Protein AF-0000000080754928 (afdb_homodimer)

pLDDT: mean 97.17, std 3.05, range [69.81, 98.94]

Radius of gyration: 26.49 Å; Cα contacts (8 Å, |Δi|>4): 1671; chains: 2; bounding box: 51×86×59 Å

Foldseek 3Di:
DDDDLCVPDDDDLLRVLVVLLVVQVFLEQAHQFEPDAFDPLLVVLLVVLVVVPQFDDDALQAHLLLLVLVQVLCCVQQVDHADSVQFKGKALALLLLLLLLLLLWAAAQAEEEEEPLADPSNQSSNSVRNYGYDYHYADPDQRHHPLVSVLVSDDLRHAEYEAEPCGPPALHHDDLVNVVVVLVSCPPHNHAYEYECQFQLFFEDPDHHPFLSNPVSNQQRYKYKYGPCQQRRNVVQSMIMIGHGRVSSVSSSVSSCPPPSGGGRSSSSSSSVCCVVCVCSSVCNNVVLVVLLCLLCVLQVLAQWDFDRRRGRQKTKTACCRPCLVDAQVVVQSCCCNPQRYHWGHSCVSDPGDDPSDRITMGGSSYDSVSSNVSSVSRRVD/DDDDLCVPDDDDLLRVLVVLLVVQVFLEQAHQFEPDAFDPLLVVLLVVLVVVPLFDDDALQAHLLLLVLVQVLCCVQQVDHADSVQFKGKALALLLLLLLLLLLWAAAQAEEEEEPLADPSNQSSNSVRNYGYDYHYADPDQRHHPVVSVLVSDDLRHAEYEAEPCGPPALHHDDLVNVVVVLVSCPPPNHAYEYECQFQLFFEDPDHHPFLSNPVSNQQRYKYKYGPCQQRRNVVQSMIMIGHGRVSSVSSSVSSCPPPSGGGRSSSSSSSVCCVVCVCSSVCNNVVLVVLLCLLCVLQVLAQWDFDRRRGRQKTKTACCRPCLVDQQSVVQSCCCNPQRYHWGHSCVSDPGDDDSDRITMGGSSYDSVSSNVSSVSRRVD

Solvent-accessible surface area (backbone atoms only — not comparable to full-atom values): 38132 Å² total; per-residue (Å²): 131,87,71,65,78,56,77,84,62,71,84,49,68,59,58,51,37,50,50,51,14,64,75,68,68,17,47,65,23,38,46,92,60,56,78,57,76,38,58,66,70,40,45,51,32,29,32,52,32,39,71,70,56,43,32,45,68,39,49,52,50,33,49,66,66,32,32,45,42,50,28,50,49,40,29,72,74,49,70,36,89,57,54,40,85,49,20,39,35,37,25,47,12,39,52,28,40,52,31,25,49,40,50,40,69,44,40,72,72,24,27,31,39,37,48,27,53,32,60,78,49,55,54,59,32,34,44,64,27,43,23,40,71,44,78,40,64,38,36,81,90,70,55,43,80,41,62,65,59,50,59,68,66,59,52,96,45,40,41,34,39,51,45,57,36,32,17,52,71,62,5,31,75,55,48,61,66,54,52,51,50,48,50,60,68,49,57,92,50,84,52,36,36,38,38,41,26,43,30,52,50,28,35,30,94,83,54,75,73,52,51,56,76,58,32,73,76,54,29,71,43,24,41,40,32,29,30,51,14,68,71,47,45,26,49,6,59,34,36,15,31,33,40,26,41,50,74,58,30,54,47,27,47,59,44,35,47,40,36,49,32,38,29,45,24,24,58,44,52,14,50,24,52,37,43,69,75,44,67,62,54,62,73,47,38,20,61,58,51,40,51,37,47,49,50,45,51,59,57,33,62,80,25,60,53,45,69,65,86,47,51,11,43,55,32,38,46,34,33,38,60,76,71,54,67,88,46,50,25,61,57,42,26,52,46,34,22,72,76,51,34,36,18,33,34,37,52,53,80,33,29,97,72,55,63,86,83,57,37,36,36,33,36,34,46,47,49,46,68,68,56,44,53,54,44,27,57,42,53,44,69,95,131,88,71,64,80,58,77,84,63,69,84,48,68,59,58,53,38,48,49,49,13,64,76,67,66,17,47,65,22,40,48,91,62,56,79,57,77,40,58,65,70,41,45,50,34,29,33,52,31,39,70,70,59,42,32,46,69,38,49,52,50,34,49,66,65,32,31,46,44,52,30,52,48,41,30,72,74,50,70,34,87,58,53,39,84,49,19,38,34,36,25,45,12,38,53,29,41,52,30,25,48,39,50,39,70,43,39,72,72,26,28,31,38,37,48,28,52,31,60,78,50,56,54,61,32,34,44,64,28,44,22,42,72,44,79,38,65,38,35,82,90,68,55,43,81,41,63,65,59,50,57,69,66,59,50,97,45,40,42,33,39,50,47,55,35,31,17,54,71,64,4,33,74,56,47,60,67,53,52,50,50,50,47,62,70,49,57,92,52,86,54,35,35,40,37,40,26,44,30,51,51,28,36,30,95,85,53,75,74,53,53,56,77,58,32,72,77,54,29,70,43,23,42,39,30,28,30,52,14,67,71,47,45,27,48,6,58,32,35,14,31,33,40,23,41,50,74,58,32,54,46,26,46,59,44,36,46,41,36,49,31,38,29,46,23,24,56,44,52,13,48,22,51,38,43,68,75,45,66,61,54,61,73,48,38,20,62,57,49,40,51,38,47,50,50,44,52,61,56,34,61,80,24,59,55,45,68,65,87,47,51,11,43,52,33,38,46,32,34,38,60,75,72,53,66,87,44,50,26,60,56,42,26,51,47,34,22,72,76,50,34,35,18,32,33,38,51,52,79,31,28,97,72,56,62,87,82,58,39,36,37,33,36,34,46,47,49,46,66,68,57,44,52,54,46,27,56,40,53,44,68,95

Secondary structure (DSSP, 8-state):
-PPPSSTT--S-HHHHHHHHHHHHT-EE-SSSS-SS---HHHHHHHHHHHHTT--SPPPTT--HHHHHHHHHHHHHHH-----TTTTEEEESSHHHHHHHHHHHH--TT-EEEEEES--TTHHHHHHHTT-EEEEEEPBTTTTB--HHHHHHH--TTEEEEEEESS-TTT-----HHHHHHHHHHTTTS--EEEEE-TTTT-B-TTPPP--GGG-HHHHTTEEEEEEHHHHHT-GGG--EEEE--HHHHHHHHHHHHTTT-S--HHHHHHHHHHHHH-TTHHHHHHHHHHHHHHHHHHHHTTSS-B-PPPSBTTEEEEE-TTT-TTS-HHHHHHHIIIIISEE-EEGGGG-SSPPTT--EEEEE--S-HHHHHHHHHHHHT-/-PPPSSTT--S-HHHHHHHHHHHHT-EE-SSSS-SS---HHHHHHHHHHHHTT--SPPPTT--HHHHHHHHHHHHHHH-----TTTTEEEESSHHHHHHHHHHHH--TT-EEEEEES--TTHHHHHHHTT-EEEEEEPBTTTTB--HHHHHHH--TTEEEEEEESS-TTT-----HHHHHHHHHHTTTS--EEEEE-TTTT-B-TTPPP--GGG-HHHHTTEEEEEEHHHHHT-GGG--EEEE--HHHHHHHHHHHHTTT-S--HHHHHHHHHHHHH-TTHHHHHHHHHHHHHHHHHHHHTTSS-B-PPPSBTTEEEEE-TTT-TTS-HHHHHHHIIIIISEE-EEGGGG-SSPPTT--EEEEE--S-HHHHHHHHHHHHT-

Organism: Azotobacter vinelandii (strain DJ / ATCC BAA-1303) (NCBI:txid322710)

Nearest PDB structures (foldseek):
  1u08-assembly1_B  TM=9.845E-01  e=4.791E-51  Escherichia coli
  1dju-assembly1_A  TM=9.068E-01  e=9.549E-34  Pyrococcus horikoshii OT3
  2x5d-assembly1_D  TM=9.199E-01  e=1.884E-29  Pseudomonas aeruginosa PAO1
  2x5d-assembly1_A  TM=8.870E-01  e=1.347E-28  Pseudomonas aeruginosa PAO1
  2x5d-assembly1_C  TM=9.026E-01  e=1.266E-27  Pseudomonas aeruginosa PAO1

Sequence (764 aa):
MIQSKLPNVGTTIFTTMSQLAAQTGAINLSQGFPDFDGPQALREAVGHHVMAGHNQYAPMTGLPALREQVARKIARSYGRQVDMDEEITITPGATEAIFCAVQALVRPGDEVIVLDPCYDSYEPSVELAGGRCVHVPLALPDFSIDWQRLADALSPRTRLIILNSPHNPSGALLSRDELEQLARLIRGFDIYLVSDEVYEHLIYDGVRHASVLAHEELYARAFVVSSFGKTYHVTGWKTGYVVAPPALSAELRKVHQFITFCGVSPLQWALADYMAACPEHVDELPIFYQAKRDLFCDLLAGSRFTFTRAPGTYFQLADYSAIRDDLDDVEMSLWLTREHGVATIPVSVFYQSPPAGLRLVRFCFAKREETLRQAAERLCRVMIQSKLPNVGTTIFTTMSQLAAQTGAINLSQGFPDFDGPQALREAVGHHVMAGHNQYAPMTGLPALREQVARKIARSYGRQVDMDEEITITPGATEAIFCAVQALVRPGDEVIVLDPCYDSYEPSVELAGGRCVHVPLALPDFSIDWQRLADALSPRTRLIILNSPHNPSGALLSRDELEQLARLIRGFDIYLVSDEVYEHLIYDGVRHASVLAHEELYARAFVVSSFGKTYHVTGWKTGYVVAPPALSAELRKVHQFITFCGVSPLQWALADYMAACPEHVDELPIFYQAKRDLFCDLLAGSRFTFTRAPGTYFQLADYSAIRDDLDDVEMSLWLTREHGVATIPVSVFYQSPPAGLRLVRFCFAKREETLRQAAERLCRV

InterPro domains:
  IPR004839 Aminotransferase, class I/classII, large domain [PF00155] (26-379)
  IPR015421 Pyridoxal phosphate-dependent transferase, major domain [G3DSA:3.40.640.10] (39-278)
  IPR015422 Pyridoxal phosphate-dependent transferase, small domain [G3DSA:3.90.1150.10] (16-379)
  IPR015424 Pyridoxal phosphate-dependent transferase [SSF53383] (3-381)
  IPR051326 Kynurenine--oxoglutarate transaminase [PTHR43807] (4-380)

Structure (mmCIF, N/CA/C/O backbone):
data_AF-0000000080754928-model_v1
#
loop_
_entity.id
_entity.type
_entity.pdbx_description
1 polymer Aminotransferase
#
loop_
_atom_site.group_PDB
_atom_site.id
_atom_site.type_symbol
_atom_site.label_atom_id
_atom_site.label_alt_id
_atom_site.label_comp_id
_atom_site.label_asym_id
_atom_site.label_entity_id
_atom_site.label_seq_id
_atom_site.pdbx_PDB_ins_code
_atom_site.Cartn_x
_atom_site.Cartn_y
_atom_site.Cartn_z
_atom_site.occupancy
_atom_site.B_iso_or_equiv
_atom_site.auth_seq_id
_atom_site.auth_comp_id
_atom_site.auth_asym_id
_atom_site.auth_atom_id
_atom_site.pdbx_PDB_model_num
ATOM 1 N N . MET A 1 1 ? -16.5 -5.258 21.953 1 70 1 MET A N 1
ATOM 2 C CA . MET A 1 1 ? -15.602 -6.074 21.141 1 70 1 MET A CA 1
ATOM 3 C C . MET A 1 1 ? -15.812 -5.801 19.656 1 70 1 MET A C 1
ATOM 5 O O . MET A 1 1 ? -16.953 -5.602 19.203 1 70 1 MET A O 1
ATOM 9 N N . ILE A 1 2 ? -14.727 -5.586 18.906 1 84.25 2 ILE A N 1
ATOM 10 C CA . ILE A 1 2 ? -14.812 -5.262 17.484 1 84.25 2 ILE A CA 1
ATOM 11 C C . ILE A 1 2 ? -15.328 -6.477 16.703 1 84.25 2 ILE A C 1
ATOM 13 O O . ILE A 1 2 ? -14.875 -7.602 16.938 1 84.25 2 ILE A O 1
ATOM 17 N N . GLN A 1 3 ? -16.422 -6.27 16.078 1 86.44 3 GLN A N 1
ATOM 18 C CA . GLN A 1 3 ? -16.875 -7.293 15.141 1 86.44 3 GLN A CA 1
ATOM 19 C C . GLN A 1 3 ? -16.047 -7.258 13.852 1 86.44 3 GLN A C 1
ATOM 21 O O . GLN A 1 3 ? -16.125 -6.297 13.086 1 86.44 3 GLN A O 1
ATOM 26 N N . SER A 1 4 ? -15.383 -8.297 13.617 1 90.31 4 SER A N 1
ATOM 27 C CA . SER A 1 4 ? -14.445 -8.367 12.5 1 90.31 4 SER A CA 1
ATOM 28 C C . SER A 1 4 ? -15.172 -8.227 11.164 1 90.31 4 SER A C 1
ATOM 30 O O . SER A 1 4 ? -16.25 -8.789 10.977 1 90.31 4 SER A O 1
ATOM 32 N N . LYS A 1 5 ? -14.57 -7.477 10.219 1 92.5 5 LYS A N 1
ATOM 33 C CA . LYS A 1 5 ? -15.086 -7.391 8.852 1 92.5 5 LYS A CA 1
ATOM 34 C C . LYS A 1 5 ? -14.609 -8.57 8.008 1 92.5 5 LYS A C 1
ATOM 36 O O . LYS A 1 5 ? -15.156 -8.844 6.941 1 92.5 5 LYS A O 1
ATOM 41 N N . LEU A 1 6 ? -13.562 -9.203 8.484 1 93.25 6 LEU A N 1
ATOM 42 C CA . LEU A 1 6 ? -13.008 -10.391 7.848 1 93.25 6 LEU A CA 1
ATOM 43 C C . LEU A 1 6 ? -12.859 -11.531 8.859 1 93.25 6 LEU A C 1
ATOM 45 O O . LEU A 1 6 ? -11.75 -11.969 9.148 1 93.25 6 LEU A O 1
ATOM 49 N N . PRO A 1 7 ? -13.945 -12.031 9.305 1 89.38 7 PRO A N 1
ATOM 50 C CA . PRO A 1 7 ? -13.914 -13.008 10.398 1 89.38 7 PRO A CA 1
ATOM 51 C C . PRO A 1 7 ? -13.258 -14.328 10 1 89.38 7 PRO A C 1
ATOM 53 O O . PRO A 1 7 ? -12.797 -15.07 10.859 1 89.38 7 PRO A O 1
ATOM 56 N N . ASN A 1 8 ? -13.156 -14.547 8.68 1 87.38 8 ASN A N 1
ATOM 57 C CA . ASN A 1 8 ? -12.648 -15.844 8.234 1 87.38 8 ASN A CA 1
ATOM 58 C C . ASN A 1 8 ? -11.156 -15.789 7.93 1 87.38 8 ASN A C 1
ATOM 60 O O . ASN A 1 8 ? -10.547 -16.797 7.586 1 87.38 8 ASN A O 1
ATOM 64 N N . VAL A 1 9 ? -10.664 -14.57 8.055 1 87.88 9 VAL A N 1
ATOM 65 C CA . VAL A 1 9 ? -9.25 -14.406 7.73 1 87.88 9 VAL A CA 1
ATOM 66 C C . VAL A 1 9 ? -8.398 -14.703 8.961 1 87.88 9 VAL A C 1
ATOM 68 O O . VAL A 1 9 ? -8.656 -14.164 10.047 1 87.88 9 VAL A O 1
ATOM 71 N N . GLY A 1 10 ? -7.547 -15.625 8.852 1 82.56 10 GLY A N 1
ATOM 72 C CA . GLY A 1 10 ? -6.539 -15.945 9.852 1 82.56 10 GLY A CA 1
ATOM 73 C C . GLY A 1 10 ? -5.125 -15.906 9.305 1 82.56 10 GLY A C 1
ATOM 74 O O . GLY A 1 10 ? -4.816 -15.102 8.422 1 82.56 10 GLY A O 1
ATOM 75 N N . THR A 1 11 ? -4.297 -16.656 9.914 1 80.44 11 THR A N 1
ATOM 76 C CA . THR A 1 11 ? -2.932 -16.75 9.406 1 80.44 11 THR A CA 1
ATOM 77 C C . THR A 1 11 ? -2.902 -17.484 8.07 1 80.44 11 THR A C 1
ATOM 79 O O . THR A 1 11 ? -3.541 -18.531 7.922 1 80.44 11 THR A O 1
ATOM 82 N N . THR A 1 12 ? -2.252 -16.859 7.125 1 82.88 12 THR A N 1
ATOM 83 C CA . THR A 1 12 ? -2.234 -17.469 5.797 1 82.88 12 THR A CA 1
ATOM 84 C C . THR A 1 12 ? -1.444 -18.766 5.809 1 82.88 12 THR A C 1
ATOM 86 O O . THR A 1 12 ? -0.587 -18.969 6.672 1 82.88 12 THR A O 1
ATOM 89 N N . ILE A 1 13 ? -1.722 -19.547 4.879 1 87.44 13 ILE A N 1
ATOM 90 C CA . ILE A 1 13 ? -1.012 -20.812 4.719 1 87.44 13 ILE A CA 1
ATOM 91 C C . ILE A 1 13 ? 0.461 -20.531 4.422 1 87.44 13 ILE A C 1
ATOM 93 O O . ILE A 1 13 ? 1.338 -21.281 4.859 1 87.44 13 ILE A O 1
ATOM 97 N N . PHE A 1 14 ? 0.739 -19.484 3.723 1 86.31 14 PHE A N 1
ATOM 98 C CA . PHE A 1 14 ? 2.109 -19.125 3.383 1 86.31 14 PHE A CA 1
ATOM 99 C C . PHE A 1 14 ? 2.916 -18.828 4.641 1 86.31 14 PHE A C 1
ATOM 101 O O . PHE A 1 14 ? 4.039 -19.297 4.797 1 86.31 14 PHE A O 1
ATOM 108 N N . THR A 1 15 ? 2.293 -18.047 5.488 1 83.81 15 THR A N 1
ATOM 109 C CA . THR A 1 15 ? 2.939 -17.688 6.746 1 83.81 15 THR A CA 1
ATOM 110 C C . THR A 1 15 ? 3.127 -18.922 7.625 1 83.81 15 THR A C 1
ATOM 112 O O . THR A 1 15 ? 4.203 -19.141 8.188 1 83.81 15 THR A O 1
ATOM 115 N N . THR A 1 16 ? 2.146 -19.75 7.691 1 89.44 16 THR A N 1
ATOM 116 C CA . THR A 1 16 ? 2.188 -20.953 8.523 1 89.44 16 THR A CA 1
ATOM 117 C C . THR A 1 16 ? 3.303 -21.891 8.062 1 89.44 16 THR A C 1
ATOM 119 O O . THR A 1 16 ? 4.121 -22.328 8.867 1 89.44 16 THR A O 1
ATOM 122 N N . MET A 1 17 ? 3.379 -22.094 6.82 1 94.12 17 MET A N 1
ATOM 123 C CA . MET A 1 17 ? 4.336 -23.062 6.293 1 94.12 17 MET A CA 1
ATOM 124 C C . MET A 1 17 ? 5.75 -22.5 6.316 1 94.12 17 MET A C 1
ATOM 126 O O . MET A 1 17 ? 6.715 -23.234 6.527 1 94.12 17 MET A O 1
ATOM 130 N N . SER A 1 18 ? 5.836 -21.203 6.039 1 90.75 18 SER A N 1
ATOM 131 C CA . SER A 1 18 ? 7.152 -20.562 6.109 1 90.75 18 SER A CA 1
ATOM 132 C C . SER A 1 18 ? 7.699 -20.578 7.531 1 90.75 18 SER A C 1
ATOM 134 O O . SER A 1 18 ? 8.891 -20.828 7.742 1 90.75 18 SER A O 1
ATOM 136 N N . GLN A 1 19 ? 6.848 -20.359 8.445 1 88.94 19 GLN A N 1
ATOM 137 C CA . GLN A 1 19 ? 7.254 -20.406 9.852 1 88.94 19 GLN A CA 1
ATOM 138 C C . GLN A 1 19 ? 7.656 -21.828 10.258 1 88.94 19 GLN A C 1
ATOM 140 O O . GLN A 1 19 ? 8.656 -22.016 10.953 1 88.94 19 GLN A O 1
ATOM 145 N N . LEU A 1 20 ? 6.883 -22.719 9.867 1 94.88 20 LEU A N 1
ATOM 146 C CA . LEU A 1 20 ? 7.184 -24.109 10.18 1 94.88 20 LEU A CA 1
ATOM 147 C C . LEU A 1 20 ? 8.508 -24.531 9.562 1 94.88 20 LEU A C 1
ATOM 149 O O . LEU A 1 20 ? 9.289 -25.25 10.188 1 94.88 20 LEU A O 1
ATOM 153 N N . ALA A 1 21 ? 8.734 -24.109 8.336 1 96.19 21 ALA A N 1
ATOM 154 C CA . ALA A 1 21 ? 10 -24.422 7.676 1 96.19 21 ALA A CA 1
ATOM 155 C C . ALA A 1 21 ? 11.18 -23.859 8.469 1 96.19 21 ALA A C 1
ATOM 157 O O . ALA A 1 21 ? 12.188 -24.547 8.641 1 96.19 21 ALA A O 1
ATOM 158 N N . ALA A 1 22 ? 11.047 -22.719 8.922 1 91.94 22 ALA A N 1
ATOM 159 C CA . ALA A 1 22 ? 12.102 -22.094 9.711 1 91.94 22 ALA A CA 1
ATOM 160 C C . ALA A 1 22 ? 12.32 -22.844 11.023 1 91.94 22 ALA A C 1
ATOM 162 O O . ALA A 1 22 ? 13.469 -23.047 11.438 1 91.94 22 ALA A O 1
ATOM 163 N N . GLN A 1 23 ? 11.297 -23.219 11.641 1 95.06 23 GLN A N 1
ATOM 164 C CA . GLN A 1 23 ? 11.352 -23.906 12.93 1 95.06 23 GLN A CA 1
ATOM 165 C C . GLN A 1 23 ? 12.008 -25.266 12.797 1 95.06 23 GLN A C 1
ATOM 167 O O . GLN A 1 23 ? 12.703 -25.719 13.711 1 95.06 23 GLN A O 1
ATOM 172 N N . THR A 1 24 ? 11.82 -25.859 11.719 1 97.38 24 THR A N 1
ATOM 173 C CA . THR A 1 24 ? 12.258 -27.25 11.562 1 97.38 24 THR A CA 1
ATOM 174 C C . THR A 1 24 ? 13.562 -27.312 10.781 1 97.38 24 THR A C 1
ATOM 176 O O . THR A 1 24 ? 14.211 -28.375 10.734 1 97.38 24 THR A O 1
ATOM 179 N N . GLY A 1 25 ? 13.914 -26.203 10.094 1 96.69 25 GLY A N 1
ATOM 180 C CA . GLY A 1 25 ? 15.094 -26.203 9.227 1 96.69 25 GLY A CA 1
ATOM 181 C C . GLY A 1 25 ? 14.836 -26.828 7.871 1 96.69 25 GLY A C 1
ATOM 182 O O . GLY A 1 25 ? 15.773 -27.203 7.168 1 96.69 25 GLY A O 1
ATOM 183 N N . ALA A 1 26 ? 13.609 -26.953 7.547 1 98.19 26 ALA A N 1
ATOM 184 C CA . ALA A 1 26 ? 13.227 -27.547 6.266 1 98.19 26 ALA A CA 1
ATOM 185 C C . ALA A 1 26 ? 13.562 -26.609 5.105 1 98.19 26 ALA A C 1
ATOM 187 O O . ALA A 1 26 ? 13.617 -25.391 5.281 1 98.19 26 ALA A O 1
ATOM 188 N N . ILE A 1 27 ? 13.867 -27.25 3.953 1 98.19 27 ILE A N 1
ATOM 189 C CA . ILE A 1 27 ? 13.969 -26.484 2.721 1 98.19 27 ILE A CA 1
ATOM 190 C C . ILE A 1 27 ? 12.609 -25.891 2.367 1 98.19 27 ILE A C 1
ATOM 192 O O . ILE A 1 27 ? 11.617 -26.609 2.281 1 98.19 27 ILE A O 1
ATOM 196 N N . ASN A 1 28 ? 12.555 -24.594 2.209 1 97.56 28 ASN A N 1
ATOM 197 C CA . ASN A 1 28 ? 11.273 -23.906 2.041 1 97.56 28 ASN A CA 1
ATOM 198 C C . ASN A 1 28 ? 10.898 -23.781 0.569 1 97.56 28 ASN A C 1
ATOM 200 O O . ASN A 1 28 ? 11.211 -22.766 -0.067 1 97.56 28 ASN A O 1
ATOM 204 N N . LEU A 1 29 ? 10.141 -24.672 0.058 1 98.12 29 LEU A N 1
ATOM 205 C CA . LEU A 1 29 ? 9.586 -24.547 -1.284 1 98.12 29 LEU A CA 1
ATOM 206 C C . LEU A 1 29 ? 8.141 -24.078 -1.229 1 98.12 29 LEU A C 1
ATOM 208 O O . LEU A 1 29 ? 7.426 -24.125 -2.234 1 98.12 29 LEU A O 1
ATOM 212 N N . SER A 1 30 ? 7.715 -23.703 0.004 1 95.31 30 SER A N 1
ATOM 213 C CA . SER A 1 30 ? 6.371 -23.156 0.169 1 95.31 30 SER A CA 1
ATOM 214 C C . SER A 1 30 ? 6.34 -21.672 -0.156 1 95.31 30 SER A C 1
ATOM 216 O O . SER A 1 30 ? 5.281 -21.125 -0.475 1 95.31 30 SER A O 1
ATOM 218 N N . GLN A 1 31 ? 7.469 -21.094 -0.039 1 86.88 31 GLN A N 1
ATOM 219 C CA . GLN A 1 31 ? 7.578 -19.656 -0.244 1 86.88 31 GLN A CA 1
ATOM 220 C C . GLN A 1 31 ? 7.559 -19.297 -1.729 1 86.88 31 GLN A C 1
ATOM 222 O O . GLN A 1 31 ? 8.352 -19.844 -2.508 1 86.88 31 GLN A O 1
ATOM 227 N N . GLY A 1 32 ? 6.762 -18.281 -2.088 1 89.06 32 GLY A N 1
ATOM 228 C CA . GLY A 1 32 ? 6.566 -17.938 -3.488 1 89.06 32 GLY A CA 1
ATOM 229 C C . GLY A 1 32 ? 7.449 -16.797 -3.953 1 89.06 32 GLY A C 1
ATOM 230 O O . GLY A 1 32 ? 6.961 -15.828 -4.535 1 89.06 32 GLY A O 1
ATOM 231 N N . PHE A 1 33 ? 8.719 -16.875 -3.607 1 91.38 33 PHE A N 1
ATOM 232 C CA . PHE A 1 33 ? 9.688 -15.922 -4.141 1 91.38 33 PHE A CA 1
ATOM 233 C C . PHE A 1 33 ? 11.07 -16.547 -4.23 1 91.38 33 PHE A C 1
ATOM 235 O O . PHE A 1 33 ? 11.352 -17.531 -3.543 1 91.38 33 PHE A O 1
ATOM 242 N N . PRO A 1 34 ? 11.922 -16 -5.074 1 95.62 34 PRO A N 1
ATOM 243 C CA . PRO A 1 34 ? 13.242 -16.578 -5.336 1 95.62 34 PRO A CA 1
ATOM 244 C C . PRO A 1 34 ? 14.18 -16.5 -4.129 1 95.62 34 PRO A C 1
ATOM 246 O O . PRO A 1 34 ? 14.031 -15.602 -3.293 1 95.62 34 PRO A O 1
ATOM 249 N N . ASP A 1 35 ? 15.062 -17.438 -4.039 1 96.06 35 ASP A N 1
ATOM 250 C CA . ASP A 1 35 ? 16.125 -17.359 -3.049 1 96.06 35 ASP A CA 1
ATOM 251 C C . ASP A 1 35 ? 17.422 -16.875 -3.682 1 96.06 35 ASP A C 1
ATOM 253 O O . ASP A 1 35 ? 18.516 -17.156 -3.178 1 96.06 35 ASP A O 1
ATOM 257 N N . PHE A 1 36 ? 17.328 -16.25 -4.883 1 96.5 36 PHE A N 1
ATOM 258 C CA . PHE A 1 36 ? 18.422 -15.578 -5.574 1 96.5 36 PHE A CA 1
ATOM 259 C C . PHE A 1 36 ? 18.062 -14.125 -5.859 1 96.5 36 PHE A C 1
ATOM 261 O O . PHE A 1 36 ? 16.891 -13.734 -5.754 1 96.5 36 PHE A O 1
ATOM 268 N N . ASP A 1 37 ? 19.047 -13.312 -6.262 1 96.31 37 ASP A N 1
ATOM 269 C CA . ASP A 1 37 ? 18.859 -11.867 -6.375 1 96.31 37 ASP A CA 1
ATOM 270 C C . ASP A 1 37 ? 18.375 -11.484 -7.773 1 96.31 37 ASP A C 1
ATOM 272 O O . ASP A 1 37 ? 18.594 -12.219 -8.734 1 96.31 37 ASP A O 1
ATOM 276 N N . GLY A 1 38 ? 17.703 -10.297 -7.824 1 97 38 GLY A N 1
ATOM 277 C CA . GLY A 1 38 ? 17.391 -9.703 -9.117 1 97 38 GLY A CA 1
ATOM 278 C C . GLY A 1 38 ? 18.609 -9.172 -9.844 1 97 38 GLY A C 1
ATOM 279 O O . GLY A 1 38 ? 19.734 -9.281 -9.344 1 97 38 GLY A O 1
ATOM 280 N N . PRO A 1 39 ? 18.406 -8.617 -11.008 1 98.31 39 PRO A N 1
ATOM 281 C CA . PRO A 1 39 ? 19.531 -8.125 -11.812 1 98.31 39 PRO A CA 1
ATOM 282 C C . PRO A 1 39 ? 20.391 -7.121 -11.062 1 98.31 39 PRO A C 1
ATOM 284 O O . PRO A 1 39 ? 19.875 -6.203 -10.422 1 98.31 39 PRO A O 1
ATOM 287 N N . GLN A 1 40 ? 21.688 -7.32 -11.141 1 98.31 40 GLN A N 1
ATOM 288 C CA . GLN A 1 40 ? 22.641 -6.473 -10.414 1 98.31 40 GLN A CA 1
ATOM 289 C C . GLN A 1 40 ? 22.469 -5.008 -10.805 1 98.31 40 GLN A C 1
ATOM 291 O O . GLN A 1 40 ? 22.422 -4.133 -9.945 1 98.31 40 GLN A O 1
ATOM 296 N N . ALA A 1 41 ? 22.344 -4.742 -12.125 1 98.69 41 ALA A N 1
ATOM 297 C CA . ALA A 1 41 ? 22.234 -3.369 -12.617 1 98.69 41 ALA A CA 1
ATOM 298 C C . ALA A 1 41 ? 20.984 -2.691 -12.062 1 98.69 41 ALA A C 1
ATOM 300 O O . ALA A 1 41 ? 21 -1.489 -11.781 1 98.69 41 ALA A O 1
ATOM 301 N N . LEU A 1 42 ? 19.906 -3.432 -11.953 1 98.81 42 LEU A N 1
ATOM 302 C CA . LEU A 1 42 ? 18.672 -2.916 -11.375 1 98.81 42 LEU A CA 1
ATOM 303 C C . LEU A 1 42 ? 18.875 -2.545 -9.906 1 98.81 42 LEU A C 1
ATOM 305 O O . LEU A 1 42 ? 18.469 -1.462 -9.477 1 98.81 42 LEU A O 1
ATOM 309 N N . ARG A 1 43 ? 19.5 -3.422 -9.133 1 98.75 43 ARG A N 1
ATOM 310 C CA . ARG A 1 43 ? 19.766 -3.188 -7.719 1 98.75 43 ARG A CA 1
ATOM 311 C C . ARG A 1 43 ? 20.688 -1.987 -7.52 1 98.75 43 ARG A C 1
ATOM 313 O O . ARG A 1 43 ? 20.453 -1.159 -6.637 1 98.75 43 ARG A O 1
ATOM 320 N N . GLU A 1 44 ? 21.656 -1.808 -8.375 1 98.69 44 GLU A N 1
ATOM 321 C CA . GLU A 1 44 ? 22.562 -0.672 -8.305 1 98.69 44 GLU A CA 1
ATOM 322 C C . GLU A 1 44 ? 21.844 0.638 -8.609 1 98.69 44 GLU A C 1
ATOM 324 O O . GLU A 1 44 ? 22.156 1.673 -8.016 1 98.69 44 GLU A O 1
ATOM 329 N N . ALA A 1 45 ? 20.922 0.585 -9.523 1 98.81 45 ALA A N 1
ATOM 330 C CA . ALA A 1 45 ? 20.172 1.778 -9.914 1 98.81 45 ALA A CA 1
ATOM 331 C C . ALA A 1 45 ? 19.375 2.336 -8.734 1 98.81 45 ALA A C 1
ATOM 333 O O . ALA A 1 45 ? 19.188 3.551 -8.617 1 98.81 45 ALA A O 1
ATOM 334 N N . VAL A 1 46 ? 18.938 1.486 -7.852 1 98.81 46 VAL A N 1
ATOM 335 C CA . VAL A 1 46 ? 18.188 1.954 -6.688 1 98.81 46 VAL A CA 1
ATOM 336 C C . VAL A 1 46 ? 19.078 2.852 -5.828 1 98.81 46 VAL A C 1
ATOM 338 O O . VAL A 1 46 ? 18.688 3.969 -5.477 1 98.81 46 VAL A O 1
ATOM 341 N N . GLY A 1 47 ? 20.266 2.283 -5.453 1 98.56 47 GLY A N 1
ATOM 342 C CA . GLY A 1 47 ? 21.203 3.084 -4.672 1 98.56 47 GLY A CA 1
ATOM 343 C C . GLY A 1 47 ? 21.547 4.406 -5.328 1 98.56 47 GLY A C 1
ATOM 344 O O . GLY A 1 47 ? 21.609 5.441 -4.656 1 98.56 47 GLY A O 1
ATOM 345 N N . HIS A 1 48 ? 21.719 4.391 -6.652 1 98.69 48 HIS A N 1
ATOM 346 C CA . HIS A 1 48 ? 22.031 5.59 -7.418 1 98.69 48 HIS A CA 1
ATOM 347 C C . HIS A 1 48 ? 20.938 6.641 -7.262 1 98.69 48 HIS A C 1
ATOM 349 O O . HIS A 1 48 ? 21.219 7.801 -6.953 1 98.69 48 HIS A O 1
ATOM 355 N N . HIS A 1 49 ? 19.703 6.277 -7.426 1 98.81 49 HIS A N 1
ATOM 356 C CA . HIS A 1 49 ? 18.609 7.23 -7.438 1 98.81 49 HIS A CA 1
ATOM 357 C C . HIS A 1 49 ? 18.312 7.75 -6.031 1 98.81 49 HIS A C 1
ATOM 359 O O . HIS A 1 49 ? 17.938 8.914 -5.863 1 98.81 49 HIS A O 1
ATOM 365 N N . VAL A 1 50 ? 18.453 6.867 -5.02 1 98.81 50 VAL A N 1
ATOM 366 C CA . VAL A 1 50 ? 18.297 7.32 -3.639 1 98.81 50 VAL A CA 1
ATOM 367 C C . VAL A 1 50 ? 19.328 8.414 -3.338 1 98.81 50 VAL A C 1
ATOM 369 O O . VAL A 1 50 ? 18.969 9.461 -2.791 1 98.81 50 VAL A O 1
ATOM 372 N N . MET A 1 51 ? 20.531 8.203 -3.758 1 98.62 51 MET A N 1
ATOM 373 C CA . MET A 1 51 ? 21.609 9.148 -3.475 1 98.62 51 MET A CA 1
ATOM 374 C C . MET A 1 51 ? 21.484 10.391 -4.355 1 98.62 51 MET A C 1
ATOM 376 O O . MET A 1 51 ? 21.953 11.469 -3.982 1 98.62 51 MET A O 1
ATOM 380 N N . ALA A 1 52 ? 20.812 10.273 -5.52 1 98.38 52 ALA A N 1
ATOM 381 C CA . ALA A 1 52 ? 20.625 11.383 -6.449 1 98.38 52 ALA A CA 1
ATOM 382 C C . ALA A 1 52 ? 19.484 12.297 -6 1 98.38 52 ALA A C 1
ATOM 384 O O . ALA A 1 52 ? 19.219 13.312 -6.637 1 98.38 52 ALA A O 1
ATOM 385 N N . GLY A 1 53 ? 18.781 11.953 -4.953 1 97.94 53 GLY A N 1
ATOM 386 C CA . GLY A 1 53 ? 17.781 12.852 -4.375 1 97.94 53 GLY A CA 1
ATOM 387 C C . GLY A 1 53 ? 16.359 12.5 -4.773 1 97.94 53 GLY A C 1
ATOM 388 O O . GLY A 1 53 ? 15.43 13.25 -4.48 1 97.94 53 GLY A O 1
ATOM 389 N N . HIS A 1 54 ? 16.141 11.391 -5.434 1 98.06 54 HIS A N 1
ATOM 390 C CA . HIS A 1 54 ? 14.797 10.969 -5.836 1 98.06 54 HIS A CA 1
ATOM 391 C C . HIS A 1 54 ? 14.062 10.289 -4.684 1 98.06 54 HIS A C 1
ATOM 393 O O . HIS A 1 54 ? 13.672 9.133 -4.789 1 98.06 54 HIS A O 1
ATOM 399 N N . ASN A 1 55 ? 13.828 11.07 -3.572 1 98.44 55 ASN A N 1
ATOM 400 C CA . ASN A 1 55 ? 13.328 10.477 -2.338 1 98.44 55 ASN A CA 1
ATOM 401 C C . ASN A 1 55 ? 11.977 11.062 -1.941 1 98.44 55 ASN A C 1
ATOM 403 O O . ASN A 1 55 ? 11.406 10.672 -0.925 1 98.44 55 ASN A O 1
ATOM 407 N N . GLN A 1 56 ? 11.43 12.031 -2.662 1 97.38 56 GLN A N 1
ATOM 408 C CA . GLN A 1 56 ? 10.117 12.609 -2.367 1 97.38 56 GLN A CA 1
ATOM 409 C C . GLN A 1 56 ? 9.023 11.945 -3.195 1 97.38 56 GLN A C 1
ATOM 411 O O . GLN A 1 56 ? 9.312 11.094 -4.043 1 97.38 56 GLN A O 1
ATOM 416 N N . TYR A 1 57 ? 7.809 12.297 -2.977 1 95.69 57 TYR A N 1
ATOM 417 C CA . TYR A 1 57 ? 6.645 11.664 -3.592 1 95.69 57 TYR A CA 1
ATOM 418 C C . TYR A 1 57 ? 6.797 11.602 -5.105 1 95.69 57 TYR A C 1
ATOM 420 O O . TYR A 1 57 ? 7.25 12.562 -5.734 1 95.69 57 TYR A O 1
ATOM 428 N N . ALA A 1 58 ? 6.449 10.453 -5.672 1 95.69 58 ALA A N 1
ATOM 429 C CA . ALA A 1 58 ? 6.152 10.383 -7.098 1 95.69 58 ALA A CA 1
ATOM 430 C C . ALA A 1 58 ? 4.738 10.891 -7.387 1 95.69 58 ALA A C 1
ATOM 432 O O . ALA A 1 58 ? 3.928 11.039 -6.473 1 95.69 58 ALA A O 1
ATOM 433 N N . PRO A 1 59 ? 4.496 11.234 -8.664 1 94.31 59 PRO A N 1
ATOM 434 C CA . PRO A 1 59 ? 3.09 11.461 -9 1 94.31 59 PRO A CA 1
ATOM 435 C C . PRO A 1 59 ? 2.193 10.281 -8.625 1 94.31 59 PRO A C 1
ATOM 437 O O . PRO A 1 59 ? 2.639 9.133 -8.641 1 94.31 59 PRO A O 1
ATOM 440 N N . MET A 1 60 ? 0.973 10.594 -8.359 1 95.19 60 MET A N 1
ATOM 441 C CA . MET A 1 60 ? -0.006 9.602 -7.922 1 95.19 60 MET A CA 1
ATOM 442 C C . MET A 1 60 ? -0.089 8.445 -8.914 1 95.19 60 MET A C 1
ATOM 444 O O . MET A 1 60 ? -0.114 7.281 -8.508 1 95.19 60 MET A O 1
ATOM 448 N N . THR A 1 61 ? 0 8.695 -10.203 1 97 61 THR A N 1
ATOM 449 C CA . THR A 1 61 ? -0.169 7.672 -11.227 1 97 61 THR A CA 1
ATOM 450 C C . THR A 1 61 ? 1.127 6.891 -11.438 1 97 61 THR A C 1
ATOM 452 O O . THR A 1 61 ? 1.13 5.844 -12.086 1 97 61 THR A O 1
ATOM 455 N N . GLY A 1 62 ? 2.225 7.359 -10.906 1 97.94 62 GLY A N 1
ATOM 456 C CA . GLY A 1 62 ? 3.547 6.805 -11.148 1 97.94 62 GLY A CA 1
ATOM 457 C C . GLY A 1 62 ? 4.434 7.711 -11.984 1 97.94 62 GLY A C 1
ATOM 458 O O . GLY A 1 62 ? 3.938 8.609 -12.672 1 97.94 62 GLY A O 1
ATOM 459 N N . LEU A 1 63 ? 5.719 7.508 -11.914 1 98.31 63 LEU A N 1
ATOM 460 C CA . LEU A 1 63 ? 6.695 8.289 -12.656 1 98.31 63 LEU A CA 1
ATOM 461 C C . LEU A 1 63 ? 6.445 8.188 -14.156 1 98.31 63 LEU A C 1
ATOM 463 O O . LEU A 1 63 ? 6.273 7.086 -14.688 1 98.31 63 LEU A O 1
ATOM 467 N N . PRO A 1 64 ? 6.43 9.32 -14.859 1 98 64 PRO A N 1
ATOM 468 C CA . PRO A 1 64 ? 6.246 9.258 -16.312 1 98 64 PRO A CA 1
ATOM 469 C C . PRO A 1 64 ? 7.27 8.359 -17 1 98 64 PRO A C 1
ATOM 471 O O . PRO A 1 64 ? 6.914 7.59 -17.906 1 98 64 PRO A O 1
ATOM 474 N N . ALA A 1 65 ? 8.492 8.391 -16.531 1 98.75 65 ALA A N 1
ATOM 475 C CA . ALA A 1 65 ? 9.555 7.586 -17.141 1 98.75 65 ALA A CA 1
ATOM 476 C C . ALA A 1 65 ? 9.227 6.098 -17.031 1 98.75 65 ALA A C 1
ATOM 478 O O . ALA A 1 65 ? 9.5 5.332 -17.969 1 98.75 65 ALA A O 1
ATOM 479 N N . LEU A 1 66 ? 8.664 5.668 -15.93 1 98.88 66 LEU A N 1
ATOM 480 C CA . LEU A 1 66 ? 8.344 4.258 -15.75 1 98.88 66 LEU A CA 1
ATOM 481 C C . LEU A 1 66 ? 7.102 3.879 -16.547 1 98.88 66 LEU A C 1
ATOM 483 O O . LEU A 1 66 ? 7.059 2.807 -17.156 1 98.88 66 LEU A O 1
ATOM 487 N N . ARG A 1 67 ? 6.102 4.727 -16.531 1 98.94 67 ARG A N 1
ATOM 488 C CA . ARG A 1 67 ? 4.891 4.453 -17.312 1 98.94 67 ARG A CA 1
ATOM 489 C C . ARG A 1 67 ? 5.203 4.359 -18.797 1 98.94 67 ARG A C 1
ATOM 491 O O . ARG A 1 67 ? 4.609 3.545 -19.516 1 98.94 67 ARG A O 1
ATOM 498 N N . GLU A 1 68 ? 6.148 5.16 -19.234 1 98.88 68 GLU A N 1
ATOM 499 C CA . GLU A 1 68 ? 6.594 5.082 -20.625 1 98.88 68 GLU A CA 1
ATOM 500 C C . GLU A 1 68 ? 7.211 3.719 -20.922 1 98.88 68 GLU A C 1
ATOM 502 O O . GLU A 1 68 ? 6.934 3.125 -21.969 1 98.88 68 GLU A O 1
ATOM 507 N N . GLN A 1 69 ? 8.047 3.238 -20.047 1 98.88 69 GLN A N 1
ATOM 508 C CA . GLN A 1 69 ? 8.68 1.938 -20.266 1 98.88 69 GLN A CA 1
ATOM 509 C C . GLN A 1 69 ? 7.645 0.817 -20.25 1 98.88 69 GLN A C 1
ATOM 511 O O . GLN A 1 69 ? 7.762 -0.15 -21 1 98.88 69 GLN A O 1
ATOM 516 N N . VAL A 1 70 ? 6.629 0.924 -19.422 1 98.88 70 VAL A N 1
ATOM 517 C CA . VAL A 1 70 ? 5.551 -0.06 -19.391 1 98.88 70 VAL A CA 1
ATOM 518 C C . VAL A 1 70 ? 4.809 -0.058 -20.719 1 98.88 70 VAL A C 1
ATOM 520 O O . VAL A 1 70 ? 4.52 -1.118 -21.281 1 98.88 70 VAL A O 1
ATOM 523 N N . ALA A 1 71 ? 4.516 1.136 -21.203 1 98.88 71 ALA A N 1
ATOM 524 C CA . ALA A 1 71 ? 3.834 1.25 -22.5 1 98.88 71 ALA A CA 1
ATOM 525 C C . ALA A 1 71 ? 4.648 0.592 -23.609 1 98.88 71 ALA A C 1
ATOM 527 O O . ALA A 1 71 ? 4.098 -0.129 -24.438 1 98.88 71 ALA A O 1
ATOM 528 N N . ARG A 1 72 ? 5.922 0.834 -23.609 1 98.75 72 ARG A N 1
ATOM 529 C CA . ARG A 1 72 ? 6.809 0.25 -24.609 1 98.75 72 ARG A CA 1
ATOM 530 C C . ARG A 1 72 ? 6.832 -1.271 -24.5 1 98.75 72 ARG A C 1
ATOM 532 O O . ARG A 1 72 ? 6.797 -1.972 -25.516 1 98.75 72 ARG A O 1
ATOM 539 N N . LYS A 1 73 ? 6.91 -1.718 -23.328 1 98.56 73 LYS A N 1
ATOM 540 C CA . LYS A 1 73 ? 6.906 -3.16 -23.094 1 98.56 73 LYS A CA 1
ATOM 541 C C . LYS A 1 73 ? 5.621 -3.797 -23.625 1 98.56 73 LYS A C 1
ATOM 543 O O . LYS A 1 73 ? 5.656 -4.855 -24.25 1 98.56 73 LYS A O 1
ATOM 548 N N . ILE A 1 74 ? 4.496 -3.199 -23.359 1 98.62 74 ILE A N 1
ATOM 549 C CA . ILE A 1 74 ? 3.193 -3.715 -23.766 1 98.62 74 ILE A CA 1
ATOM 550 C C . ILE A 1 74 ? 3.102 -3.732 -25.297 1 98.62 74 ILE A C 1
ATOM 552 O O . ILE A 1 74 ? 2.613 -4.703 -25.875 1 98.62 74 ILE A O 1
ATOM 556 N N . ALA A 1 75 ? 3.578 -2.666 -25.906 1 98.5 75 ALA A N 1
ATOM 557 C CA . ALA A 1 75 ? 3.592 -2.609 -27.359 1 98.5 75 ALA A CA 1
ATOM 558 C C . ALA A 1 75 ? 4.426 -3.746 -27.938 1 98.5 75 ALA A C 1
ATOM 560 O O . ALA A 1 75 ? 4.008 -4.406 -28.906 1 98.5 75 ALA A O 1
ATOM 561 N N . ARG A 1 76 ? 5.52 -4 -27.391 1 97.56 76 ARG A N 1
ATOM 562 C CA . ARG A 1 76 ? 6.438 -5.023 -27.875 1 97.56 76 ARG A CA 1
ATOM 563 C C . ARG A 1 76 ? 5.895 -6.422 -27.609 1 97.56 76 ARG A C 1
ATOM 565 O O . ARG A 1 76 ? 5.984 -7.305 -28.469 1 97.56 76 ARG A O 1
ATOM 572 N N . SER A 1 77 ? 5.332 -6.605 -26.469 1 97.12 77 SER A N 1
ATOM 573 C CA . SER A 1 77 ? 4.949 -7.938 -26.016 1 97.12 77 SER A CA 1
ATOM 574 C C . SER A 1 77 ? 3.588 -8.344 -26.562 1 97.12 77 SER A C 1
ATOM 576 O O . SER A 1 77 ? 3.35 -9.516 -26.844 1 97.12 77 SER A O 1
ATOM 578 N N . TYR A 1 78 ? 2.684 -7.348 -26.719 1 97.44 78 TYR A N 1
ATOM 579 C CA . TYR A 1 78 ? 1.297 -7.715 -26.984 1 97.44 78 TYR A CA 1
ATOM 580 C C . TYR A 1 78 ? 0.75 -6.961 -28.188 1 97.44 78 TYR A C 1
ATOM 582 O O . TYR A 1 78 ? -0.397 -7.168 -28.578 1 97.44 78 TYR A O 1
ATOM 590 N N . GLY A 1 79 ? 1.504 -6.062 -28.75 1 97.12 79 GLY A N 1
ATOM 591 C CA . GLY A 1 79 ? 1.126 -5.355 -29.969 1 97.12 79 GLY A CA 1
ATOM 592 C C . GLY A 1 79 ? 0.117 -4.25 -29.719 1 97.12 79 GLY A C 1
ATOM 593 O O . GLY A 1 79 ? -0.425 -3.678 -30.672 1 97.12 79 GLY A O 1
ATOM 594 N N . ARG A 1 80 ? -0.139 -3.965 -28.531 1 97.5 80 ARG A N 1
ATOM 595 C CA . ARG A 1 80 ? -1.109 -2.924 -28.203 1 97.5 80 ARG A CA 1
ATOM 596 C C . ARG A 1 80 ? -0.41 -1.615 -27.844 1 97.5 80 ARG A C 1
ATOM 598 O O . ARG A 1 80 ? 0.559 -1.61 -27.094 1 97.5 80 ARG A O 1
ATOM 605 N N . GLN A 1 81 ? -0.915 -0.569 -28.406 1 98.25 81 GLN A N 1
ATOM 606 C CA . GLN A 1 81 ? -0.485 0.764 -28 1 98.25 81 GLN A CA 1
ATOM 607 C C . GLN A 1 81 ? -1.374 1.312 -26.891 1 98.25 81 GLN A C 1
ATOM 609 O O . GLN A 1 81 ? -2.586 1.454 -27.062 1 98.25 81 GLN A O 1
ATOM 614 N N . VAL A 1 82 ? -0.785 1.527 -25.75 1 98.5 82 VAL A N 1
ATOM 615 C CA . VAL A 1 82 ? -1.53 2.094 -24.641 1 98.5 82 VAL A CA 1
ATOM 616 C C . VAL A 1 82 ? -0.997 3.488 -24.312 1 98.5 82 VAL A C 1
ATOM 618 O O . VAL A 1 82 ? 0.199 3.75 -24.453 1 98.5 82 VAL A O 1
ATOM 621 N N . ASP A 1 83 ? -1.9 4.398 -23.953 1 98.69 83 ASP A N 1
ATOM 622 C CA . ASP A 1 83 ? -1.51 5.738 -23.531 1 98.69 83 ASP A CA 1
ATOM 623 C C . ASP A 1 83 ? -0.93 5.719 -22.109 1 98.69 83 ASP A C 1
ATOM 625 O O . ASP A 1 83 ? -1.625 5.371 -21.156 1 98.69 83 ASP A O 1
ATOM 629 N N . MET A 1 84 ? 0.307 6.109 -21.969 1 98.06 84 MET A N 1
ATOM 630 C CA . MET A 1 84 ? 0.997 6.012 -20.688 1 98.06 84 MET A CA 1
ATOM 631 C C . MET A 1 84 ? 0.344 6.914 -19.641 1 98.06 84 MET A C 1
ATOM 633 O O . MET A 1 84 ? 0.406 6.633 -18.453 1 98.06 84 MET A O 1
ATOM 637 N N . ASP A 1 85 ? -0.326 8.016 -20.031 1 97.56 85 ASP A N 1
ATOM 638 C CA . ASP A 1 85 ? -0.911 8.977 -19.094 1 97.56 85 ASP A CA 1
ATOM 639 C C . ASP A 1 85 ? -2.305 8.539 -18.656 1 97.56 85 ASP A C 1
ATOM 641 O O . ASP A 1 85 ? -2.674 8.695 -17.5 1 97.56 85 ASP A O 1
ATOM 645 N N . GLU A 1 86 ? -3.012 7.902 -19.531 1 98.25 86 GLU A N 1
ATOM 646 C CA . GLU A 1 86 ? -4.43 7.672 -19.266 1 98.25 86 GLU A CA 1
ATOM 647 C C . GLU A 1 86 ? -4.688 6.211 -18.891 1 98.25 86 GLU A C 1
ATOM 649 O O . GLU A 1 86 ? -5.715 5.891 -18.297 1 98.25 86 GLU A O 1
ATOM 654 N N . GLU A 1 87 ? -3.734 5.344 -19.25 1 98.81 87 GLU A N 1
ATOM 655 C CA . GLU A 1 87 ? -4.117 3.938 -19.172 1 98.81 87 GLU A CA 1
ATOM 656 C C . GLU A 1 87 ? -3.229 3.176 -18.203 1 98.81 87 GLU A C 1
ATOM 658 O O . GLU A 1 87 ? -3.551 2.057 -17.797 1 98.81 87 GLU A O 1
ATOM 663 N N . ILE A 1 88 ? -2.098 3.748 -17.797 1 98.94 88 ILE A N 1
ATOM 664 C CA . ILE A 1 88 ? -1.143 3.018 -16.969 1 98.94 88 ILE A CA 1
ATOM 665 C C . ILE A 1 88 ? -1.044 3.672 -15.602 1 98.94 88 ILE A C 1
ATOM 667 O O . ILE A 1 88 ? -0.827 4.883 -15.492 1 98.94 88 ILE A O 1
ATOM 671 N N . THR A 1 89 ? -1.225 2.924 -14.539 1 98.94 89 THR A N 1
ATOM 672 C CA . THR A 1 89 ? -1.03 3.361 -13.164 1 98.94 89 THR A CA 1
ATOM 673 C C . THR A 1 89 ? -0.049 2.443 -12.438 1 98.94 89 THR A C 1
ATOM 675 O O . THR A 1 89 ? -0.233 1.226 -12.414 1 98.94 89 THR A O 1
ATOM 678 N N . ILE A 1 90 ? 1.058 3.045 -11.906 1 98.94 90 ILE A N 1
ATOM 679 C CA . ILE A 1 90 ? 1.998 2.305 -11.07 1 98.94 90 ILE A CA 1
ATOM 680 C C . ILE A 1 90 ? 1.451 2.197 -9.648 1 98.94 90 ILE A C 1
ATOM 682 O O . ILE A 1 90 ? 0.982 3.188 -9.086 1 98.94 90 ILE A O 1
ATOM 686 N N . THR A 1 91 ? 1.473 1.011 -9.062 1 98.81 91 THR A N 1
ATOM 687 C CA . THR A 1 91 ? 0.863 0.79 -7.754 1 98.81 91 THR A CA 1
ATOM 688 C C . THR A 1 91 ? 1.858 0.142 -6.797 1 98.81 91 THR A C 1
ATOM 690 O O . THR A 1 91 ? 2.82 -0.496 -7.23 1 98.81 91 THR A O 1
ATOM 693 N N . PRO A 1 92 ? 1.661 0.275 -5.496 1 98.38 92 PRO A N 1
ATOM 694 C CA . PRO A 1 92 ? 2.455 -0.455 -4.504 1 98.38 92 PRO A CA 1
ATOM 695 C C . PRO A 1 92 ? 2.152 -1.952 -4.492 1 98.38 92 PRO A C 1
ATOM 697 O O . PRO A 1 92 ? 1.654 -2.477 -3.492 1 98.38 92 PRO A O 1
ATOM 700 N N . GLY A 1 93 ? 2.504 -2.594 -5.574 1 97.94 93 GLY A N 1
ATOM 701 C CA . GLY A 1 93 ? 2.283 -4.02 -5.742 1 97.94 93 GLY A CA 1
ATOM 702 C C . GLY A 1 93 ? 1.014 -4.34 -6.512 1 97.94 93 GLY A C 1
ATOM 703 O O . GLY A 1 93 ? 0.12 -3.5 -6.621 1 97.94 93 GLY A O 1
ATOM 704 N N . ALA A 1 94 ? 0.98 -5.562 -6.996 1 98.44 94 ALA A N 1
ATOM 705 C CA . ALA A 1 94 ? -0.174 -6.043 -7.75 1 98.44 94 ALA A CA 1
ATOM 706 C C . ALA A 1 94 ? -1.375 -6.266 -6.836 1 98.44 94 ALA A C 1
ATOM 708 O O . ALA A 1 94 ? -2.521 -6.078 -7.25 1 98.44 94 ALA A O 1
ATOM 709 N N . THR A 1 95 ? -1.092 -6.617 -5.582 1 98 95 THR A N 1
ATOM 710 C CA . THR A 1 95 ? -2.168 -6.809 -4.617 1 98 95 THR A CA 1
ATOM 711 C C . THR A 1 95 ? -2.988 -5.531 -4.457 1 98 95 THR A C 1
ATOM 713 O O . THR A 1 95 ? -4.219 -5.578 -4.449 1 98 95 THR A O 1
ATOM 716 N N . GLU A 1 96 ? -2.301 -4.418 -4.383 1 98.69 96 GLU A N 1
ATOM 717 C CA . GLU A 1 96 ? -2.998 -3.141 -4.262 1 98.69 96 GLU A CA 1
ATOM 718 C C . GLU A 1 96 ? -3.781 -2.816 -5.531 1 98.69 96 GLU A C 1
ATOM 720 O O . GLU A 1 96 ? -4.891 -2.281 -5.461 1 98.69 96 GLU A O 1
ATOM 725 N N . ALA A 1 97 ? -3.215 -3.133 -6.672 1 98.81 97 ALA A N 1
ATOM 726 C CA . ALA A 1 97 ? -3.906 -2.92 -7.941 1 98.81 97 ALA A CA 1
ATOM 727 C C . ALA A 1 97 ? -5.227 -3.682 -7.98 1 98.81 97 ALA A C 1
ATOM 729 O O . ALA A 1 97 ? -6.262 -3.127 -8.367 1 98.81 97 ALA A O 1
ATOM 730 N N . ILE A 1 98 ? -5.18 -4.926 -7.582 1 98.88 98 ILE A N 1
ATOM 731 C CA . ILE A 1 98 ? -6.371 -5.77 -7.559 1 98.88 98 ILE A CA 1
ATOM 732 C C . ILE A 1 98 ? -7.398 -5.184 -6.59 1 98.88 98 ILE A C 1
ATOM 734 O O . ILE A 1 98 ? -8.578 -5.066 -6.922 1 98.88 98 ILE A O 1
ATOM 738 N N . PHE A 1 99 ? -6.91 -4.816 -5.414 1 98.81 99 PHE A N 1
ATOM 739 C CA . PHE A 1 99 ? -7.797 -4.25 -4.402 1 98.81 99 PHE A CA 1
ATOM 740 C C . PHE A 1 99 ? -8.477 -2.99 -4.922 1 98.81 99 PHE A C 1
ATOM 742 O O . PHE A 1 99 ? -9.688 -2.826 -4.77 1 98.81 99 PHE A O 1
ATOM 749 N N . CYS A 1 100 ? -7.719 -2.072 -5.555 1 98.81 100 CYS A N 1
ATOM 750 C CA . CYS A 1 100 ? -8.258 -0.829 -6.098 1 98.81 100 CYS A CA 1
ATOM 751 C C . CYS A 1 100 ? -9.281 -1.108 -7.188 1 98.81 100 CYS A C 1
ATOM 753 O O . CYS A 1 100 ? -10.328 -0.45 -7.25 1 98.81 100 CYS A O 1
ATOM 755 N N . ALA A 1 101 ? -8.977 -2.045 -8.055 1 98.81 101 ALA A N 1
ATOM 756 C CA . ALA A 1 101 ? -9.898 -2.398 -9.125 1 98.81 101 ALA A CA 1
ATOM 757 C C . ALA A 1 101 ? -11.234 -2.893 -8.562 1 98.81 101 ALA A C 1
ATOM 759 O O . ALA A 1 101 ? -12.297 -2.461 -9.008 1 98.81 101 ALA A O 1
ATOM 760 N N . VAL A 1 102 ? -11.133 -3.771 -7.582 1 98.75 102 VAL A N 1
ATOM 761 C CA . VAL A 1 102 ? -12.328 -4.32 -6.957 1 98.75 102 VAL A CA 1
ATOM 762 C C . VAL A 1 102 ? -13.109 -3.205 -6.266 1 98.75 102 VAL A C 1
ATOM 764 O O . VAL A 1 102 ? -14.328 -3.096 -6.43 1 98.75 102 VAL A O 1
ATOM 767 N N . GLN A 1 103 ? -12.398 -2.381 -5.539 1 98.06 103 GLN A N 1
ATOM 768 C CA . GLN A 1 103 ? -13.031 -1.291 -4.801 1 98.06 103 GLN A CA 1
ATOM 769 C C . GLN A 1 103 ? -13.711 -0.308 -5.75 1 98.06 103 GLN A C 1
ATOM 771 O O . GLN A 1 103 ? -14.734 0.285 -5.41 1 98.06 103 GLN A O 1
ATOM 776 N N . ALA A 1 104 ? -13.156 -0.1 -6.879 1 97.81 104 ALA A N 1
ATOM 777 C CA . ALA A 1 104 ? -13.703 0.846 -7.848 1 97.81 104 ALA A CA 1
ATOM 778 C C . ALA A 1 104 ? -14.992 0.31 -8.469 1 97.81 104 ALA A C 1
ATOM 780 O O . ALA A 1 104 ? -15.875 1.083 -8.836 1 97.81 104 ALA A O 1
ATOM 781 N N . LEU A 1 105 ? -15.125 -0.998 -8.516 1 98 105 LEU A N 1
ATOM 782 C CA . LEU A 1 105 ? -16.172 -1.563 -9.352 1 98 105 LEU A CA 1
ATOM 783 C C . LEU A 1 105 ? -17.297 -2.15 -8.492 1 98 105 LEU A C 1
ATOM 785 O O . LEU A 1 105 ? -18.469 -2.088 -8.867 1 98 105 LEU A O 1
ATOM 789 N N . VAL A 1 106 ? -16.969 -2.797 -7.383 1 98.06 106 VAL A N 1
ATOM 790 C CA . VAL A 1 106 ? -17.891 -3.686 -6.672 1 98.06 106 VAL A CA 1
ATOM 791 C C . VAL A 1 106 ? -18.688 -2.891 -5.648 1 98.06 106 VAL A C 1
ATOM 793 O O . VAL A 1 106 ? -18.141 -2.051 -4.934 1 98.06 106 VAL A O 1
ATOM 796 N N . ARG A 1 107 ? -19.922 -3.121 -5.59 1 95.94 107 ARG A N 1
ATOM 797 C CA . ARG A 1 107 ? -20.859 -2.514 -4.645 1 95.94 107 ARG A CA 1
ATOM 798 C C . ARG A 1 107 ? -21.578 -3.58 -3.828 1 95.94 107 ARG A C 1
ATOM 800 O O . ARG A 1 107 ? -21.562 -4.762 -4.18 1 95.94 107 ARG A O 1
ATOM 807 N N . PRO A 1 108 ? -22.203 -3.115 -2.689 1 94.94 108 PRO A N 1
ATOM 808 C CA . PRO A 1 108 ? -22.984 -4.082 -1.917 1 94.94 108 PRO A CA 1
ATOM 809 C C . PRO A 1 108 ? -24.031 -4.809 -2.764 1 94.94 108 PRO A C 1
ATOM 811 O O . PRO A 1 108 ? -24.797 -4.172 -3.494 1 94.94 108 PRO A O 1
ATOM 814 N N . GLY A 1 109 ? -23.969 -6.105 -2.699 1 95.56 109 GLY A N 1
ATOM 815 C CA . GLY A 1 109 ? -24.938 -6.914 -3.434 1 95.56 109 GLY A CA 1
ATOM 816 C C . GLY A 1 109 ? -24.375 -7.496 -4.715 1 95.56 109 GLY A C 1
ATOM 817 O O . GLY A 1 109 ? -24.938 -8.438 -5.273 1 95.56 109 GLY A O 1
ATOM 818 N N . ASP A 1 110 ? -23.25 -6.988 -5.184 1 98 110 ASP A N 1
ATOM 819 C CA . ASP A 1 110 ? -22.625 -7.48 -6.41 1 98 110 ASP A CA 1
ATOM 820 C C . ASP A 1 110 ? -21.984 -8.852 -6.191 1 98 110 ASP A C 1
ATOM 822 O O . ASP A 1 110 ? -21.562 -9.18 -5.078 1 98 110 ASP A O 1
ATOM 826 N N . GLU A 1 111 ? -22 -9.617 -7.234 1 98.75 111 GLU A N 1
ATOM 827 C CA . GLU A 1 111 ? -21.312 -10.906 -7.258 1 98.75 111 GLU A CA 1
ATOM 828 C C . GLU A 1 111 ? -20.047 -10.836 -8.102 1 98.75 111 GLU A C 1
ATOM 830 O O . GLU A 1 111 ? -20.031 -10.18 -9.148 1 98.75 111 GLU A O 1
ATOM 835 N N . VAL A 1 112 ? -19 -11.406 -7.586 1 98.94 112 VAL A N 1
ATOM 836 C CA . VAL A 1 112 ? -17.734 -11.516 -8.289 1 98.94 112 VAL A CA 1
ATOM 837 C C . VAL A 1 112 ? -17.375 -12.992 -8.492 1 98.94 112 VAL A C 1
ATOM 839 O O . VAL A 1 112 ? -17.281 -13.75 -7.527 1 98.94 112 VAL A O 1
ATOM 842 N N . ILE A 1 113 ? -17.172 -13.367 -9.75 1 98.94 113 ILE A N 1
ATOM 843 C CA . ILE A 1 113 ? -16.812 -14.75 -10.039 1 98.94 113 ILE A CA 1
ATOM 844 C C . ILE A 1 113 ? -15.305 -14.93 -9.898 1 98.94 113 ILE A C 1
ATOM 846 O O . ILE A 1 113 ? -14.531 -14.156 -10.461 1 98.94 113 ILE A O 1
ATOM 850 N N . VAL A 1 114 ? -14.914 -15.867 -9.117 1 98.88 114 VAL A N 1
ATOM 851 C CA . VAL A 1 114 ? -13.523 -16.312 -9 1 98.88 114 VAL A CA 1
ATOM 852 C C . VAL A 1 114 ? -13.422 -17.781 -9.383 1 98.88 114 VAL A C 1
ATOM 854 O O . VAL A 1 114 ? -14.398 -18.531 -9.266 1 98.88 114 VAL A O 1
ATOM 857 N N . LEU A 1 115 ? -12.289 -18.188 -9.859 1 98.88 115 LEU A N 1
ATOM 858 C CA . LEU A 1 115 ? -12.062 -19.547 -10.352 1 98.88 115 LEU A CA 1
ATOM 859 C C . LEU A 1 115 ? -11.18 -20.328 -9.391 1 98.88 115 LEU A C 1
ATOM 861 O O . LEU A 1 115 ? -9.977 -20.078 -9.297 1 98.88 115 LEU A O 1
ATOM 865 N N . ASP A 1 116 ? -11.727 -21.359 -8.695 1 98.62 116 ASP A N 1
ATOM 866 C CA . ASP A 1 116 ? -11 -22.125 -7.691 1 98.62 116 ASP A CA 1
ATOM 867 C C . ASP A 1 116 ? -10.141 -23.219 -8.344 1 98.62 116 ASP A C 1
ATOM 869 O O . ASP A 1 116 ? -10.57 -23.859 -9.297 1 98.62 116 ASP A O 1
ATOM 873 N N . PRO A 1 117 ? -9.016 -23.547 -7.762 1 98.31 117 PRO A N 1
ATOM 874 C CA . PRO A 1 117 ? -8.391 -22.797 -6.66 1 98.31 117 PRO A CA 1
ATOM 875 C C . PRO A 1 117 ? -7.922 -21.406 -7.082 1 98.31 117 PRO A C 1
ATOM 877 O O . PRO A 1 117 ? -7.578 -21.203 -8.25 1 98.31 117 PRO A O 1
ATOM 880 N N . CYS A 1 118 ? -8.039 -20.453 -6.18 1 98.06 118 CYS A N 1
ATOM 881 C CA . CYS A 1 118 ? -7.652 -19.109 -6.594 1 98.06 118 CYS A CA 1
ATOM 882 C C . CYS A 1 118 ? -6.832 -18.422 -5.512 1 98.06 118 CYS A C 1
ATOM 884 O O . CYS A 1 118 ? -6.855 -18.828 -4.352 1 98.06 118 CYS A O 1
ATOM 886 N N . TYR A 1 119 ? -6.082 -17.5 -5.922 1 96.19 119 TYR A N 1
ATOM 887 C CA . TYR A 1 119 ? -5.262 -16.688 -5.035 1 96.19 119 TYR A CA 1
ATOM 888 C C . TYR A 1 119 ? -6.09 -16.109 -3.895 1 96.19 119 TYR A C 1
ATOM 890 O O . TYR A 1 119 ? -7.207 -15.625 -4.109 1 96.19 119 TYR A O 1
ATOM 898 N N . ASP A 1 120 ? -5.625 -16 -2.723 1 94.25 120 ASP A N 1
ATOM 899 C CA . ASP A 1 120 ? -6.41 -15.805 -1.507 1 94.25 120 ASP A CA 1
ATOM 900 C C . ASP A 1 120 ? -6.719 -14.32 -1.294 1 94.25 120 ASP A C 1
ATOM 902 O O . ASP A 1 120 ? -7.52 -13.969 -0.422 1 94.25 120 ASP A O 1
ATOM 906 N N . SER A 1 121 ? -6.168 -13.477 -2.088 1 95.62 121 SER A N 1
ATOM 907 C CA . SER A 1 121 ? -6.398 -12.047 -1.878 1 95.62 121 SER A CA 1
ATOM 908 C C . SER A 1 121 ? -7.719 -11.602 -2.498 1 95.62 121 SER A C 1
ATOM 910 O O . SER A 1 121 ? -8.234 -10.531 -2.17 1 95.62 121 SER A O 1
ATOM 912 N N . TYR A 1 122 ? -8.281 -12.383 -3.424 1 98.25 122 TYR A N 1
ATOM 913 C CA . TYR A 1 122 ? -9.438 -11.945 -4.195 1 98.25 122 TYR A CA 1
ATOM 914 C C . TYR A 1 122 ? -10.656 -11.773 -3.299 1 98.25 122 TYR A C 1
ATOM 916 O O . TYR A 1 122 ? -11.258 -10.703 -3.26 1 98.25 122 TYR A O 1
ATOM 924 N N . GLU A 1 123 ? -10.938 -12.781 -2.551 1 97.75 123 GLU A N 1
ATOM 925 C CA . GLU A 1 123 ? -12.203 -12.812 -1.825 1 97.75 123 GLU A CA 1
ATOM 926 C C . GLU A 1 123 ? -12.242 -11.758 -0.729 1 97.75 123 GLU A C 1
ATOM 928 O O . GLU A 1 123 ? -13.234 -11.039 -0.586 1 97.75 123 GLU A O 1
ATOM 933 N N . PRO A 1 124 ? -11.203 -11.602 0.077 1 97.19 124 PRO A N 1
ATOM 934 C CA . PRO A 1 124 ? -11.242 -10.531 1.077 1 97.19 124 PRO A CA 1
ATOM 935 C C . PRO A 1 124 ? -11.438 -9.148 0.457 1 97.19 124 PRO A C 1
ATOM 937 O O . PRO A 1 124 ? -12.125 -8.305 1.031 1 97.19 124 PRO A O 1
ATOM 940 N N . SER A 1 125 ? -10.836 -8.906 -0.695 1 98.06 125 SER A N 1
ATOM 941 C CA . SER A 1 125 ? -11.023 -7.633 -1.392 1 98.06 125 SER A CA 1
ATOM 942 C C . SER A 1 125 ? -12.484 -7.418 -1.77 1 98.06 125 SER A C 1
ATOM 944 O O . SER A 1 125 ? -13.016 -6.32 -1.606 1 98.06 125 SER A O 1
ATOM 946 N N . VAL A 1 126 ? -13.109 -8.453 -2.244 1 98.38 126 VAL A N 1
ATOM 947 C CA . VAL A 1 126 ? -14.508 -8.391 -2.66 1 98.38 126 VAL A CA 1
ATOM 948 C C . VAL A 1 126 ? -15.406 -8.172 -1.44 1 98.38 126 VAL A C 1
ATOM 950 O O . VAL A 1 126 ? -16.312 -7.352 -1.474 1 98.38 126 VAL A O 1
ATOM 953 N N . GLU A 1 127 ? -15.078 -8.898 -0.364 1 97.44 127 GLU A N 1
ATOM 954 C CA . GLU A 1 127 ? -15.867 -8.797 0.863 1 97.44 127 GLU A CA 1
ATOM 955 C C . GLU A 1 127 ? -15.789 -7.391 1.453 1 97.44 127 GLU A C 1
ATOM 957 O O . GLU A 1 127 ? -16.797 -6.844 1.897 1 97.44 127 GLU A O 1
ATOM 962 N N . LEU A 1 128 ? -14.672 -6.816 1.454 1 97.31 128 LEU A N 1
ATOM 963 C CA . LEU A 1 128 ? -14.484 -5.48 2.008 1 97.31 128 LEU A CA 1
ATOM 964 C C . LEU A 1 128 ? -15.219 -4.438 1.177 1 97.31 128 LEU A C 1
ATOM 966 O O . LEU A 1 128 ? -15.539 -3.354 1.672 1 97.31 128 LEU A O 1
ATOM 970 N N . ALA A 1 129 ? -15.453 -4.742 -0.097 1 97.19 129 ALA A N 1
ATOM 971 C CA . ALA A 1 129 ? -16.219 -3.84 -0.963 1 97.19 129 ALA A CA 1
ATOM 972 C C . ALA A 1 129 ? -17.719 -4.086 -0.835 1 97.19 129 ALA A C 1
ATOM 974 O O . ALA A 1 129 ? -18.516 -3.393 -1.464 1 97.19 129 ALA A O 1
ATOM 975 N N . GLY A 1 130 ? -18.125 -5.094 -0.065 1 96 130 GLY A N 1
ATOM 976 C CA . GLY A 1 130 ? -19.516 -5.387 0.181 1 96 130 GLY A CA 1
ATOM 977 C C . GLY A 1 130 ? -20.094 -6.422 -0.769 1 96 130 GLY A C 1
ATOM 978 O O . GLY A 1 130 ? -21.266 -6.77 -0.686 1 96 130 GLY A O 1
ATOM 979 N N . GLY A 1 131 ? -19.219 -6.934 -1.7 1 97.69 131 GLY A N 1
ATOM 980 C CA . GLY A 1 131 ? -19.656 -7.961 -2.631 1 97.69 131 GLY A CA 1
ATOM 981 C C . GLY A 1 131 ? -19.469 -9.367 -2.092 1 97.69 131 GLY A C 1
ATOM 982 O O . GLY A 1 131 ? -19.094 -9.555 -0.933 1 97.69 131 GLY A O 1
ATOM 983 N N . ARG A 1 132 ? -19.844 -10.289 -2.922 1 98 132 ARG A N 1
ATOM 984 C CA . ARG A 1 132 ? -19.656 -11.695 -2.592 1 98 132 ARG A CA 1
ATOM 985 C C . ARG A 1 132 ? -19.047 -12.453 -3.76 1 98 132 ARG A C 1
ATOM 987 O O . ARG A 1 132 ? -19.422 -12.242 -4.914 1 98 132 ARG A O 1
ATOM 994 N N . CYS A 1 133 ? -18.203 -13.367 -3.445 1 98.62 133 CYS A N 1
ATOM 995 C CA . CYS A 1 133 ? -17.594 -14.195 -4.484 1 98.62 133 CYS A CA 1
ATOM 996 C C . CYS A 1 133 ? -18.484 -15.383 -4.82 1 98.62 133 CYS A C 1
ATOM 998 O O . CYS A 1 133 ? -19.094 -15.977 -3.932 1 98.62 133 CYS A O 1
ATOM 1000 N N . VAL A 1 134 ? -18.656 -15.594 -6.035 1 98.88 134 VAL A N 1
ATOM 1001 C CA . VAL A 1 134 ? -19.172 -16.844 -6.555 1 98.88 134 VAL A CA 1
ATOM 1002 C C . VAL A 1 134 ? -18.031 -17.703 -7.09 1 98.88 134 VAL A C 1
ATOM 1004 O O . VAL A 1 134 ? -17.422 -17.375 -8.102 1 98.88 134 VAL A O 1
ATOM 1007 N N . HIS A 1 135 ? -17.797 -18.828 -6.414 1 98.75 135 HIS A N 1
ATOM 1008 C CA . HIS A 1 135 ? -16.641 -19.672 -6.734 1 98.75 135 HIS A CA 1
ATOM 1009 C C . HIS A 1 135 ? -17.016 -20.719 -7.793 1 98.75 135 HIS A C 1
ATOM 1011 O O . HIS A 1 135 ? -17.938 -21.5 -7.613 1 98.75 135 HIS A O 1
ATOM 1017 N N . VAL A 1 136 ? -16.312 -20.672 -8.891 1 98.75 136 VAL A N 1
ATOM 1018 C CA . VAL A 1 136 ? -16.453 -21.656 -9.953 1 98.75 136 VAL A CA 1
ATOM 1019 C C . VAL A 1 136 ? -15.203 -22.531 -10.023 1 98.75 136 VAL A C 1
ATOM 1021 O O . VAL A 1 136 ? -14.133 -22.062 -10.422 1 98.75 136 VAL A O 1
ATOM 1024 N N . PRO A 1 137 ? -15.281 -23.828 -9.68 1 98.19 137 PRO A N 1
ATOM 1025 C CA . PRO A 1 137 ? -14.094 -24.672 -9.695 1 98.19 137 PRO A CA 1
ATOM 1026 C C . PRO A 1 137 ? -13.586 -24.953 -11.109 1 98.19 137 PRO A C 1
ATOM 1028 O O . PRO A 1 137 ? -14.375 -25.234 -12.008 1 98.19 137 PRO A O 1
ATOM 1031 N N . LEU A 1 138 ? -12.32 -24.828 -11.258 1 98.31 138 LEU A N 1
ATOM 1032 C CA . LEU A 1 138 ? -11.672 -25.266 -12.492 1 98.31 138 LEU A CA 1
ATOM 1033 C C . LEU A 1 138 ? -11.672 -26.781 -12.594 1 98.31 138 LEU A C 1
ATOM 1035 O O . LEU A 1 138 ? -11.758 -27.484 -11.578 1 98.31 138 LEU A O 1
ATOM 1039 N N . ALA A 1 139 ? -11.562 -27.25 -13.82 1 96.69 139 ALA A N 1
ATOM 1040 C CA . ALA A 1 139 ? -11.656 -28.688 -14.062 1 96.69 139 ALA A CA 1
ATOM 1041 C C . ALA A 1 139 ? -10.32 -29.375 -13.812 1 96.69 139 ALA A C 1
ATOM 1043 O O . ALA A 1 139 ? -9.266 -28.859 -14.172 1 96.69 139 ALA A O 1
ATOM 1044 N N . LEU A 1 140 ? -10.312 -30.469 -13.086 1 94.69 140 LEU A N 1
ATOM 1045 C CA . LEU A 1 140 ? -9.133 -31.312 -12.914 1 94.69 140 LEU A CA 1
ATOM 1046 C C . LEU A 1 140 ? -9 -32.312 -14.07 1 94.69 140 LEU A C 1
ATOM 1048 O O . LEU A 1 140 ? -10 -32.688 -14.68 1 94.69 140 LEU A O 1
ATOM 1052 N N . PRO A 1 141 ? -7.836 -32.625 -14.43 1 94.25 141 PRO A N 1
ATOM 1053 C CA . PRO A 1 141 ? -6.586 -32.344 -13.719 1 94.25 141 PRO A CA 1
ATOM 1054 C C . PRO A 1 141 ? -5.855 -31.141 -14.281 1 94.25 141 PRO A C 1
ATOM 1056 O O . PRO A 1 141 ? -4.852 -30.703 -13.711 1 94.25 141 PRO A O 1
ATOM 1059 N N . ASP A 1 142 ? -6.324 -30.578 -15.367 1 95.69 142 ASP A N 1
ATOM 1060 C CA . ASP A 1 142 ? -5.504 -29.594 -16.062 1 95.69 142 ASP A CA 1
ATOM 1061 C C . ASP A 1 142 ? -5.898 -28.172 -15.648 1 95.69 142 ASP A C 1
ATOM 1063 O O . ASP A 1 142 ? -5.336 -27.203 -16.156 1 95.69 142 ASP A O 1
ATOM 1067 N N . PHE A 1 143 ? -6.93 -28.047 -14.758 1 97.81 143 PHE A N 1
ATOM 1068 C CA . PHE A 1 143 ? -7.387 -26.766 -14.219 1 97.81 143 PHE A CA 1
ATOM 1069 C C . PHE A 1 143 ? -7.887 -25.859 -15.344 1 97.81 143 PHE A C 1
ATOM 1071 O O . PHE A 1 143 ? -7.605 -24.656 -15.344 1 97.81 143 PHE A O 1
ATOM 1078 N N . SER A 1 144 ? -8.594 -26.422 -16.344 1 97.81 144 SER A N 1
ATOM 1079 C CA . SER A 1 144 ? -9.242 -25.641 -17.391 1 97.81 144 SER A CA 1
ATOM 1080 C C . SER A 1 144 ? -10.578 -25.062 -16.906 1 97.81 144 SER A C 1
ATOM 1082 O O . SER A 1 144 ? -11.164 -25.562 -15.945 1 97.81 144 SER A O 1
ATOM 1084 N N . ILE A 1 145 ? -11.016 -24.062 -17.547 1 98.44 145 ILE A N 1
ATOM 1085 C CA . ILE A 1 145 ? -12.305 -23.453 -17.219 1 98.44 145 ILE A CA 1
ATOM 1086 C C . ILE A 1 145 ? -13.43 -24.406 -17.625 1 98.44 145 ILE A C 1
ATOM 1088 O O . ILE A 1 145 ? -13.453 -24.906 -18.75 1 98.44 145 ILE A O 1
ATOM 1092 N N . ASP A 1 146 ? -14.281 -24.719 -16.703 1 98 146 ASP A N 1
ATOM 1093 C CA . ASP A 1 146 ? -15.555 -25.359 -17.031 1 98 146 ASP A CA 1
ATOM 1094 C C . ASP A 1 146 ? -16.562 -24.328 -17.516 1 98 146 ASP A C 1
ATOM 1096 O O . ASP A 1 146 ? -17.25 -23.703 -16.719 1 98 146 ASP A O 1
ATOM 1100 N N . TRP A 1 147 ? -16.75 -24.297 -18.797 1 98.38 147 TRP A N 1
ATOM 1101 C CA . TRP A 1 147 ? -17.5 -23.203 -19.422 1 98.38 147 TRP A CA 1
ATOM 1102 C C . TRP A 1 147 ? -18.984 -23.281 -19.062 1 98.38 147 TRP A C 1
ATOM 1104 O O . TRP A 1 147 ? -19.641 -22.266 -18.922 1 98.38 147 TRP A O 1
ATOM 1114 N N . GLN A 1 148 ? -19.484 -24.453 -18.95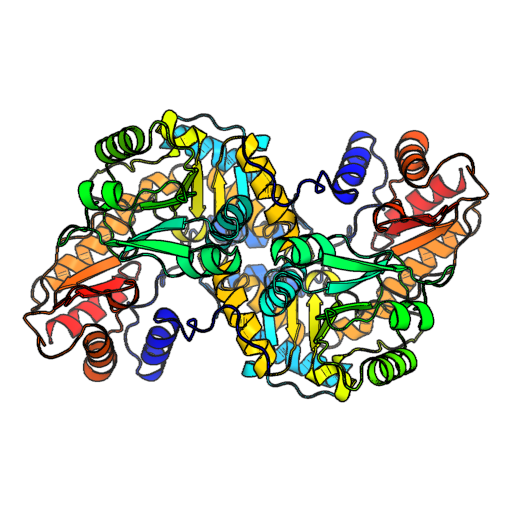3 1 98.19 148 GLN A N 1
ATOM 1115 C CA . GLN A 1 148 ? -20.875 -24.594 -18.547 1 98.19 148 GLN A CA 1
ATOM 1116 C C . GLN A 1 148 ? -21.094 -24.125 -17.109 1 98.19 148 GLN A C 1
ATOM 1118 O O . GLN A 1 148 ? -22.047 -23.422 -16.812 1 98.19 148 GLN A O 1
ATOM 1123 N N . ARG A 1 149 ? -20.188 -24.531 -16.25 1 98 149 ARG A N 1
ATOM 1124 C CA . ARG A 1 149 ? -20.281 -24.078 -14.859 1 98 149 ARG A CA 1
ATOM 1125 C C . ARG A 1 149 ? -20.156 -22.562 -14.773 1 98 149 ARG A C 1
ATOM 1127 O O . ARG A 1 149 ? -20.844 -21.938 -13.961 1 98 149 ARG A O 1
ATOM 1134 N N . LEU A 1 150 ? -19.25 -22.031 -15.57 1 98.69 150 LEU A N 1
ATOM 1135 C CA . LEU A 1 150 ? -19.094 -20.578 -15.586 1 98.69 150 LEU A CA 1
ATOM 1136 C C . LEU A 1 150 ? -20.359 -19.906 -16.078 1 98.69 150 LEU A C 1
ATOM 1138 O O . LEU A 1 150 ? -20.812 -18.922 -15.484 1 98.69 150 LEU A O 1
ATOM 1142 N N . ALA A 1 151 ? -20.938 -20.422 -17.094 1 98.5 151 ALA A N 1
ATOM 1143 C CA . ALA A 1 151 ? -22.172 -19.875 -17.641 1 98.5 151 ALA A CA 1
ATOM 1144 C C . ALA A 1 151 ? -23.297 -19.938 -16.594 1 98.5 151 ALA A C 1
ATOM 1146 O O . ALA A 1 151 ? -24.062 -19 -16.453 1 98.5 151 ALA A O 1
ATOM 1147 N N . ASP A 1 152 ? -23.328 -21.031 -15.891 1 98.44 152 ASP A N 1
ATOM 1148 C CA . ASP A 1 152 ? -24.375 -21.25 -14.898 1 98.44 152 ASP A CA 1
ATOM 1149 C C . ASP A 1 152 ? -24.219 -20.297 -13.719 1 98.44 152 ASP A C 1
ATOM 1151 O O . ASP A 1 152 ? -25.188 -20.016 -13.008 1 98.44 152 ASP A O 1
ATOM 1155 N N . ALA A 1 153 ? -23.016 -19.844 -13.531 1 98.5 153 ALA A N 1
ATOM 1156 C CA . ALA A 1 153 ? -22.719 -18.984 -12.383 1 98.5 153 ALA A CA 1
ATOM 1157 C C . ALA A 1 153 ? -23.062 -17.531 -12.672 1 98.5 153 ALA A C 1
ATOM 1159 O O . ALA A 1 153 ? -23.156 -16.719 -11.75 1 98.5 153 ALA A O 1
ATOM 1160 N N . LEU A 1 154 ? -23.234 -17.172 -13.953 1 98.25 154 LEU A N 1
ATOM 1161 C CA . LEU A 1 154 ? -23.562 -15.797 -14.312 1 98.25 154 LEU A CA 1
ATOM 1162 C C . LEU A 1 154 ? -24.969 -15.438 -13.828 1 98.25 154 LEU A C 1
ATOM 1164 O O . LEU A 1 154 ? -25.875 -16.266 -13.867 1 98.25 154 LEU A O 1
ATOM 1168 N N . SER A 1 155 ? -25.141 -14.312 -13.328 1 97.31 155 SER A N 1
ATOM 1169 C CA . SER A 1 155 ? -26.422 -13.773 -12.898 1 97.31 155 SER A CA 1
ATOM 1170 C C . SER A 1 155 ? -26.5 -12.273 -13.164 1 97.31 155 SER A C 1
ATOM 1172 O O . SER A 1 155 ? -25.5 -11.641 -13.523 1 97.31 155 SER A O 1
ATOM 1174 N N . PRO A 1 156 ? -27.688 -11.695 -12.984 1 96.44 156 PRO A N 1
ATOM 1175 C CA . PRO A 1 156 ? -27.797 -10.242 -13.141 1 96.44 156 PRO A CA 1
ATOM 1176 C C . PRO A 1 156 ? -26.969 -9.469 -12.117 1 96.44 156 PRO A C 1
ATOM 1178 O O . PRO A 1 156 ? -26.75 -8.266 -12.289 1 96.44 156 PRO A O 1
ATOM 1181 N N . ARG A 1 157 ? -26.516 -10.172 -11.062 1 97.69 157 ARG A N 1
ATOM 1182 C CA . ARG A 1 157 ? -25.75 -9.523 -10.008 1 97.69 157 ARG A CA 1
ATOM 1183 C C . ARG A 1 157 ? -24.25 -9.641 -10.281 1 97.69 157 ARG A C 1
ATOM 1185 O O . ARG A 1 157 ? -23.438 -9.008 -9.602 1 97.69 157 ARG A O 1
ATOM 1192 N N . THR A 1 158 ? -23.875 -10.406 -11.312 1 98.62 158 THR A N 1
ATOM 1193 C CA . THR A 1 158 ? -22.453 -10.555 -11.625 1 98.62 158 THR A CA 1
ATOM 1194 C C . THR A 1 158 ? -21.875 -9.234 -12.125 1 98.62 158 THR A C 1
ATOM 1196 O O . THR A 1 158 ? -22.297 -8.719 -13.156 1 98.62 158 THR A O 1
ATOM 1199 N N . ARG A 1 159 ? -20.938 -8.734 -11.352 1 98.38 159 ARG A N 1
ATOM 1200 C CA . ARG A 1 159 ? -20.328 -7.449 -11.664 1 98.38 159 ARG A CA 1
ATOM 1201 C C . ARG A 1 159 ? -18.938 -7.641 -12.25 1 98.38 159 ARG A C 1
ATOM 1203 O O . ARG A 1 159 ? -18.5 -6.848 -13.086 1 98.38 159 ARG A O 1
ATOM 1210 N N . LEU A 1 160 ? -18.25 -8.656 -11.859 1 98.81 160 LEU A N 1
ATOM 1211 C CA . LEU A 1 160 ? -16.812 -8.805 -12.109 1 98.81 160 LEU A CA 1
ATOM 1212 C C . LEU A 1 160 ? -16.438 -10.281 -12.203 1 98.81 160 LEU A C 1
ATOM 1214 O O . LEU A 1 160 ? -16.938 -11.109 -11.445 1 98.81 160 LEU A O 1
ATOM 1218 N N . ILE A 1 161 ? -15.617 -10.633 -13.164 1 98.94 161 ILE A N 1
ATOM 1219 C CA . ILE A 1 161 ? -14.922 -11.914 -13.227 1 98.94 161 ILE A CA 1
ATOM 1220 C C . ILE A 1 161 ? -13.422 -11.695 -13.062 1 98.94 161 ILE A C 1
ATOM 1222 O O . ILE A 1 161 ? -12.836 -10.844 -13.734 1 98.94 161 ILE A O 1
ATOM 1226 N N . ILE A 1 162 ? -12.773 -12.445 -12.172 1 98.94 162 ILE A N 1
ATOM 1227 C CA . ILE A 1 162 ? -11.328 -12.359 -11.992 1 98.94 162 ILE A CA 1
ATOM 1228 C C . ILE A 1 162 ? -10.656 -13.547 -12.68 1 98.94 162 ILE A C 1
ATOM 1230 O O . ILE A 1 162 ? -10.945 -14.703 -12.367 1 98.94 162 ILE A O 1
ATOM 1234 N N . LEU A 1 163 ? -9.812 -13.195 -13.648 1 98.88 163 LEU A N 1
ATOM 1235 C CA . LEU A 1 163 ? -8.969 -14.156 -14.344 1 98.88 163 LEU A CA 1
ATOM 1236 C C . LEU A 1 163 ? -7.555 -14.148 -13.758 1 98.88 163 LEU A C 1
ATOM 1238 O O . LEU A 1 163 ? -7.109 -13.148 -13.203 1 98.88 163 LEU A O 1
ATOM 1242 N N . ASN A 1 164 ? -6.961 -15.234 -13.789 1 98.81 164 ASN A N 1
ATOM 1243 C CA . ASN A 1 164 ? -5.57 -15.359 -13.359 1 98.81 164 ASN A CA 1
ATOM 1244 C C . ASN A 1 164 ? -4.785 -16.297 -14.281 1 98.81 164 ASN A C 1
ATOM 1246 O O . ASN A 1 164 ? -5.039 -17.5 -14.312 1 98.81 164 ASN A O 1
ATOM 1250 N N . SER A 1 165 ? -3.902 -15.758 -15.062 1 98.62 165 SER A N 1
ATOM 1251 C CA . SER A 1 165 ? -3.076 -16.5 -16 1 98.62 165 SER A CA 1
ATOM 1252 C C . SER A 1 165 ? -1.733 -15.812 -16.234 1 98.62 165 SER A C 1
ATOM 1254 O O . SER A 1 165 ? -1.687 -14.633 -16.594 1 98.62 165 SER A O 1
ATOM 1256 N N . PRO A 1 166 ? -0.605 -16.5 -16.203 1 98.56 166 PRO A N 1
ATOM 1257 C CA . PRO A 1 166 ? -0.454 -17.875 -15.688 1 98.56 166 PRO A CA 1
ATOM 1258 C C . PRO A 1 166 ? -1.035 -18.047 -14.289 1 98.56 166 PRO A C 1
ATOM 1260 O O . PRO A 1 166 ? -0.952 -17.141 -13.461 1 98.56 166 PRO A O 1
ATOM 1263 N N . HIS A 1 167 ? -1.639 -19.188 -14.047 1 98.69 167 HIS A N 1
ATOM 1264 C CA . HIS A 1 167 ? -2.576 -19.391 -12.945 1 98.69 167 HIS A CA 1
ATOM 1265 C C . HIS A 1 167 ? -1.849 -19.781 -11.664 1 98.69 167 HIS A C 1
ATOM 1267 O O . HIS A 1 167 ? -1.045 -20.719 -11.656 1 98.69 167 HIS A O 1
ATOM 1273 N N . ASN A 1 168 ? -1.957 -19.062 -10.656 1 97.31 168 ASN A N 1
ATOM 1274 C CA . ASN A 1 168 ? -1.623 -19.406 -9.281 1 97.31 168 ASN A CA 1
ATOM 1275 C C . ASN A 1 168 ? -2.844 -19.922 -8.523 1 97.31 168 ASN A C 1
ATOM 1277 O O . ASN A 1 168 ? -3.82 -19.188 -8.344 1 97.31 168 ASN A O 1
ATOM 1281 N N . PRO A 1 169 ? -2.84 -21.109 -8.203 1 97.06 169 PRO A N 1
ATOM 1282 C CA . PRO A 1 169 ? -1.665 -21.875 -7.789 1 97.06 169 PRO A CA 1
ATOM 1283 C C . PRO A 1 169 ? -1.294 -22.969 -8.789 1 97.06 169 PRO A C 1
ATOM 1285 O O . PRO A 1 169 ? -0.255 -23.625 -8.641 1 97.06 169 PRO A O 1
ATOM 1288 N N . SER A 1 170 ? -1.988 -23.172 -9.883 1 97.62 170 SER A N 1
ATOM 1289 C CA . SER A 1 170 ? -1.881 -24.422 -10.633 1 97.62 170 SER A CA 1
ATOM 1290 C C . SER A 1 170 ? -0.802 -24.328 -11.711 1 97.62 170 SER A C 1
ATOM 1292 O O . SER A 1 170 ? -0.339 -25.359 -12.219 1 97.62 170 SER A O 1
ATOM 1294 N N . GLY A 1 171 ? -0.548 -23.141 -12.125 1 97.88 171 GLY A N 1
ATOM 1295 C CA . GLY A 1 171 ? 0.37 -22.938 -13.234 1 97.88 171 GLY A CA 1
ATOM 1296 C C . GLY A 1 171 ? -0.313 -23 -14.586 1 97.88 171 GLY A C 1
ATOM 1297 O O . GLY A 1 171 ? 0.292 -22.656 -15.609 1 97.88 171 GLY A O 1
ATOM 1298 N N . ALA A 1 172 ? -1.58 -23.266 -14.625 1 98.19 172 ALA A N 1
ATOM 1299 C CA . ALA A 1 172 ? -2.314 -23.406 -15.883 1 98.19 172 ALA A CA 1
ATOM 1300 C C . ALA A 1 172 ? -2.354 -22.094 -16.656 1 98.19 172 ALA A C 1
ATOM 1302 O O . ALA A 1 172 ? -2.131 -21.031 -16.078 1 98.19 172 ALA A O 1
ATOM 1303 N N . LEU A 1 173 ? -2.588 -22.219 -17.984 1 98.44 173 LEU A N 1
ATOM 1304 C CA . LEU A 1 173 ? -2.635 -21.062 -18.859 1 98.44 173 LEU A CA 1
ATOM 1305 C C . LEU A 1 173 ? -4.02 -20.906 -19.484 1 98.44 173 LEU A C 1
ATOM 1307 O O . LEU A 1 173 ? -4.75 -21.875 -19.625 1 98.44 173 LEU A O 1
ATOM 1311 N N . LEU A 1 174 ? -4.375 -19.703 -19.734 1 98.38 174 LEU A N 1
ATOM 1312 C CA . LEU A 1 174 ? -5.512 -19.406 -20.594 1 98.38 174 LEU A CA 1
ATOM 1313 C C . LEU A 1 174 ? -5.055 -19.172 -22.031 1 98.38 174 LEU A C 1
ATOM 1315 O O . LEU A 1 174 ? -4.098 -18.438 -22.281 1 98.38 174 LEU A O 1
ATOM 1319 N N . SER A 1 175 ? -5.695 -19.844 -22.969 1 98 175 SER A N 1
ATOM 1320 C CA . SER A 1 175 ? -5.359 -19.688 -24.375 1 98 175 SER A CA 1
ATOM 1321 C C . SER A 1 175 ? -6.133 -18.531 -25 1 98 175 SER A C 1
ATOM 1323 O O . SER A 1 175 ? -7.098 -18.031 -24.406 1 98 175 SER A O 1
ATOM 1325 N N . ARG A 1 176 ? -5.688 -18.141 -26.172 1 97.75 176 ARG A N 1
ATOM 1326 C CA . ARG A 1 176 ? -6.395 -17.109 -26.922 1 97.75 176 ARG A CA 1
ATOM 1327 C C . ARG A 1 176 ? -7.82 -17.547 -27.234 1 97.75 176 ARG A C 1
ATOM 1329 O O . ARG A 1 176 ? -8.75 -16.734 -27.188 1 97.75 176 ARG A O 1
ATOM 1336 N N . ASP A 1 177 ? -7.938 -18.812 -27.562 1 98 177 ASP A N 1
ATOM 1337 C CA . ASP A 1 177 ? -9.258 -19.344 -27.875 1 98 177 ASP A CA 1
ATOM 1338 C C . ASP A 1 177 ? -10.18 -19.281 -26.672 1 98 177 ASP A C 1
ATOM 1340 O O . ASP A 1 177 ? -11.375 -19.016 -26.797 1 98 177 ASP A O 1
ATOM 1344 N N . GLU A 1 178 ? -9.648 -19.578 -25.547 1 98.44 178 GLU A N 1
ATOM 1345 C CA . GLU A 1 178 ? -10.445 -19.516 -24.328 1 98.44 178 GLU A CA 1
ATOM 1346 C C . GLU A 1 178 ? -10.844 -18.078 -24 1 98.44 178 GLU A C 1
ATOM 1348 O O . GLU A 1 178 ? -11.945 -17.844 -23.5 1 98.44 178 GLU A O 1
ATOM 1353 N N . LEU A 1 179 ? -9.984 -17.109 -24.234 1 98.75 179 LEU A N 1
ATOM 1354 C CA . LEU A 1 179 ? -10.352 -15.703 -24.062 1 98.75 179 LEU A CA 1
ATOM 1355 C C . LEU A 1 179 ? -11.484 -15.32 -25.016 1 98.75 179 LEU A C 1
ATOM 1357 O O . LEU A 1 179 ? -12.391 -14.578 -24.641 1 98.75 179 LEU A O 1
ATOM 1361 N N . GLU A 1 180 ? -11.383 -15.844 -26.219 1 98.38 180 GLU A N 1
ATOM 1362 C CA . GLU A 1 180 ? -12.469 -15.602 -27.156 1 98.38 180 GLU A CA 1
ATOM 1363 C C . GLU A 1 180 ? -13.773 -16.203 -26.672 1 98.38 180 GLU A C 1
ATOM 1365 O O . GLU A 1 180 ? -14.844 -15.617 -26.844 1 98.38 180 GLU A O 1
ATOM 1370 N N . GLN A 1 181 ? -13.648 -17.391 -26.156 1 98.44 181 GLN A N 1
ATOM 1371 C CA . GLN A 1 181 ? -14.828 -18.047 -25.594 1 98.44 181 GLN A CA 1
ATOM 1372 C C . GLN A 1 181 ? -15.43 -17.219 -24.453 1 98.44 181 GLN A C 1
ATOM 1374 O O . GLN A 1 181 ? -16.656 -17.094 -24.359 1 98.44 181 GLN A O 1
ATOM 1379 N N . LEU A 1 182 ? -14.609 -16.672 -23.609 1 98.81 182 LEU A N 1
ATOM 1380 C CA . LEU A 1 182 ? -15.086 -15.82 -22.531 1 98.81 182 LEU A CA 1
ATOM 1381 C C . LEU A 1 182 ? -15.789 -14.586 -23.094 1 98.81 182 LEU A C 1
ATOM 1383 O O . LEU A 1 182 ? -16.844 -14.195 -22.594 1 98.81 182 LEU A O 1
ATOM 1387 N N . ALA A 1 183 ? -15.18 -13.938 -24.078 1 98.69 183 ALA A N 1
ATOM 1388 C CA . ALA A 1 183 ? -15.773 -12.75 -24.688 1 98.69 183 ALA A CA 1
ATOM 1389 C C . ALA A 1 183 ? -17.172 -13.047 -25.203 1 98.69 183 ALA A C 1
ATOM 1391 O O . ALA A 1 183 ? -18.094 -12.258 -24.984 1 98.69 183 ALA A O 1
ATOM 1392 N N . ARG A 1 184 ? -17.266 -14.203 -25.828 1 98.38 184 ARG A N 1
ATOM 1393 C CA . ARG A 1 184 ? -18.578 -14.602 -26.359 1 98.38 184 ARG A CA 1
ATOM 1394 C C . ARG A 1 184 ? -19.578 -14.836 -25.219 1 98.38 184 ARG A C 1
ATOM 1396 O O . ARG A 1 184 ? -20.734 -14.43 -25.312 1 98.38 184 ARG A O 1
ATOM 1403 N N . LEU A 1 185 ? -19.109 -15.461 -24.219 1 98.38 185 LEU A N 1
ATOM 1404 C CA . LEU A 1 185 ? -19.969 -15.852 -23.109 1 98.38 185 LEU A CA 1
ATOM 1405 C C . LEU A 1 185 ? -20.531 -14.617 -22.422 1 98.38 185 LEU A 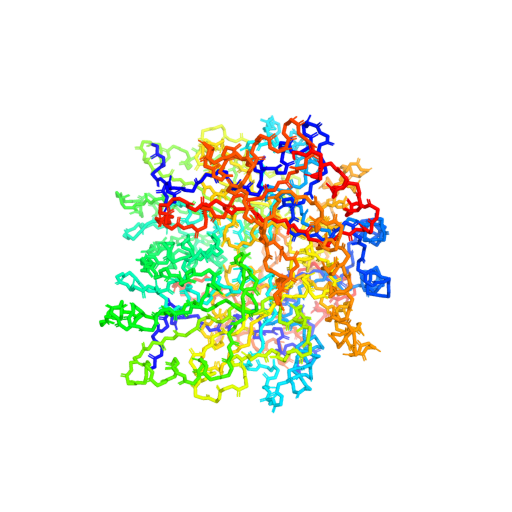C 1
ATOM 1407 O O . LEU A 1 185 ? -21.688 -14.633 -21.984 1 98.38 185 LEU A O 1
ATOM 1411 N N . ILE A 1 186 ? -19.75 -13.539 -22.281 1 97.81 186 ILE A N 1
ATOM 1412 C CA . ILE A 1 186 ? -20.203 -12.445 -21.438 1 97.81 186 ILE A CA 1
ATOM 1413 C C . ILE A 1 186 ? -20.656 -11.273 -22.297 1 97.81 186 ILE A C 1
ATOM 1415 O O . ILE A 1 186 ? -20.922 -10.188 -21.797 1 97.81 186 ILE A O 1
ATOM 1419 N N . ARG A 1 187 ? -20.688 -11.609 -23.578 1 95.12 187 ARG A N 1
ATOM 1420 C CA . ARG A 1 187 ? -21.172 -10.578 -24.5 1 95.12 187 ARG A CA 1
ATOM 1421 C C . ARG A 1 187 ? -22.594 -10.164 -24.141 1 95.12 187 ARG A C 1
ATOM 1423 O O . ARG A 1 187 ? -23.469 -11.023 -23.938 1 95.12 187 ARG A O 1
ATOM 1430 N N . GLY A 1 188 ? -22.969 -8.969 -23.953 1 91.81 188 GLY A N 1
ATOM 1431 C CA . GLY A 1 188 ? -24.297 -8.484 -23.625 1 91.81 188 GLY A CA 1
ATOM 1432 C C . GLY A 1 188 ? -24.484 -8.234 -22.141 1 91.81 188 GLY A C 1
ATOM 1433 O O . GLY A 1 188 ? -25.516 -7.711 -21.719 1 91.81 188 GLY A O 1
ATOM 1434 N N . PHE A 1 189 ? -23.547 -8.742 -21.406 1 94.88 189 PHE A N 1
ATOM 1435 C CA . PHE A 1 189 ? -23.578 -8.477 -19.969 1 94.88 189 PHE A CA 1
ATOM 1436 C C . PHE A 1 189 ? -22.719 -7.266 -19.625 1 94.88 189 PHE A C 1
ATOM 1438 O O . PHE A 1 189 ? -21.75 -6.973 -20.328 1 94.88 189 PHE A O 1
ATOM 1445 N N . ASP A 1 190 ? -23.156 -6.566 -18.672 1 95.12 190 ASP A N 1
ATOM 1446 C CA . ASP A 1 190 ? -22.344 -5.48 -18.141 1 95.12 190 ASP A CA 1
ATOM 1447 C C . ASP A 1 190 ? -21.391 -5.988 -17.047 1 95.12 190 ASP A C 1
ATOM 1449 O O . ASP A 1 190 ? -21.547 -5.645 -15.875 1 95.12 190 ASP A O 1
ATOM 1453 N N . ILE A 1 191 ? -20.5 -6.863 -17.484 1 98.06 191 ILE A N 1
ATOM 1454 C CA . ILE A 1 191 ? -19.547 -7.516 -16.578 1 98.06 191 ILE A CA 1
ATOM 1455 C C . ILE A 1 191 ? -18.141 -7.02 -16.875 1 98.06 191 ILE A C 1
ATOM 1457 O O . ILE A 1 191 ? -17.734 -6.926 -18.047 1 98.06 191 ILE A O 1
ATOM 1461 N N . TYR A 1 192 ? -17.422 -6.605 -15.836 1 98.69 192 TYR A N 1
ATOM 1462 C CA . TYR A 1 192 ? -16.031 -6.191 -15.945 1 98.69 192 TYR A CA 1
ATOM 1463 C C . TYR A 1 192 ? -15.094 -7.359 -15.68 1 98.69 192 TYR A C 1
ATOM 1465 O O . TYR A 1 192 ? -15.531 -8.43 -15.25 1 98.69 192 TYR A O 1
ATOM 1473 N N . LEU A 1 193 ? -13.781 -7.121 -16.016 1 98.88 193 LEU A N 1
ATOM 1474 C CA . LEU A 1 193 ? -12.75 -8.133 -15.781 1 98.88 193 LEU A CA 1
ATOM 1475 C C . LEU A 1 193 ? -11.586 -7.551 -14.992 1 98.88 193 LEU A C 1
ATOM 1477 O O . LEU A 1 193 ? -11.203 -6.398 -15.195 1 98.88 193 LEU A O 1
ATOM 1481 N N . VAL A 1 194 ? -11.094 -8.297 -14.039 1 98.94 194 VAL A N 1
ATOM 1482 C CA . VAL A 1 194 ? -9.727 -8.156 -13.562 1 98.94 194 VAL A CA 1
ATOM 1483 C C . VAL A 1 194 ? -8.883 -9.32 -14.07 1 98.94 194 VAL A C 1
ATOM 1485 O O . VAL A 1 194 ? -9.18 -10.484 -13.797 1 98.94 194 VAL A O 1
ATOM 1488 N N . SER A 1 195 ? -7.922 -9.031 -14.867 1 98.94 195 SER A N 1
ATOM 1489 C CA . SER A 1 195 ? -6.984 -10.039 -15.344 1 98.94 195 SER A CA 1
ATOM 1490 C C . SER A 1 195 ? -5.66 -9.969 -14.594 1 98.94 195 SER A C 1
ATOM 1492 O O . SER A 1 195 ? -4.84 -9.086 -14.859 1 98.94 195 SER A O 1
ATOM 1494 N N . ASP A 1 196 ? -5.5 -10.883 -13.641 1 98.88 196 ASP A N 1
ATOM 1495 C CA . ASP A 1 196 ? -4.262 -11.016 -12.875 1 98.88 196 ASP A CA 1
ATOM 1496 C C . ASP A 1 196 ? -3.193 -11.75 -13.688 1 98.88 196 ASP A C 1
ATOM 1498 O O . ASP A 1 196 ? -3.219 -12.977 -13.781 1 98.88 196 ASP A O 1
ATOM 1502 N N . GLU A 1 197 ? -2.215 -10.961 -14.188 1 98.88 197 GLU A N 1
ATOM 1503 C CA . GLU A 1 197 ? -1.199 -11.508 -15.086 1 98.88 197 GLU A CA 1
ATOM 1504 C C . GLU A 1 197 ? 0.205 -11.281 -14.539 1 98.88 197 GLU A C 1
ATOM 1506 O O . GLU A 1 197 ? 1.132 -10.977 -15.289 1 98.88 197 GLU A O 1
ATOM 1511 N N . VAL A 1 198 ? 0.353 -11.453 -13.211 1 98.62 198 VAL A N 1
ATOM 1512 C CA . VAL A 1 198 ? 1.6 -11.125 -12.531 1 98.62 198 VAL A CA 1
ATOM 1513 C C . VAL A 1 198 ? 2.715 -12.047 -13.016 1 98.62 198 VAL A C 1
ATOM 1515 O O . VAL A 1 198 ? 3.896 -11.703 -12.938 1 98.62 198 VAL A O 1
ATOM 1518 N N . TYR A 1 199 ? 2.385 -13.227 -13.562 1 98.44 199 TYR A N 1
ATOM 1519 C CA . TYR A 1 199 ? 3.375 -14.195 -14.031 1 98.44 199 TYR A CA 1
ATOM 1520 C C . TYR A 1 199 ? 3.451 -14.203 -15.555 1 98.44 199 TYR A C 1
ATOM 1522 O O . TYR A 1 199 ? 3.867 -15.203 -16.156 1 98.44 199 TYR A O 1
ATOM 1530 N N . GLU A 1 200 ? 3.119 -13.102 -16.203 1 98.38 200 GLU A N 1
ATOM 1531 C CA . GLU A 1 200 ? 2.916 -13.023 -17.656 1 98.38 200 GLU A CA 1
ATOM 1532 C C . GLU A 1 200 ? 4.168 -13.461 -18.406 1 98.38 200 GLU A C 1
ATOM 1534 O O . GLU A 1 200 ? 4.086 -13.914 -19.547 1 98.38 200 GLU A O 1
ATOM 1539 N N . HIS A 1 201 ? 5.324 -13.375 -17.797 1 97.88 201 HIS A N 1
ATOM 1540 C CA . HIS A 1 201 ? 6.555 -13.688 -18.516 1 97.88 201 HIS A CA 1
ATOM 1541 C C . HIS A 1 201 ? 7.121 -15.031 -18.078 1 97.88 201 HIS A C 1
ATOM 1543 O O . HIS A 1 201 ? 8.203 -15.43 -18.531 1 97.88 201 HIS A O 1
ATOM 1549 N N . LEU A 1 202 ? 6.453 -15.695 -17.203 1 98.12 202 LEU A N 1
ATOM 1550 C CA . LEU A 1 202 ? 6.859 -17.031 -16.75 1 98.12 202 LEU A CA 1
ATOM 1551 C C . LEU A 1 202 ? 6.02 -18.109 -17.406 1 98.12 202 LEU A C 1
ATOM 1553 O O . LEU A 1 202 ? 5.227 -18.781 -16.75 1 98.12 202 LEU A O 1
ATOM 1557 N N . ILE A 1 203 ? 6.223 -18.234 -18.703 1 98.19 203 ILE A N 1
ATOM 1558 C CA . ILE A 1 203 ? 5.508 -19.188 -19.547 1 98.19 203 ILE A CA 1
ATOM 1559 C C . ILE A 1 203 ? 6.508 -20.047 -20.328 1 98.19 203 ILE A C 1
ATOM 1561 O O . ILE A 1 203 ? 7.531 -19.547 -20.781 1 98.19 203 ILE A O 1
ATOM 1565 N N . TYR A 1 204 ? 6.25 -21.312 -20.469 1 98.31 204 TYR A N 1
ATOM 1566 C CA . TYR A 1 204 ? 7.301 -22.219 -20.891 1 98.31 204 TYR A CA 1
ATOM 1567 C C . TYR A 1 204 ? 6.91 -22.953 -22.172 1 98.31 204 TYR A C 1
ATOM 1569 O O . TYR A 1 204 ? 5.816 -22.734 -22.703 1 98.31 204 TYR A O 1
ATOM 1577 N N . ASP A 1 205 ? 7.883 -23.688 -22.688 1 97.94 205 ASP A N 1
ATOM 1578 C CA . ASP A 1 205 ? 7.719 -24.625 -23.797 1 97.94 205 ASP A CA 1
ATOM 1579 C C . ASP A 1 205 ? 7.277 -23.891 -25.062 1 97.94 205 ASP A C 1
ATOM 1581 O O . ASP A 1 205 ? 6.465 -24.422 -25.844 1 97.94 205 ASP A O 1
ATOM 1585 N N . GLY A 1 206 ? 7.621 -22.688 -25.172 1 96.38 206 GLY A N 1
ATOM 1586 C CA . GLY A 1 206 ? 7.426 -21.938 -26.391 1 96.38 206 GLY A CA 1
ATOM 1587 C C . GLY A 1 206 ? 6.039 -21.328 -26.516 1 96.38 206 GLY A C 1
ATOM 1588 O O . GLY A 1 206 ? 5.703 -20.719 -27.531 1 96.38 206 GLY A O 1
ATOM 1589 N N . VAL A 1 207 ? 5.238 -21.469 -25.484 1 96.69 207 VAL A N 1
ATOM 1590 C CA . VAL A 1 207 ? 3.893 -20.906 -25.5 1 96.69 207 VAL A CA 1
ATOM 1591 C C . VAL A 1 207 ? 3.961 -19.406 -25.234 1 96.69 207 VAL A C 1
ATOM 1593 O O . VAL A 1 207 ? 4.758 -18.938 -24.406 1 96.69 207 VAL A O 1
ATOM 1596 N N . ARG A 1 208 ? 3.139 -18.656 -25.969 1 95.25 208 ARG A N 1
ATOM 1597 C CA . ARG A 1 208 ? 3.055 -17.219 -25.75 1 95.25 208 ARG A CA 1
ATOM 1598 C C . ARG A 1 208 ? 1.896 -16.875 -24.828 1 95.25 208 ARG A C 1
ATOM 1600 O O . ARG A 1 208 ? 0.831 -17.484 -24.891 1 95.25 208 ARG A O 1
ATOM 1607 N N . HIS A 1 209 ? 2.117 -15.891 -24.031 1 97.81 209 HIS A N 1
ATOM 1608 C CA . HIS A 1 209 ? 1.086 -15.469 -23.094 1 97.81 209 HIS A CA 1
ATOM 1609 C C . HIS A 1 209 ? -0.107 -14.859 -23.812 1 97.81 209 HIS A C 1
ATOM 1611 O O . HIS A 1 209 ? 0.053 -13.914 -24.594 1 97.81 209 HIS A O 1
ATOM 1617 N N . ALA A 1 210 ? -1.297 -15.406 -23.609 1 98.44 210 ALA A N 1
ATOM 1618 C CA . ALA A 1 210 ? -2.537 -14.812 -24.094 1 98.44 210 ALA A CA 1
ATOM 1619 C C . ALA A 1 210 ? -3.07 -13.758 -23.141 1 98.44 210 ALA A C 1
ATOM 1621 O O . ALA A 1 210 ? -3.984 -14.031 -22.359 1 98.44 210 ALA A O 1
ATOM 1622 N N . SER A 1 211 ? -2.57 -12.555 -23.266 1 98.75 211 SER A N 1
ATOM 1623 C CA . SER A 1 211 ? -2.975 -11.469 -22.375 1 98.75 211 SER A CA 1
ATOM 1624 C C . SER A 1 211 ? -4.316 -10.883 -22.797 1 98.75 211 SER A C 1
ATOM 1626 O O . SER A 1 211 ? -4.602 -10.766 -23.984 1 98.75 211 SER A O 1
ATOM 1628 N N . VAL A 1 212 ? -5.082 -10.461 -21.844 1 98.88 212 VAL A N 1
ATOM 1629 C CA . VAL A 1 212 ? -6.301 -9.703 -22.094 1 98.88 212 VAL A CA 1
ATOM 1630 C C . VAL A 1 212 ? -5.961 -8.414 -22.844 1 98.88 212 VAL A C 1
ATOM 1632 O O . VAL A 1 212 ? -6.758 -7.922 -23.641 1 98.88 212 VAL A O 1
ATOM 1635 N N . LEU A 1 213 ? -4.746 -7.863 -22.672 1 98.75 213 LEU A N 1
ATOM 1636 C CA . LEU A 1 213 ? -4.293 -6.648 -23.344 1 98.75 213 LEU A CA 1
ATOM 1637 C C . LEU A 1 213 ? -4.355 -6.812 -24.859 1 98.75 213 LEU A C 1
ATOM 1639 O O . LEU A 1 213 ? -4.551 -5.836 -25.594 1 98.75 213 LEU A O 1
ATOM 1643 N N . ALA A 1 214 ? -4.215 -8.031 -25.312 1 98.31 214 ALA A N 1
ATOM 1644 C CA . ALA A 1 214 ? -4.16 -8.289 -26.75 1 98.31 214 ALA A CA 1
ATOM 1645 C C . ALA A 1 214 ? -5.547 -8.602 -27.297 1 98.31 214 ALA A C 1
ATOM 1647 O O . ALA A 1 214 ? -5.695 -8.883 -28.5 1 98.31 214 ALA A O 1
ATOM 1648 N N . HIS A 1 215 ? -6.551 -8.633 -26.531 1 98.25 215 HIS A N 1
ATOM 1649 C CA . HIS A 1 215 ? -7.926 -8.93 -26.922 1 98.25 215 HIS A CA 1
ATOM 1650 C C . HIS A 1 215 ? -8.789 -7.676 -26.891 1 98.25 215 HIS A C 1
ATOM 1652 O O . HIS A 1 215 ? -9.281 -7.277 -25.828 1 98.25 215 HIS A O 1
ATOM 1658 N N . GLU A 1 216 ? -9.125 -7.105 -27.969 1 97.06 216 GLU A N 1
ATOM 1659 C CA . GLU A 1 216 ? -9.75 -5.793 -28.094 1 97.06 216 GLU A CA 1
ATOM 1660 C C . GLU A 1 216 ? -11.047 -5.723 -27.281 1 97.06 216 GLU A C 1
ATOM 1662 O O . GLU A 1 216 ? -11.234 -4.809 -26.484 1 97.06 216 GLU A O 1
ATOM 1667 N N . GLU A 1 217 ? -11.875 -6.684 -27.469 1 97.75 217 GLU A N 1
ATOM 1668 C CA . GLU A 1 217 ? -13.188 -6.672 -26.844 1 97.75 217 GLU A CA 1
ATOM 1669 C C . GLU A 1 217 ? -13.07 -6.812 -25.328 1 97.75 217 GLU A C 1
ATOM 1671 O O . GLU A 1 217 ? -13.734 -6.09 -24.578 1 97.75 217 GLU A O 1
ATOM 1676 N N . LEU A 1 218 ? -12.242 -7.723 -24.844 1 98.69 218 LEU A N 1
ATOM 1677 C CA . LEU A 1 218 ? -12.102 -7.949 -23.406 1 98.69 218 LEU A CA 1
ATOM 1678 C C . LEU A 1 218 ? -11.367 -6.793 -22.734 1 98.69 218 LEU A C 1
ATOM 1680 O O . LEU A 1 218 ? -11.711 -6.391 -21.625 1 98.69 218 LEU A O 1
ATOM 1684 N N . TYR A 1 219 ? -10.391 -6.215 -23.438 1 98.69 219 TYR A N 1
ATOM 1685 C CA . TYR A 1 219 ? -9.602 -5.133 -22.844 1 98.69 219 TYR A CA 1
ATOM 1686 C C . TYR A 1 219 ? -10.477 -3.916 -22.562 1 98.69 219 TYR A C 1
ATOM 1688 O O . TYR A 1 219 ? -10.266 -3.213 -21.578 1 98.69 219 TYR A O 1
ATOM 1696 N N . ALA A 1 220 ? -11.453 -3.678 -23.312 1 98 220 ALA A N 1
ATOM 1697 C CA . ALA A 1 220 ? -12.305 -2.494 -23.203 1 98 220 ALA A CA 1
ATOM 1698 C C . ALA A 1 220 ? -13.008 -2.439 -21.859 1 98 220 ALA A C 1
ATOM 1700 O O . ALA A 1 220 ? -13.484 -1.382 -21.438 1 98 220 ALA A O 1
ATOM 1701 N N . ARG A 1 221 ? -13.07 -3.602 -21.156 1 98.31 221 ARG A N 1
ATOM 1702 C CA . ARG A 1 221 ? -13.781 -3.66 -19.875 1 98.31 221 ARG A CA 1
ATOM 1703 C C . ARG A 1 221 ? -12.914 -4.301 -18.797 1 98.31 221 ARG A C 1
ATOM 1705 O O . ARG A 1 221 ? -13.43 -4.922 -17.859 1 98.31 221 ARG A O 1
ATOM 1712 N N . ALA A 1 222 ? -11.531 -4.156 -18.953 1 98.81 222 ALA A N 1
ATOM 1713 C CA . ALA A 1 222 ? -10.672 -4.945 -18.078 1 98.81 222 ALA A CA 1
ATOM 1714 C C . ALA A 1 222 ? -9.641 -4.062 -17.375 1 98.81 222 ALA A C 1
ATOM 1716 O O . ALA A 1 222 ? -9.203 -3.055 -17.938 1 98.81 222 ALA A O 1
ATOM 1717 N N . PHE A 1 223 ? -9.375 -4.402 -16.141 1 98.94 223 PHE A N 1
ATOM 1718 C CA . PHE A 1 223 ? -8.109 -4.062 -15.508 1 98.94 223 PHE A CA 1
ATOM 1719 C C . PHE A 1 223 ? -7.102 -5.191 -15.664 1 98.94 223 PHE A C 1
ATOM 1721 O O . PHE A 1 223 ? -7.363 -6.324 -15.266 1 98.94 223 PHE A O 1
ATOM 1728 N N . VAL A 1 224 ? -5.957 -4.93 -16.281 1 98.94 224 VAL A N 1
ATOM 1729 C CA . VAL A 1 224 ? -4.895 -5.926 -16.422 1 98.94 224 VAL A CA 1
ATOM 1730 C C . VAL A 1 224 ? -3.76 -5.602 -15.453 1 98.94 224 VAL A C 1
ATOM 1732 O O . VAL A 1 224 ? -3.176 -4.516 -15.516 1 98.94 224 VAL A O 1
ATOM 1735 N N . VAL A 1 225 ? -3.473 -6.535 -14.57 1 98.94 225 VAL A N 1
ATOM 1736 C CA . VAL A 1 225 ? -2.561 -6.289 -13.461 1 98.94 225 VAL A CA 1
ATOM 1737 C C . VAL A 1 225 ? -1.269 -7.074 -13.672 1 98.94 225 VAL A C 1
ATOM 1739 O O . VAL A 1 225 ? -1.303 -8.258 -14.023 1 98.94 225 VAL A O 1
ATOM 1742 N N . SER A 1 226 ? -0.154 -6.422 -13.469 1 98.81 226 SER A N 1
ATOM 1743 C CA . SER A 1 226 ? 1.162 -7.039 -13.594 1 98.81 226 SER A CA 1
ATOM 1744 C C . SER A 1 226 ? 2.055 -6.668 -12.414 1 98.81 226 SER A C 1
ATOM 1746 O O . SER A 1 226 ? 1.686 -5.832 -11.586 1 98.81 226 SER A O 1
ATOM 1748 N N . SER A 1 227 ? 3.193 -7.363 -12.281 1 98.31 227 SER A N 1
ATOM 1749 C CA . SER A 1 227 ? 4.086 -7.203 -11.133 1 98.31 227 SER A CA 1
ATOM 1750 C C . SER A 1 227 ? 5.535 -7.059 -11.586 1 98.31 227 SER A C 1
ATOM 1752 O O . SER A 1 227 ? 6.062 -7.918 -12.289 1 98.31 227 SER A O 1
ATOM 1754 N N . PHE A 1 228 ? 6.168 -5.969 -11.148 1 98.75 228 PHE A N 1
ATOM 1755 C CA . PHE A 1 228 ? 7.602 -5.855 -11.367 1 98.75 228 PHE A CA 1
ATOM 1756 C C . PHE A 1 228 ? 8.367 -6.844 -10.492 1 98.75 228 PHE A C 1
ATOM 1758 O O . PHE A 1 228 ? 9.414 -7.359 -10.898 1 98.75 228 PHE A O 1
ATOM 1765 N N . GLY A 1 229 ? 7.836 -7.086 -9.289 1 97.62 229 GLY A N 1
ATOM 1766 C CA . GLY A 1 229 ? 8.508 -7.969 -8.344 1 97.62 229 GLY A CA 1
ATOM 1767 C C . GLY A 1 229 ? 8.703 -9.375 -8.883 1 97.62 229 GLY A C 1
ATOM 1768 O O . GLY A 1 229 ? 9.789 -9.945 -8.734 1 97.62 229 GLY A O 1
ATOM 1769 N N . LYS A 1 230 ? 7.664 -9.938 -9.477 1 97.38 230 LYS A N 1
ATOM 1770 C CA . LYS A 1 230 ? 7.758 -11.281 -10.055 1 97.38 230 LYS A CA 1
ATOM 1771 C C . LYS A 1 230 ? 8.656 -11.289 -11.281 1 97.38 230 LYS A C 1
ATOM 1773 O O . LYS A 1 230 ? 9.43 -12.227 -11.492 1 97.38 230 LYS A O 1
ATOM 1778 N N . THR A 1 231 ? 8.602 -10.25 -12.023 1 97.81 231 THR A N 1
ATOM 1779 C CA . THR A 1 231 ? 9.32 -10.164 -13.297 1 97.81 231 THR A CA 1
ATOM 1780 C C . THR A 1 231 ? 10.82 -9.992 -13.062 1 97.81 231 THR A C 1
ATOM 1782 O O . THR A 1 231 ? 11.633 -10.57 -13.781 1 97.81 231 THR A O 1
ATOM 1785 N N . TYR A 1 232 ? 11.188 -9.258 -12.047 1 98.31 232 TYR A N 1
ATOM 1786 C CA . TYR A 1 232 ? 12.594 -8.898 -11.898 1 98.31 232 TYR A CA 1
ATOM 1787 C C . TYR A 1 232 ? 13.172 -9.5 -10.617 1 98.31 232 TYR A C 1
ATOM 1789 O O . TYR A 1 232 ? 14.25 -9.102 -10.172 1 98.31 232 TYR A O 1
ATOM 1797 N N . HIS A 1 233 ? 12.477 -10.375 -9.961 1 97.88 233 HIS A N 1
ATOM 1798 C CA . HIS A 1 233 ? 12.938 -11.133 -8.812 1 97.88 233 HIS A CA 1
ATOM 1799 C C . HIS A 1 233 ? 13.195 -10.227 -7.613 1 97.88 233 HIS A C 1
ATOM 1801 O O . HIS A 1 233 ? 14.188 -10.398 -6.898 1 97.88 233 HIS A O 1
ATOM 1807 N N . VAL A 1 234 ? 12.344 -9.234 -7.469 1 98.38 234 VAL A N 1
ATOM 1808 C CA . VAL A 1 234 ? 12.469 -8.289 -6.359 1 98.38 234 VAL A CA 1
ATOM 1809 C C . VAL A 1 234 ? 11.109 -8.102 -5.691 1 98.38 234 VAL A C 1
ATOM 1811 O O . VAL A 1 234 ? 10.648 -6.969 -5.52 1 98.38 234 VAL A O 1
ATOM 1814 N N . THR A 1 235 ? 10.5 -9.203 -5.227 1 97.94 235 THR A N 1
ATOM 1815 C CA . THR A 1 235 ? 9.117 -9.211 -4.754 1 97.94 235 THR A CA 1
ATOM 1816 C C . THR A 1 235 ? 8.953 -8.273 -3.557 1 97.94 235 THR A C 1
ATOM 1818 O O . THR A 1 235 ? 7.887 -7.695 -3.357 1 97.94 235 THR A O 1
ATOM 1821 N N . GLY A 1 236 ? 9.977 -8.023 -2.762 1 98.12 236 GLY A N 1
ATOM 1822 C CA . GLY A 1 236 ? 9.93 -7.164 -1.592 1 98.12 236 GLY A CA 1
ATOM 1823 C C . GLY A 1 236 ? 9.898 -5.688 -1.938 1 98.12 236 GLY A C 1
ATOM 1824 O O . GLY A 1 236 ? 9.781 -4.84 -1.052 1 98.12 236 GLY A O 1
ATOM 1825 N N . TRP A 1 237 ? 10.008 -5.328 -3.26 1 98.75 237 TRP A N 1
ATOM 1826 C CA . TRP A 1 237 ? 9.93 -3.938 -3.701 1 98.75 237 TRP A CA 1
ATOM 1827 C C . TRP A 1 237 ? 8.477 -3.484 -3.809 1 98.75 237 TRP A C 1
ATOM 1829 O O . TRP A 1 237 ? 8.195 -2.285 -3.896 1 98.75 237 TRP A O 1
ATOM 1839 N N . LYS A 1 238 ? 7.559 -4.449 -3.816 1 98.31 238 LYS A N 1
ATOM 1840 C CA . LYS A 1 238 ? 6.129 -4.152 -3.793 1 98.31 238 LYS A CA 1
ATOM 1841 C C . LYS A 1 238 ? 5.77 -3.1 -4.836 1 98.31 238 LYS A C 1
ATOM 1843 O O . LYS A 1 238 ? 5.133 -2.094 -4.516 1 98.31 238 LYS A O 1
ATOM 1848 N N . THR A 1 239 ? 6.113 -3.326 -6.074 1 98.81 239 THR A N 1
ATOM 1849 C CA . THR A 1 239 ? 5.773 -2.426 -7.172 1 98.81 239 THR A CA 1
ATOM 1850 C C . THR A 1 239 ? 5.094 -3.189 -8.305 1 98.81 239 THR A C 1
ATOM 1852 O O . THR A 1 239 ? 5.605 -4.211 -8.766 1 98.81 239 THR A O 1
ATOM 1855 N N . GLY A 1 240 ? 3.93 -2.822 -8.617 1 98.75 240 GLY A N 1
ATOM 1856 C CA . GLY A 1 240 ? 3.17 -3.357 -9.742 1 98.75 240 GLY A CA 1
ATOM 1857 C C . GLY A 1 240 ? 2.541 -2.281 -10.602 1 98.75 240 GLY A C 1
ATOM 1858 O O . GLY A 1 240 ? 2.906 -1.108 -10.508 1 98.75 240 GLY A O 1
ATOM 1859 N N . TYR A 1 241 ? 1.731 -2.678 -11.523 1 98.88 241 TYR A N 1
ATOM 1860 C CA . TYR A 1 241 ? 0.992 -1.713 -12.328 1 98.88 241 TYR A CA 1
ATOM 1861 C C . TYR A 1 241 ? -0.303 -2.32 -12.852 1 98.88 241 TYR A C 1
ATOM 1863 O O . TYR A 1 241 ? -0.455 -3.543 -12.891 1 98.88 241 TYR A O 1
ATOM 1871 N N . VAL A 1 242 ? -1.174 -1.486 -13.148 1 98.94 242 VAL A N 1
ATOM 1872 C CA . VAL A 1 242 ? -2.451 -1.846 -13.758 1 98.94 242 VAL A CA 1
ATOM 1873 C C . VAL A 1 242 ? -2.654 -1.047 -15.039 1 98.94 242 VAL A C 1
ATOM 1875 O O . VAL A 1 242 ? -2.328 0.14 -15.102 1 98.94 242 VAL A O 1
ATOM 1878 N N . VAL A 1 243 ? -3.051 -1.714 -16.078 1 98.94 243 VAL A N 1
ATOM 1879 C CA . VAL A 1 243 ? -3.398 -1.121 -17.359 1 98.94 243 VAL A CA 1
ATOM 1880 C C . VAL A 1 243 ? -4.895 -1.275 -17.625 1 98.94 243 VAL A C 1
ATOM 1882 O O . VAL A 1 243 ? -5.445 -2.369 -17.469 1 98.94 243 VAL A O 1
ATOM 1885 N N . ALA A 1 244 ? -5.57 -0.264 -17.953 1 98.88 244 ALA A N 1
ATOM 1886 C CA . ALA A 1 244 ? -7.008 -0.26 -18.203 1 98.88 244 ALA A CA 1
ATOM 1887 C C . ALA A 1 244 ? -7.395 0.883 -19.141 1 98.88 244 ALA A C 1
ATOM 1889 O O . ALA A 1 244 ? -6.648 1.854 -19.297 1 98.88 244 ALA A O 1
ATOM 1890 N N . PRO A 1 245 ? -8.547 0.788 -19.797 1 98.5 245 PRO A N 1
ATOM 1891 C CA . PRO A 1 245 ? -9.039 1.929 -20.578 1 98.5 245 PRO A CA 1
ATOM 1892 C C . PRO A 1 245 ? -9.188 3.197 -19.734 1 98.5 245 PRO A C 1
ATOM 1894 O O . PRO A 1 245 ? -9.32 3.119 -18.516 1 98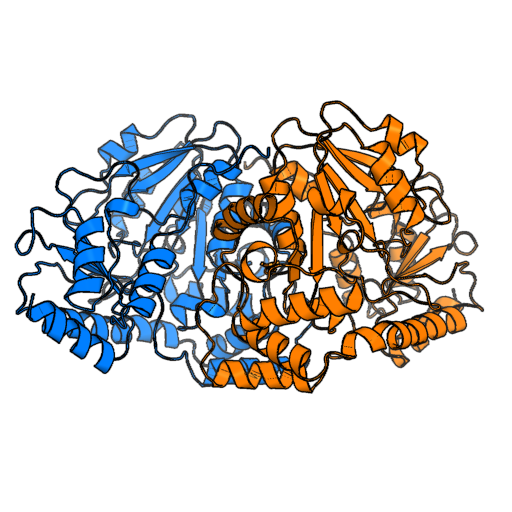.5 245 PRO A O 1
ATOM 1897 N N . PRO A 1 246 ? -9.18 4.348 -20.422 1 98 246 PRO A N 1
ATOM 1898 C CA . PRO A 1 246 ? -9.133 5.633 -19.719 1 98 246 PRO A CA 1
ATOM 1899 C C . PRO A 1 246 ? -10.25 5.781 -18.688 1 98 246 PRO A C 1
ATOM 1901 O O . PRO A 1 246 ? -10.008 6.203 -17.562 1 98 246 PRO A O 1
ATOM 1904 N N . ALA A 1 247 ? -11.461 5.398 -19.031 1 97.5 247 ALA A N 1
ATOM 1905 C CA . ALA A 1 247 ? -12.594 5.586 -18.125 1 97.5 247 ALA A CA 1
ATOM 1906 C C . ALA A 1 247 ? -12.43 4.738 -16.875 1 97.5 247 ALA A C 1
ATOM 1908 O O . ALA A 1 247 ? -12.742 5.188 -15.766 1 97.5 247 ALA A O 1
ATOM 1909 N N . LEU A 1 248 ? -11.984 3.475 -17.047 1 98.31 248 LEU A N 1
ATOM 1910 C CA . LEU A 1 248 ? -11.742 2.592 -15.906 1 98.31 248 LEU A CA 1
ATOM 1911 C C . LEU A 1 248 ? -10.562 3.078 -15.086 1 98.31 248 LEU A C 1
ATOM 1913 O O . LEU A 1 248 ? -10.609 3.061 -13.852 1 98.31 248 LEU A O 1
ATOM 1917 N N . SER A 1 249 ? -9.508 3.537 -15.773 1 98.38 249 SER A N 1
ATOM 1918 C CA . SER A 1 249 ? -8.32 4.055 -15.109 1 98.38 249 SER A CA 1
ATOM 1919 C C . SER A 1 249 ? -8.656 5.242 -14.219 1 98.38 249 SER A C 1
ATOM 1921 O O . SER A 1 249 ? -8.141 5.359 -13.102 1 98.38 249 SER A O 1
ATOM 1923 N N . ALA A 1 250 ? -9.5 6.102 -14.695 1 97.25 250 ALA A N 1
ATOM 1924 C CA . ALA A 1 250 ? -9.891 7.281 -13.93 1 97.25 250 ALA A CA 1
ATOM 1925 C C . ALA A 1 250 ? -10.539 6.883 -12.602 1 97.25 250 ALA A C 1
ATOM 1927 O O . ALA A 1 250 ? -10.234 7.469 -11.562 1 97.25 250 ALA A O 1
ATOM 1928 N N . GLU A 1 251 ? -11.383 5.879 -12.633 1 97.69 251 GLU A N 1
ATOM 1929 C CA . GLU A 1 251 ? -12.078 5.445 -11.422 1 97.69 251 GLU A CA 1
ATOM 1930 C C . GLU A 1 251 ? -11.133 4.715 -10.477 1 97.69 251 GLU A C 1
ATOM 1932 O O . GLU A 1 251 ? -11.211 4.891 -9.258 1 97.69 251 GLU A O 1
ATOM 1937 N N . LEU A 1 252 ? -10.273 3.893 -11.07 1 98.25 252 LEU A N 1
ATOM 1938 C CA . LEU A 1 252 ? -9.273 3.215 -10.25 1 98.25 252 LEU A CA 1
ATOM 1939 C C . LEU A 1 252 ? -8.383 4.223 -9.531 1 98.25 252 LEU A C 1
ATOM 1941 O O . LEU A 1 252 ? -8.062 4.043 -8.352 1 98.25 252 LEU A O 1
ATOM 1945 N N . ARG A 1 253 ? -7.992 5.242 -10.188 1 97.56 253 ARG A N 1
ATOM 1946 C CA . ARG A 1 253 ? -7.062 6.238 -9.664 1 97.56 253 ARG A CA 1
ATOM 1947 C C . ARG A 1 253 ? -7.688 7.027 -8.523 1 97.56 253 ARG A C 1
ATOM 1949 O O . ARG A 1 253 ? -6.996 7.422 -7.582 1 97.56 253 ARG A O 1
ATOM 1956 N N . LYS A 1 254 ? -9.016 7.246 -8.586 1 96.94 254 LYS A N 1
ATOM 1957 C CA . LYS A 1 254 ? -9.695 7.891 -7.469 1 96.94 254 LYS A CA 1
ATOM 1958 C C . LYS A 1 254 ? -9.531 7.086 -6.184 1 96.94 254 LYS A C 1
ATOM 1960 O O . LYS A 1 254 ? -9.344 7.656 -5.105 1 96.94 254 LYS A O 1
ATOM 1965 N N . VAL A 1 255 ? -9.562 5.773 -6.348 1 97.44 255 VAL A N 1
ATOM 1966 C CA . VAL A 1 255 ? -9.453 4.879 -5.203 1 97.44 255 VAL A CA 1
ATOM 1967 C C . VAL A 1 255 ? -7.992 4.793 -4.758 1 97.44 255 VAL A C 1
ATOM 1969 O O . VAL A 1 255 ? -7.684 4.992 -3.582 1 97.44 255 VAL A O 1
ATOM 1972 N N . HIS A 1 256 ? -7.113 4.594 -5.723 1 97.81 256 HIS A N 1
ATOM 1973 C CA . HIS A 1 256 ? -5.68 4.457 -5.496 1 97.81 256 HIS A CA 1
ATOM 1974 C C . HIS A 1 256 ? -5.121 5.668 -4.758 1 97.81 256 HIS A C 1
ATOM 1976 O O . HIS A 1 256 ? -4.316 5.523 -3.834 1 97.81 256 HIS A O 1
ATOM 1982 N N . GLN A 1 257 ? -5.633 6.789 -5.059 1 95.81 257 GLN A N 1
ATOM 1983 C CA . GLN A 1 257 ? -5.184 8.062 -4.508 1 95.81 257 GLN A CA 1
ATOM 1984 C C . GLN A 1 257 ? -5.316 8.086 -2.99 1 95.81 257 GLN A C 1
ATOM 1986 O O . GLN A 1 257 ? -4.473 8.648 -2.295 1 95.81 257 GLN A O 1
ATOM 1991 N N . PHE A 1 258 ? -6.32 7.406 -2.498 1 95.94 258 PHE A N 1
ATOM 1992 C CA . PHE A 1 258 ? -6.609 7.547 -1.075 1 95.94 258 PHE A CA 1
ATOM 1993 C C . PHE A 1 258 ? -6.371 6.234 -0.341 1 95.94 258 PHE A C 1
ATOM 1995 O O . PHE A 1 258 ? -6.727 6.102 0.833 1 95.94 258 PHE A O 1
ATOM 2002 N N . ILE A 1 259 ? -5.766 5.266 -1.022 1 97.75 259 ILE A N 1
ATOM 2003 C CA . ILE A 1 259 ? -5.344 4.035 -0.366 1 97.75 259 ILE A CA 1
ATOM 2004 C C . ILE A 1 259 ? -3.852 4.102 -0.046 1 97.75 259 ILE A C 1
ATOM 2006 O O . ILE A 1 259 ? -3.451 3.939 1.108 1 97.75 259 ILE A O 1
ATOM 2010 N N . THR A 1 260 ? -3.105 4.449 -1.093 1 97.19 260 THR A N 1
ATOM 2011 C CA . THR A 1 260 ? -1.666 4.527 -0.876 1 97.19 260 THR A CA 1
ATOM 2012 C C . THR A 1 260 ? -1.093 5.797 -1.505 1 97.19 260 THR A C 1
ATOM 2014 O O . THR A 1 260 ? 0.033 6.191 -1.197 1 97.19 260 THR A O 1
ATOM 2017 N N . PHE A 1 261 ? -1.817 6.465 -2.334 1 94.62 261 PHE A N 1
ATOM 2018 C CA . PHE A 1 261 ? -1.442 7.68 -3.049 1 94.62 261 PHE A CA 1
ATOM 2019 C C . PHE A 1 261 ? -0.471 7.367 -4.18 1 94.62 261 PHE A C 1
ATOM 2021 O O . PHE A 1 261 ? -0.838 7.426 -5.355 1 94.62 261 PHE A O 1
ATOM 2028 N N . CYS A 1 262 ? 0.733 6.855 -3.875 1 96.31 262 CYS A N 1
ATOM 2029 C CA . CYS A 1 262 ? 1.679 6.551 -4.941 1 96.31 262 CYS A CA 1
ATOM 2030 C C . CYS A 1 262 ? 2.646 5.453 -4.52 1 96.31 262 CYS A C 1
ATOM 2032 O O . CYS A 1 262 ? 2.689 5.074 -3.346 1 96.31 262 CYS A O 1
ATOM 2034 N N . GLY A 1 263 ? 3.314 4.895 -5.535 1 97.5 263 GLY A N 1
ATOM 2035 C CA . GLY A 1 263 ? 4.375 3.932 -5.281 1 97.5 263 GLY A CA 1
ATOM 2036 C C . GLY A 1 263 ? 5.676 4.578 -4.844 1 97.5 263 GLY A C 1
ATOM 2037 O O . GLY A 1 263 ? 5.809 5.805 -4.879 1 97.5 263 GLY A O 1
ATOM 2038 N N . VAL A 1 264 ? 6.676 3.762 -4.449 1 98.69 264 VAL A N 1
ATOM 2039 C CA . VAL A 1 264 ? 7.957 4.203 -3.904 1 98.69 264 VAL A CA 1
ATOM 2040 C C . VAL A 1 264 ? 8.812 4.809 -5.016 1 98.69 264 VAL A C 1
ATOM 2042 O O . VAL A 1 264 ? 9.117 4.141 -6.004 1 98.69 264 VAL A O 1
ATOM 2045 N N . SER A 1 265 ? 9.297 6.035 -4.855 1 98.62 265 SER A N 1
ATOM 2046 C CA . SER A 1 265 ? 9.867 6.867 -5.91 1 98.62 265 SER A CA 1
ATOM 2047 C C . SER A 1 265 ? 11.188 6.297 -6.414 1 98.62 265 SER A C 1
ATOM 2049 O O . SER A 1 265 ? 11.367 6.09 -7.617 1 98.62 265 SER A O 1
ATOM 2051 N N . PRO A 1 266 ? 12.164 6.012 -5.559 1 98.81 266 PRO A N 1
ATOM 2052 C CA . PRO A 1 266 ? 13.453 5.57 -6.098 1 98.81 266 PRO A CA 1
ATOM 2053 C C . PRO A 1 266 ? 13.367 4.227 -6.812 1 98.81 266 PRO A C 1
ATOM 2055 O O . PRO A 1 266 ? 14.125 3.971 -7.754 1 98.81 266 PRO A O 1
ATOM 2058 N N . LEU A 1 267 ? 12.469 3.377 -6.363 1 98.94 267 LEU A N 1
ATOM 2059 C CA . LEU A 1 267 ? 12.289 2.094 -7.031 1 98.94 267 LEU A CA 1
ATOM 2060 C C . LEU A 1 267 ? 11.766 2.285 -8.445 1 98.94 267 LEU A C 1
ATOM 2062 O O . LEU A 1 267 ? 12.172 1.574 -9.367 1 98.94 267 LEU A O 1
ATOM 2066 N N . GLN A 1 268 ? 10.836 3.211 -8.609 1 98.94 268 GLN A N 1
ATOM 2067 C CA . GLN A 1 268 ? 10.273 3.482 -9.93 1 98.94 268 GLN A CA 1
ATOM 2068 C C . GLN A 1 268 ? 11.352 3.994 -10.883 1 98.94 268 GLN A C 1
ATOM 2070 O O . GLN A 1 268 ? 11.398 3.588 -12.047 1 98.94 268 GLN A O 1
ATOM 2075 N N . TRP A 1 269 ? 12.219 4.891 -10.367 1 98.94 269 TRP A N 1
ATOM 2076 C CA . TRP A 1 269 ? 13.312 5.395 -11.188 1 98.94 269 TRP A CA 1
ATOM 2077 C C . TRP A 1 269 ? 14.234 4.258 -11.625 1 98.94 269 TRP A C 1
ATOM 2079 O O . TRP A 1 269 ? 14.625 4.184 -12.789 1 98.94 269 TRP A O 1
ATOM 2089 N N . ALA A 1 270 ? 14.555 3.383 -10.688 1 98.94 270 ALA A N 1
ATOM 2090 C CA . ALA A 1 270 ? 15.453 2.264 -10.977 1 98.94 270 ALA A CA 1
ATOM 2091 C C . ALA A 1 270 ? 14.836 1.322 -12.008 1 98.94 270 ALA A C 1
ATOM 2093 O O . ALA A 1 270 ? 15.516 0.877 -12.938 1 98.94 270 ALA A O 1
ATOM 2094 N N . LEU A 1 271 ? 13.594 1.042 -11.836 1 98.94 271 LEU A N 1
ATOM 2095 C CA . LEU A 1 271 ? 12.883 0.171 -12.766 1 98.94 271 LEU A CA 1
ATOM 2096 C C . LEU A 1 271 ? 12.844 0.786 -14.164 1 98.94 271 LEU A C 1
ATOM 2098 O O . LEU A 1 271 ? 13.07 0.094 -15.156 1 98.94 271 LEU A O 1
ATOM 2102 N N . ALA A 1 272 ? 12.539 2.084 -14.203 1 98.94 272 ALA A N 1
ATOM 2103 C CA . ALA A 1 272 ? 12.5 2.775 -15.492 1 98.94 272 ALA A CA 1
ATOM 2104 C C . ALA A 1 272 ? 13.852 2.68 -16.203 1 98.94 272 ALA A C 1
ATOM 2106 O O . ALA A 1 272 ? 13.914 2.352 -17.391 1 98.94 272 ALA A O 1
ATOM 2107 N N . ASP A 1 273 ? 14.906 2.936 -15.438 1 98.81 273 ASP A N 1
ATOM 2108 C CA . ASP A 1 273 ? 16.266 2.873 -15.992 1 98.81 273 ASP A CA 1
ATOM 2109 C C . ASP A 1 273 ? 16.562 1.477 -16.531 1 98.81 273 ASP A C 1
ATOM 2111 O O . ASP A 1 273 ? 17.078 1.334 -17.641 1 98.81 273 ASP A O 1
ATOM 2115 N N . TYR A 1 274 ? 16.297 0.497 -15.773 1 98.81 274 TYR A N 1
ATOM 2116 C CA . TYR A 1 274 ? 16.656 -0.871 -16.125 1 98.81 274 TYR A CA 1
ATOM 2117 C C . TYR A 1 274 ? 15.867 -1.34 -17.344 1 98.81 274 TYR A C 1
ATOM 2119 O O . TYR A 1 274 ? 16.422 -1.984 -18.234 1 98.81 274 TYR A O 1
ATOM 2127 N N . MET A 1 275 ? 14.578 -1.038 -17.344 1 98.75 275 MET A N 1
ATOM 2128 C CA . MET A 1 275 ? 13.742 -1.429 -18.484 1 98.75 275 MET A CA 1
ATOM 2129 C C . MET A 1 275 ? 14.234 -0.782 -19.766 1 98.75 275 MET A C 1
ATOM 2131 O O . MET A 1 275 ? 14.195 -1.401 -20.828 1 98.75 275 MET A O 1
ATOM 2135 N N . ALA A 1 276 ? 14.602 0.481 -19.641 1 98.69 276 ALA A N 1
ATOM 2136 C CA . ALA A 1 276 ? 15.125 1.183 -20.812 1 98.69 276 ALA A CA 1
ATOM 2137 C C . ALA A 1 276 ? 16.438 0.561 -21.297 1 98.69 276 ALA A C 1
ATOM 2139 O O . ALA A 1 276 ? 16.656 0.401 -22.5 1 98.69 276 ALA A O 1
ATOM 2140 N N . ALA A 1 277 ? 17.281 0.17 -20.375 1 98.62 277 ALA A N 1
ATOM 2141 C CA . ALA A 1 277 ? 18.625 -0.335 -20.688 1 98.62 277 ALA A CA 1
ATOM 2142 C C . ALA A 1 277 ? 18.562 -1.787 -21.156 1 98.62 277 ALA A C 1
ATOM 2144 O O . ALA A 1 277 ? 19.359 -2.209 -21.984 1 98.62 277 ALA A O 1
ATOM 2145 N N . CYS A 1 278 ? 17.625 -2.564 -20.562 1 98.12 278 CYS A N 1
ATOM 2146 C CA . CYS A 1 278 ? 17.562 -4 -20.828 1 98.12 278 CYS A CA 1
ATOM 2147 C C . CYS A 1 278 ? 16.156 -4.438 -21.172 1 98.12 278 CYS A C 1
ATOM 2149 O O . CYS A 1 278 ? 15.602 -5.344 -20.547 1 98.12 278 CYS A O 1
ATOM 2151 N N . PRO A 1 279 ? 15.617 -3.893 -22.266 1 97 279 PRO A N 1
ATOM 2152 C CA . PRO A 1 279 ? 14.242 -4.238 -22.625 1 97 279 PRO A CA 1
ATOM 2153 C C . PRO A 1 279 ? 14.07 -5.723 -22.938 1 97 279 PRO A C 1
ATOM 2155 O O . PRO A 1 279 ? 12.961 -6.258 -22.828 1 97 279 PRO A O 1
ATOM 2158 N N . GLU A 1 280 ? 15.07 -6.441 -23.266 1 96.31 280 GLU A N 1
ATOM 2159 C CA . GLU A 1 280 ? 15.016 -7.84 -23.672 1 96.31 280 GLU A CA 1
ATOM 2160 C C . GLU A 1 280 ? 14.961 -8.773 -22.469 1 96.31 280 GLU A C 1
ATOM 2162 O O . GLU A 1 280 ? 14.711 -9.969 -22.609 1 96.31 280 GLU A O 1
ATOM 2167 N N . HIS A 1 281 ? 15.141 -8.234 -21.281 1 96.62 281 HIS A N 1
ATOM 2168 C CA . HIS A 1 281 ? 15.164 -9.047 -20.062 1 96.62 281 HIS A CA 1
ATOM 2169 C C . HIS A 1 281 ? 13.938 -9.945 -19.984 1 96.62 281 HIS A C 1
ATOM 2171 O O . HIS A 1 281 ? 14.055 -11.133 -19.672 1 96.62 281 HIS A O 1
ATOM 2177 N N . VAL A 1 282 ? 12.789 -9.398 -20.266 1 96.81 282 VAL A N 1
ATOM 2178 C CA . VAL A 1 282 ? 11.531 -10.133 -20.109 1 96.81 282 VAL A CA 1
ATOM 2179 C C . VAL A 1 282 ? 11.477 -11.281 -21.109 1 96.81 282 VAL A C 1
ATOM 2181 O O . VAL A 1 282 ? 10.836 -12.305 -20.859 1 96.81 282 VAL A O 1
ATOM 2184 N N . ASP A 1 283 ? 12.172 -11.18 -22.188 1 96.12 283 ASP A N 1
ATOM 2185 C CA . ASP A 1 283 ? 12.203 -12.219 -23.203 1 96.12 283 ASP A CA 1
ATOM 2186 C C . ASP A 1 283 ? 13.055 -13.406 -22.766 1 96.12 283 ASP A C 1
ATOM 2188 O O . ASP A 1 283 ? 12.938 -14.5 -23.312 1 96.12 283 ASP A O 1
ATOM 2192 N N . GLU A 1 284 ? 13.859 -13.211 -21.781 1 96.56 284 GLU A N 1
ATOM 2193 C CA . GLU A 1 284 ? 14.781 -14.25 -21.312 1 96.56 284 GLU A CA 1
ATOM 2194 C C . GLU A 1 284 ? 14.18 -15.047 -20.156 1 96.56 284 GLU A C 1
ATOM 2196 O O . GLU A 1 284 ? 14.656 -16.141 -19.844 1 96.56 284 GLU A O 1
ATOM 2201 N N . LEU A 1 285 ? 13.172 -14.523 -19.578 1 97.56 285 LEU A N 1
ATOM 2202 C CA . LEU A 1 285 ? 12.625 -15.086 -18.344 1 97.56 285 LEU A CA 1
ATOM 2203 C C . LEU A 1 285 ? 12.055 -16.484 -18.578 1 97.56 285 LEU A C 1
ATOM 2205 O O . LEU A 1 285 ? 12.234 -17.375 -17.766 1 97.56 285 LEU A O 1
ATOM 2209 N N . PRO A 1 286 ? 11.344 -16.688 -19.719 1 97.94 286 PRO A N 1
ATOM 2210 C CA . PRO A 1 286 ? 10.805 -18.016 -19.953 1 97.94 286 PRO A CA 1
ATOM 2211 C C . PRO A 1 286 ? 11.891 -19.094 -19.984 1 97.94 286 PRO A C 1
ATOM 2213 O O . PRO A 1 286 ? 11.734 -20.156 -19.375 1 97.94 286 PRO A O 1
ATOM 2216 N N . ILE A 1 287 ? 12.953 -18.844 -20.656 1 97.56 287 ILE A N 1
ATOM 2217 C CA . ILE A 1 287 ? 14.039 -19.797 -20.766 1 97.56 287 ILE A CA 1
ATOM 2218 C C . ILE A 1 287 ? 14.664 -20.047 -19.391 1 97.56 287 ILE A C 1
ATOM 2220 O O . ILE A 1 287 ? 14.945 -21.188 -19.031 1 97.56 287 ILE A O 1
ATOM 2224 N N . PHE A 1 288 ? 14.867 -19.031 -18.688 1 97.81 288 PHE A N 1
ATOM 2225 C CA . PHE A 1 288 ? 15.484 -19.078 -17.359 1 97.81 288 PHE A CA 1
ATOM 2226 C C . PHE A 1 288 ? 14.664 -19.953 -16.422 1 97.81 288 PHE A C 1
ATOM 2228 O O . PHE A 1 288 ? 15.203 -20.859 -15.789 1 97.81 288 PHE A O 1
ATOM 2235 N N . TYR A 1 289 ? 13.391 -19.719 -16.344 1 98.25 289 TYR A N 1
ATOM 2236 C CA . TYR A 1 289 ? 12.562 -20.438 -15.383 1 98.25 289 TYR A CA 1
ATOM 2237 C C . TYR A 1 289 ? 12.195 -21.812 -15.906 1 98.25 289 TYR A C 1
ATOM 2239 O O . TYR A 1 289 ? 11.992 -22.75 -15.117 1 98.25 289 TYR A O 1
ATOM 2247 N N . GLN A 1 290 ? 12.078 -21.922 -17.219 1 98.5 290 GLN A N 1
ATOM 2248 C CA . GLN A 1 290 ? 11.859 -23.25 -17.781 1 98.5 290 GLN A CA 1
ATOM 2249 C C . GLN A 1 290 ? 12.984 -24.203 -17.375 1 98.5 290 GLN A C 1
ATOM 2251 O O . GLN A 1 290 ? 12.734 -25.375 -17.078 1 98.5 290 GLN A O 1
ATOM 2256 N N . ALA A 1 291 ? 14.203 -23.734 -17.438 1 98.5 291 ALA A N 1
ATOM 2257 C CA . ALA A 1 291 ? 15.352 -24.547 -17.031 1 98.5 291 ALA A CA 1
ATOM 2258 C C . ALA A 1 291 ? 15.211 -25 -15.578 1 98.5 291 ALA A C 1
ATOM 2260 O O . ALA A 1 291 ? 15.523 -26.156 -15.242 1 98.5 291 ALA A O 1
ATOM 2261 N N . LYS A 1 292 ? 14.781 -24.156 -14.695 1 98.38 292 LYS A N 1
ATOM 2262 C CA . LYS A 1 292 ? 14.586 -24.5 -13.289 1 98.38 292 LYS A CA 1
ATOM 2263 C C . LYS A 1 292 ? 13.453 -25.5 -13.109 1 98.38 292 LYS A C 1
ATOM 2265 O O . LYS A 1 292 ? 13.555 -26.438 -12.312 1 98.38 292 LYS A O 1
ATOM 2270 N N . ARG A 1 293 ? 12.344 -25.219 -13.805 1 98.5 293 ARG A N 1
ATOM 2271 C CA . ARG A 1 293 ? 11.227 -26.156 -13.797 1 98.5 293 ARG A CA 1
ATOM 2272 C C . ARG A 1 293 ? 11.664 -27.547 -14.242 1 98.5 293 ARG A C 1
ATOM 2274 O O . ARG A 1 293 ? 11.375 -28.547 -13.578 1 98.5 293 ARG A O 1
ATOM 2281 N N . ASP A 1 294 ? 12.336 -27.578 -15.391 1 98.75 294 ASP A N 1
ATOM 2282 C CA . ASP A 1 294 ? 12.773 -28.859 -15.953 1 98.75 294 ASP A CA 1
ATOM 2283 C C . ASP A 1 294 ? 13.734 -29.578 -15.008 1 98.75 294 ASP A C 1
ATOM 2285 O O . ASP A 1 294 ? 13.625 -30.797 -14.812 1 98.75 294 ASP A O 1
ATOM 2289 N N . LEU A 1 295 ? 14.672 -28.859 -14.43 1 98.75 295 LEU A N 1
ATOM 2290 C CA . LEU A 1 295 ? 15.594 -29.438 -13.469 1 98.75 295 LEU A CA 1
ATOM 2291 C C . LEU A 1 295 ? 14.844 -30.094 -12.312 1 98.75 295 LEU A C 1
ATOM 2293 O O . LEU A 1 295 ? 15.078 -31.25 -11.977 1 98.75 295 LEU A O 1
ATOM 2297 N N . PHE A 1 296 ? 14 -29.375 -11.688 1 98.69 296 PHE A N 1
ATOM 2298 C CA . PHE A 1 296 ? 13.258 -29.859 -10.531 1 98.69 296 PHE A CA 1
ATOM 2299 C C . PHE A 1 296 ? 12.438 -31.094 -10.883 1 98.69 296 PHE A C 1
ATOM 2301 O O . PHE A 1 296 ? 12.445 -32.094 -10.156 1 98.69 296 PHE A O 1
ATOM 2308 N N . CYS A 1 297 ? 11.688 -31 -12.008 1 98.62 297 CYS A N 1
ATOM 2309 C CA . CYS A 1 297 ? 10.844 -32.094 -12.461 1 98.62 297 CYS A CA 1
ATOM 2310 C C . CYS A 1 297 ? 11.68 -33.344 -12.781 1 98.62 297 CYS A C 1
ATOM 2312 O O . CYS A 1 297 ? 11.297 -34.469 -12.445 1 98.62 297 CYS A O 1
ATOM 2314 N N . ASP A 1 298 ? 12.789 -33.062 -13.453 1 98.69 298 ASP A N 1
ATOM 2315 C CA . ASP A 1 298 ? 13.672 -34.188 -13.773 1 98.69 298 ASP A CA 1
ATOM 2316 C C . ASP A 1 298 ? 14.195 -34.844 -12.5 1 98.69 298 ASP A C 1
ATOM 2318 O O . ASP A 1 298 ? 14.273 -36.062 -12.422 1 98.69 298 ASP A O 1
ATOM 2322 N N . LEU A 1 299 ? 14.578 -34.031 -11.547 1 98.31 299 LEU A N 1
ATOM 2323 C CA . LEU A 1 299 ? 15.094 -34.562 -10.281 1 98.31 299 LEU A CA 1
ATOM 2324 C C . LEU A 1 299 ? 14.016 -35.344 -9.531 1 98.31 299 LEU A C 1
ATOM 2326 O O . LEU A 1 299 ? 14.328 -36.281 -8.82 1 98.31 299 LEU A O 1
ATOM 2330 N N . LEU A 1 300 ? 12.758 -35.031 -9.688 1 97.75 300 LEU A N 1
ATOM 2331 C CA . LEU A 1 300 ? 11.648 -35.656 -8.961 1 97.75 300 LEU A CA 1
ATOM 2332 C C . LEU A 1 300 ? 11.125 -36.875 -9.703 1 97.75 300 LEU A C 1
ATOM 2334 O O . LEU A 1 300 ? 10.312 -37.625 -9.164 1 97.75 300 LEU A O 1
ATOM 2338 N N . ALA A 1 301 ? 11.523 -37.062 -10.891 1 95.81 301 ALA A N 1
ATOM 2339 C CA . ALA A 1 301 ? 10.984 -38.094 -11.773 1 95.81 301 ALA A CA 1
ATOM 2340 C C . ALA A 1 301 ? 11.07 -39.469 -11.133 1 95.81 301 ALA A C 1
ATOM 2342 O O . ALA A 1 301 ? 10.195 -40.312 -11.344 1 95.81 301 ALA A O 1
ATOM 2343 N N . GLY A 1 302 ? 12.078 -39.688 -10.312 1 94.25 302 GLY A N 1
ATOM 2344 C CA . GLY A 1 302 ? 12.258 -41 -9.688 1 94.25 302 GLY A CA 1
ATOM 2345 C C . GLY A 1 302 ? 11.5 -41.125 -8.383 1 94.25 302 GLY A C 1
ATOM 2346 O O . GLY A 1 302 ? 11.531 -42.188 -7.754 1 94.25 302 GLY A O 1
ATOM 2347 N N . SER A 1 303 ? 10.836 -40.188 -7.996 1 97.56 303 SER A N 1
ATOM 2348 C CA . SER A 1 303 ? 10.062 -40.219 -6.754 1 97.56 303 SER A CA 1
ATOM 2349 C C . SER A 1 303 ? 8.703 -40.875 -6.969 1 97.56 303 SER A C 1
ATOM 2351 O O . SER A 1 303 ? 8.406 -41.344 -8.062 1 97.56 303 SER A O 1
ATOM 2353 N N . ARG A 1 304 ? 7.879 -40.938 -5.891 1 98 304 ARG A N 1
ATOM 2354 C CA . ARG A 1 304 ? 6.543 -41.5 -5.953 1 98 304 ARG A CA 1
ATOM 2355 C C . ARG A 1 304 ? 5.496 -40.438 -6.262 1 98 304 ARG A C 1
ATOM 2357 O O . ARG A 1 304 ? 4.309 -40.75 -6.375 1 98 304 ARG A O 1
ATOM 2364 N N . PHE A 1 305 ? 5.969 -39.188 -6.461 1 98.19 305 PHE A N 1
ATOM 2365 C CA . PHE A 1 305 ? 5.066 -38.125 -6.906 1 98.19 305 PHE A CA 1
ATOM 2366 C C . PHE A 1 305 ? 4.738 -38.281 -8.383 1 98.19 305 PHE A C 1
ATOM 2368 O O . PHE A 1 305 ? 5.598 -38.656 -9.18 1 98.19 305 PHE A O 1
ATOM 2375 N N . THR A 1 306 ? 3.506 -38 -8.711 1 97.56 306 THR A N 1
ATOM 2376 C CA . THR A 1 306 ? 3.137 -37.844 -10.109 1 97.56 306 THR A CA 1
ATOM 2377 C C . THR A 1 306 ? 2.799 -36.406 -10.438 1 97.56 306 THR A C 1
ATOM 2379 O O . THR A 1 306 ? 2.211 -35.688 -9.609 1 97.56 306 THR A O 1
ATOM 2382 N N . PHE A 1 307 ? 3.17 -35.938 -11.57 1 97.25 307 PHE A N 1
ATOM 2383 C CA . PHE A 1 307 ? 2.936 -34.562 -11.922 1 97.25 307 PHE A CA 1
ATOM 2384 C C . PHE A 1 307 ? 3.039 -34.344 -13.422 1 97.25 307 PHE A C 1
ATOM 2386 O O . PHE A 1 307 ? 3.605 -35.188 -14.133 1 97.25 307 PHE A O 1
ATOM 2393 N N . THR A 1 308 ? 2.355 -33.344 -13.859 1 97.12 308 THR A N 1
ATOM 2394 C CA . THR A 1 308 ? 2.564 -32.75 -15.18 1 97.12 308 THR A CA 1
ATOM 2395 C C . THR A 1 308 ? 3.361 -31.469 -15.078 1 97.12 308 THR A C 1
ATOM 2397 O O . THR A 1 308 ? 3.066 -30.609 -14.234 1 97.12 308 THR A O 1
ATOM 2400 N N . ARG A 1 309 ? 4.43 -31.344 -15.914 1 98.06 309 ARG A N 1
ATOM 2401 C CA . ARG A 1 309 ? 5.25 -30.141 -15.867 1 98.06 309 ARG A CA 1
ATOM 2402 C C . ARG A 1 309 ? 4.391 -28.891 -16.016 1 98.06 309 ARG A C 1
ATOM 2404 O O . ARG A 1 309 ? 3.586 -28.781 -16.953 1 98.06 309 ARG A O 1
ATOM 2411 N N . ALA A 1 310 ? 4.531 -27.984 -15.125 1 97.62 310 ALA A N 1
ATOM 2412 C CA . ALA A 1 310 ? 3.738 -26.766 -15.117 1 97.62 310 ALA A CA 1
ATOM 2413 C C . ALA A 1 310 ? 4.027 -25.922 -16.359 1 97.62 310 ALA A C 1
ATOM 2415 O O . ALA A 1 310 ? 5.188 -25.688 -16.703 1 97.62 310 ALA A O 1
ATOM 2416 N N . PRO A 1 311 ? 3.021 -25.422 -17 1 98.25 311 PRO A N 1
ATOM 2417 C CA . PRO A 1 311 ? 3.258 -24.609 -18.203 1 98.25 311 PRO A CA 1
ATOM 2418 C C . PRO A 1 311 ? 3.629 -23.172 -17.875 1 98.25 311 PRO A C 1
ATOM 2420 O O . PRO A 1 311 ? 4.09 -22.438 -18.75 1 98.25 311 PRO A O 1
ATOM 2423 N N . GLY A 1 312 ? 3.359 -22.734 -16.625 1 98.12 312 GLY A N 1
ATOM 2424 C CA . GLY A 1 312 ? 3.678 -21.359 -16.266 1 98.12 312 GLY A CA 1
ATOM 2425 C C . GLY A 1 312 ? 3.832 -21.141 -14.781 1 98.12 312 GLY A C 1
ATOM 2426 O O . GLY A 1 312 ? 3.684 -22.078 -13.992 1 98.12 312 GLY A O 1
ATOM 2427 N N . THR A 1 313 ? 4.188 -19.891 -14.398 1 98.12 313 THR A N 1
ATOM 2428 C CA . THR A 1 313 ? 4.488 -19.438 -13.047 1 98.12 313 THR A CA 1
ATOM 2429 C C . THR A 1 313 ? 5.809 -20.031 -12.562 1 98.12 313 THR A C 1
ATOM 2431 O O . THR A 1 313 ? 6.684 -20.344 -13.367 1 98.12 313 THR A O 1
ATOM 2434 N N . TYR A 1 314 ? 6.098 -20.062 -11.398 1 97.69 314 TYR A N 1
ATOM 2435 C CA . TYR A 1 314 ? 7.262 -20.766 -10.867 1 97.69 314 TYR A CA 1
ATOM 2436 C C . TYR A 1 314 ? 6.859 -21.781 -9.805 1 97.69 314 TYR A C 1
ATOM 2438 O O . TYR A 1 314 ? 7.582 -21.984 -8.828 1 97.69 314 TYR A O 1
ATOM 2446 N N . PHE A 1 315 ? 5.625 -22.391 -10.016 1 98.19 315 PHE A N 1
ATOM 2447 C CA . PHE A 1 315 ? 5.09 -23.406 -9.125 1 98.19 315 PHE A CA 1
ATOM 2448 C C . PHE A 1 315 ? 4.887 -24.719 -9.875 1 98.19 315 PHE A C 1
ATOM 2450 O O . PHE A 1 315 ? 4.516 -24.734 -11.047 1 98.19 315 PHE A O 1
ATOM 2457 N N . GLN A 1 316 ? 5.148 -25.797 -9.203 1 98.5 316 GLN A N 1
ATOM 2458 C CA . GLN A 1 316 ? 4.914 -27.141 -9.703 1 98.5 316 GLN A CA 1
ATOM 2459 C C . GLN A 1 316 ? 3.984 -27.922 -8.766 1 98.5 316 GLN A C 1
ATOM 2461 O O . GLN A 1 316 ? 4.285 -28.078 -7.586 1 98.5 316 GLN A O 1
ATOM 2466 N N . LEU A 1 317 ? 2.822 -28.297 -9.266 1 98.5 317 LEU A N 1
ATOM 2467 C CA . LEU A 1 317 ? 1.938 -29.172 -8.508 1 98.5 317 LEU A CA 1
ATOM 2468 C C . LEU A 1 317 ? 2.387 -30.625 -8.625 1 98.5 317 LEU A C 1
ATOM 2470 O O . LEU A 1 317 ? 2.84 -31.062 -9.688 1 98.5 317 LEU A O 1
ATOM 2474 N N . ALA A 1 318 ? 2.248 -31.328 -7.574 1 98.44 318 ALA A N 1
ATOM 2475 C CA . ALA A 1 318 ? 2.562 -32.75 -7.555 1 98.44 318 ALA A CA 1
ATOM 2476 C C . ALA A 1 318 ? 1.484 -33.562 -6.816 1 98.44 318 ALA A C 1
ATOM 2478 O O . ALA A 1 318 ? 1.015 -33.125 -5.758 1 98.44 318 ALA A O 1
ATOM 2479 N N . ASP A 1 319 ? 1.039 -34.594 -7.438 1 98.06 319 ASP A N 1
ATOM 2480 C CA . ASP A 1 319 ? 0.088 -35.531 -6.84 1 98.06 319 ASP A CA 1
ATOM 2481 C C . ASP A 1 319 ? 0.797 -36.531 -5.93 1 98.06 319 ASP A C 1
ATOM 2483 O O . ASP A 1 319 ? 1.771 -37.156 -6.332 1 98.06 319 ASP A O 1
ATOM 2487 N N . TYR A 1 320 ? 0.361 -36.656 -4.707 1 98.25 320 TYR A N 1
ATOM 2488 C CA . TYR A 1 320 ? 1.032 -37.531 -3.744 1 98.25 320 TYR A CA 1
ATOM 2489 C C . TYR A 1 320 ? 0.188 -38.75 -3.439 1 98.25 320 TYR A C 1
ATOM 2491 O O . TYR A 1 320 ? 0.404 -39.406 -2.43 1 98.25 320 TYR A O 1
ATOM 2499 N N . SER A 1 321 ? -0.814 -39.094 -4.199 1 96.88 321 SER A N 1
ATOM 2500 C CA . SER A 1 321 ? -1.748 -40.188 -3.969 1 96.88 321 SER A CA 1
ATOM 2501 C C . SER A 1 321 ? -1.01 -41.5 -3.74 1 96.88 321 SER A C 1
ATOM 2503 O O . SER A 1 321 ? -1.481 -42.344 -2.996 1 96.88 321 SER A O 1
ATOM 2505 N N . ALA A 1 322 ? 0.142 -41.688 -4.293 1 97.25 322 ALA A N 1
ATOM 2506 C CA . ALA A 1 322 ? 0.892 -42.938 -4.207 1 97.25 322 ALA A CA 1
ATOM 2507 C C . ALA A 1 322 ? 1.802 -42.969 -2.984 1 97.25 322 ALA A C 1
ATOM 2509 O O . ALA A 1 322 ? 2.5 -43.938 -2.732 1 97.25 322 ALA A O 1
ATOM 2510 N N . ILE A 1 323 ? 1.847 -42 -2.207 1 97.25 323 ILE A N 1
ATOM 2511 C CA . ILE A 1 323 ? 2.744 -41.875 -1.064 1 97.25 323 ILE A CA 1
ATOM 2512 C C . ILE A 1 323 ? 1.958 -42.062 0.232 1 97.25 323 ILE A C 1
ATOM 2514 O O . ILE A 1 323 ? 2.156 -43.031 0.951 1 97.25 323 ILE A O 1
ATOM 2518 N N . ARG A 1 324 ? 1.091 -41.094 0.536 1 94.44 324 ARG A N 1
ATOM 2519 C CA . ARG A 1 324 ? 0.231 -41.125 1.714 1 94.44 324 ARG A CA 1
ATOM 2520 C C . ARG A 1 324 ? -1.195 -40.719 1.354 1 94.44 324 ARG A C 1
ATOM 2522 O O . ARG A 1 324 ? -1.604 -39.562 1.599 1 94.44 324 ARG A O 1
ATOM 2529 N N . ASP A 1 325 ? -1.98 -41.656 0.914 1 91.44 325 ASP A N 1
ATOM 2530 C CA . ASP A 1 325 ? -3.334 -41.312 0.47 1 91.44 325 ASP A CA 1
ATOM 2531 C C . ASP A 1 325 ? -4.289 -41.219 1.658 1 91.44 325 ASP A C 1
ATOM 2533 O O . ASP A 1 325 ? -5.445 -40.812 1.495 1 91.44 325 ASP A O 1
ATOM 2537 N N . ASP A 1 326 ? -3.762 -41.438 2.836 1 95.88 326 ASP A N 1
ATOM 2538 C CA . ASP A 1 326 ? -4.551 -41.312 4.059 1 95.88 326 ASP A CA 1
ATOM 2539 C C . ASP A 1 326 ? -4.559 -39.875 4.582 1 95.88 326 ASP A C 1
ATOM 2541 O O . ASP A 1 326 ? -5.387 -39.531 5.418 1 95.88 326 ASP A O 1
ATOM 2545 N N . LEU A 1 327 ? -3.629 -39.125 4.074 1 97.19 327 LEU A N 1
ATOM 2546 C CA . LEU A 1 327 ? -3.512 -37.75 4.523 1 97.19 327 LEU A CA 1
ATOM 2547 C C . LEU A 1 327 ? -4.18 -36.781 3.537 1 97.19 327 LEU A C 1
ATOM 2549 O O . LEU A 1 327 ? -4.09 -36.969 2.324 1 97.19 327 LEU A O 1
ATOM 2553 N N . ASP A 1 328 ? -4.906 -35.75 3.998 1 97.5 328 ASP A N 1
ATOM 2554 C CA . ASP A 1 328 ? -5.246 -34.656 3.111 1 97.5 328 ASP A CA 1
ATOM 2555 C C . ASP A 1 328 ? -4.023 -33.781 2.814 1 97.5 328 ASP A C 1
ATOM 2557 O O . ASP A 1 328 ? -2.939 -34.031 3.346 1 97.5 328 ASP A O 1
ATOM 2561 N N . ASP A 1 329 ? -4.195 -32.844 1.945 1 97.75 329 ASP A N 1
ATOM 2562 C CA . ASP A 1 329 ? -3.012 -32.156 1.446 1 97.75 329 ASP A CA 1
ATOM 2563 C C . ASP A 1 329 ? -2.441 -31.203 2.504 1 97.75 329 ASP A C 1
ATOM 2565 O O . ASP A 1 329 ? -1.257 -30.875 2.467 1 97.75 329 ASP A O 1
ATOM 2569 N N . VAL A 1 330 ? -3.256 -30.719 3.484 1 97.62 330 VAL A N 1
ATOM 2570 C CA . VAL A 1 330 ? -2.723 -29.938 4.59 1 97.62 330 VAL A CA 1
ATOM 2571 C C . VAL A 1 330 ? -1.845 -30.812 5.477 1 97.62 330 VAL A C 1
ATOM 2573 O O . VAL A 1 330 ? -0.703 -30.453 5.777 1 97.62 330 VAL A O 1
ATOM 2576 N N . GLU A 1 331 ? -2.348 -31.922 5.867 1 97.75 331 GLU A N 1
ATOM 2577 C CA . GLU A 1 331 ? -1.589 -32.875 6.672 1 97.75 331 GLU A CA 1
ATOM 2578 C C . GLU A 1 331 ? -0.332 -33.344 5.941 1 97.75 331 GLU A C 1
ATOM 2580 O O . GLU A 1 331 ? 0.718 -33.531 6.559 1 97.75 331 GLU A O 1
ATOM 2585 N N . MET A 1 332 ? -0.481 -33.594 4.672 1 98.25 332 MET A N 1
ATOM 2586 C CA . MET A 1 332 ? 0.665 -34 3.865 1 98.25 332 MET A CA 1
ATOM 2587 C C . MET A 1 332 ? 1.753 -32.938 3.889 1 98.25 332 MET A C 1
ATOM 2589 O O . MET A 1 332 ? 2.936 -33.25 4.035 1 98.25 332 MET A O 1
ATOM 2593 N N . SER A 1 333 ? 1.381 -31.672 3.686 1 98.38 333 SER A N 1
ATOM 2594 C CA . SER A 1 333 ? 2.344 -30.578 3.699 1 98.38 333 SER A CA 1
ATOM 2595 C C . SER A 1 333 ? 3.064 -30.484 5.039 1 98.38 333 SER A C 1
ATOM 2597 O O . SER A 1 333 ? 4.277 -30.266 5.086 1 98.38 333 SER A O 1
ATOM 2599 N N . LEU A 1 334 ? 2.287 -30.656 6.133 1 98.12 334 LEU A N 1
ATOM 2600 C CA . LEU A 1 334 ? 2.885 -30.672 7.465 1 98.12 334 LEU A CA 1
ATOM 2601 C C . LEU A 1 334 ? 3.848 -31.844 7.621 1 98.12 334 LEU A C 1
ATOM 2603 O O . LEU A 1 334 ? 4.957 -31.672 8.133 1 98.12 334 LEU A O 1
ATOM 2607 N N . TRP A 1 335 ? 3.418 -32.969 7.203 1 98.12 335 TRP A N 1
ATOM 2608 C CA . TRP A 1 335 ? 4.207 -34.188 7.312 1 98.12 335 TRP A CA 1
ATOM 2609 C C . TRP A 1 335 ? 5.5 -34.094 6.512 1 98.12 335 TRP A C 1
ATOM 2611 O O . TRP A 1 335 ? 6.578 -34.406 7.008 1 98.12 335 TRP A O 1
ATOM 2621 N N . LEU A 1 336 ? 5.453 -33.625 5.266 1 98.38 336 LEU A N 1
ATOM 2622 C CA . LEU A 1 336 ? 6.633 -33.438 4.43 1 98.38 336 LEU A CA 1
ATOM 2623 C C . LEU A 1 336 ? 7.621 -32.469 5.078 1 98.38 336 LEU A C 1
ATOM 2625 O O . LEU A 1 336 ? 8.836 -32.688 5.02 1 98.38 336 LEU A O 1
ATOM 2629 N N . THR A 1 337 ? 7.086 -31.438 5.668 1 98.38 337 THR A N 1
ATOM 2630 C CA . THR A 1 337 ? 7.93 -30.406 6.281 1 98.38 337 THR A CA 1
ATOM 2631 C C . THR A 1 337 ? 8.617 -30.953 7.531 1 98.38 337 THR A C 1
ATOM 2633 O O . THR A 1 337 ? 9.828 -30.828 7.688 1 98.38 337 THR A O 1
ATOM 2636 N N . ARG A 1 338 ? 7.898 -31.641 8.375 1 97.88 338 ARG A N 1
ATOM 2637 C CA . ARG A 1 338 ? 8.398 -32.094 9.664 1 97.88 338 ARG A CA 1
ATOM 2638 C C . ARG A 1 338 ? 9.266 -33.344 9.516 1 97.88 338 ARG A C 1
ATOM 2640 O O . ARG A 1 338 ? 10.328 -33.438 10.133 1 97.88 338 ARG A O 1
ATOM 2647 N N . GLU A 1 339 ? 8.828 -34.219 8.742 1 97.62 339 GLU A N 1
ATOM 2648 C CA . GLU A 1 339 ? 9.438 -35.562 8.734 1 97.62 339 GLU A CA 1
ATOM 2649 C C . GLU A 1 339 ? 10.469 -35.688 7.609 1 97.62 339 GLU A C 1
ATOM 2651 O O . GLU A 1 339 ? 11.391 -36.469 7.695 1 97.62 339 GLU A O 1
ATOM 2656 N N . HIS A 1 340 ? 10.297 -34.844 6.555 1 97.81 340 HIS A N 1
ATOM 2657 C CA . HIS A 1 340 ? 11.18 -35.031 5.402 1 97.81 340 HIS A CA 1
ATOM 2658 C C . HIS A 1 340 ? 11.93 -33.75 5.078 1 97.81 340 HIS A C 1
ATOM 2660 O O . HIS A 1 340 ? 12.797 -33.75 4.203 1 97.81 340 HIS A O 1
ATOM 2666 N N . GLY A 1 341 ? 11.562 -32.688 5.656 1 98.31 341 GLY A N 1
ATOM 2667 C CA . GLY A 1 341 ? 12.367 -31.469 5.625 1 98.31 341 GLY A CA 1
ATOM 2668 C C . GLY A 1 341 ? 12.133 -30.641 4.379 1 98.31 341 GLY A C 1
ATOM 2669 O O . GLY A 1 341 ? 13.031 -29.922 3.924 1 98.31 341 GLY A O 1
ATOM 2670 N N . VAL A 1 342 ? 11.023 -30.781 3.732 1 98.69 342 VAL A N 1
ATOM 2671 C CA . VAL A 1 342 ? 10.672 -29.953 2.59 1 98.69 342 VAL A CA 1
ATOM 2672 C C . VAL A 1 342 ? 9.281 -29.359 2.801 1 98.69 342 VAL A C 1
ATOM 2674 O O . VAL A 1 342 ? 8.297 -30.078 2.936 1 98.69 342 VAL A O 1
ATOM 2677 N N . ALA A 1 343 ? 9.25 -28.031 2.846 1 98.56 343 ALA A N 1
ATOM 2678 C CA . ALA A 1 343 ? 7.98 -27.328 3.027 1 98.56 343 ALA A CA 1
ATOM 2679 C C . ALA A 1 343 ? 7.281 -27.109 1.689 1 98.56 343 ALA A C 1
ATOM 2681 O O . ALA A 1 343 ? 7.918 -26.703 0.711 1 98.56 343 ALA A O 1
ATOM 2682 N N . THR A 1 344 ? 6.027 -27.406 1.639 1 98.12 344 THR A N 1
ATOM 2683 C CA . THR A 1 344 ? 5.184 -27.234 0.462 1 98.12 344 THR A CA 1
ATOM 2684 C C . THR A 1 344 ? 3.869 -26.562 0.833 1 98.12 344 THR A C 1
ATOM 2686 O O . THR A 1 344 ? 3.627 -26.266 2.004 1 98.12 344 THR A O 1
ATOM 2689 N N . ILE A 1 345 ? 3.031 -26.25 -0.181 1 97.81 345 ILE A N 1
ATOM 2690 C CA . ILE A 1 345 ? 1.742 -25.609 0.043 1 97.81 345 ILE A CA 1
ATOM 2691 C C . ILE A 1 345 ? 0.615 -26.562 -0.362 1 97.81 345 ILE A C 1
ATOM 2693 O O . ILE A 1 345 ? 0.634 -27.125 -1.459 1 97.81 345 ILE A O 1
ATOM 2697 N N . PRO A 1 346 ? -0.341 -26.812 0.595 1 98.12 346 PRO A N 1
ATOM 2698 C CA . PRO A 1 346 ? -1.539 -27.547 0.171 1 98.12 346 PRO A CA 1
ATOM 2699 C C . PRO A 1 346 ? -2.4 -26.75 -0.804 1 98.12 346 PRO A C 1
ATOM 2701 O O . PRO A 1 346 ? -2.623 -25.547 -0.602 1 98.12 346 PRO A O 1
ATOM 2704 N N . VAL A 1 347 ? -2.889 -27.344 -1.836 1 98 347 VAL A N 1
ATOM 2705 C CA . VAL A 1 347 ? -3.652 -26.656 -2.877 1 98 347 VAL A CA 1
ATOM 2706 C C . VAL A 1 347 ? -5.09 -26.453 -2.406 1 98 347 VAL A C 1
ATOM 2708 O O . VAL A 1 347 ? -5.754 -25.5 -2.826 1 98 347 VAL A O 1
ATOM 2711 N N . SER A 1 348 ? -5.566 -27.25 -1.448 1 97.62 348 SER A N 1
ATOM 2712 C CA . SER A 1 348 ? -6.949 -27.25 -0.979 1 97.62 348 SER A CA 1
ATOM 2713 C C . SER A 1 348 ? -7.301 -25.906 -0.331 1 97.62 348 SER A C 1
ATOM 2715 O O . SER A 1 348 ? -8.461 -25.484 -0.363 1 97.62 348 SER A O 1
ATOM 2717 N N . VAL A 1 349 ? -6.312 -25.234 0.189 1 96.38 349 VAL A N 1
ATOM 2718 C CA . VAL A 1 349 ? -6.566 -24.031 0.96 1 96.38 349 VAL A CA 1
ATOM 2719 C C . VAL A 1 349 ? -6.977 -22.891 0.022 1 96.38 349 VAL A C 1
ATOM 2721 O O . VAL A 1 349 ? -7.477 -21.859 0.47 1 96.38 349 VAL A O 1
ATOM 2724 N N . PHE A 1 350 ? -6.859 -23.094 -1.307 1 97.31 350 PHE A N 1
ATOM 2725 C CA . PHE A 1 350 ? -7.199 -22.078 -2.289 1 97.31 350 PHE A CA 1
ATOM 2726 C C . PHE A 1 350 ? -8.594 -22.312 -2.863 1 97.31 350 PHE A C 1
ATOM 2728 O O . PHE A 1 350 ? -8.984 -21.672 -3.84 1 97.31 350 PHE A O 1
ATOM 2735 N N . TYR A 1 351 ? -9.32 -23.312 -2.268 1 97.69 351 TYR A N 1
ATOM 2736 C CA . TYR A 1 351 ? -10.695 -23.625 -2.629 1 97.69 351 TYR A CA 1
ATOM 2737 C C . TYR A 1 351 ? -11.664 -23.125 -1.561 1 97.69 351 TYR A C 1
ATOM 2739 O O . TYR A 1 351 ? -11.344 -23.141 -0.37 1 97.69 351 TYR A O 1
ATOM 2747 N N . GLN A 1 352 ? -12.797 -22.656 -2.055 1 96.69 352 GLN A N 1
ATOM 2748 C CA . GLN A 1 352 ? -13.891 -22.547 -1.094 1 96.69 352 GLN A CA 1
ATOM 2749 C C . GLN A 1 352 ? -14.328 -23.922 -0.599 1 96.69 352 GLN A C 1
ATOM 2751 O O . GLN A 1 352 ? -14.508 -24.125 0.603 1 96.69 352 GLN A O 1
ATOM 2756 N N . SER A 1 353 ? -14.492 -24.875 -1.57 1 96.81 353 SER A N 1
ATOM 2757 C CA . SER A 1 353 ? -14.812 -26.266 -1.32 1 96.81 353 SER A CA 1
ATOM 2758 C C . SER A 1 353 ? -13.922 -27.188 -2.141 1 96.81 353 SER A C 1
ATOM 2760 O O . SER A 1 353 ? -14.258 -27.547 -3.273 1 96.81 353 SER A O 1
ATOM 2762 N N . PRO A 1 354 ? -12.844 -27.609 -1.525 1 96.88 354 PRO A N 1
ATOM 2763 C CA . PRO A 1 354 ? -11.938 -28.469 -2.291 1 96.88 354 PRO A CA 1
ATOM 2764 C C . PRO A 1 354 ? -12.586 -29.781 -2.732 1 96.88 354 PRO A C 1
ATOM 2766 O O . PRO A 1 354 ? -13.383 -30.359 -1.987 1 96.88 354 PRO A O 1
ATOM 2769 N N . PRO A 1 355 ? -12.289 -30.219 -3.973 1 95 355 PRO A N 1
ATOM 2770 C CA . PRO A 1 355 ? -12.773 -31.531 -4.387 1 95 355 PRO A CA 1
ATOM 2771 C C . PRO A 1 355 ? -12.359 -32.656 -3.424 1 95 355 PRO A C 1
ATOM 2773 O O . PRO A 1 355 ? -11.25 -32.625 -2.896 1 95 355 PRO A O 1
ATOM 2776 N N . ALA A 1 356 ? -13.305 -33.594 -3.41 1 90.31 356 ALA A N 1
ATOM 2777 C CA . ALA A 1 356 ? -13 -34.75 -2.568 1 90.31 356 ALA A CA 1
ATOM 2778 C C . ALA A 1 356 ? -11.789 -35.5 -3.102 1 90.31 356 ALA A C 1
ATOM 2780 O O . ALA A 1 356 ? -11.656 -35.688 -4.312 1 90.31 356 ALA A O 1
ATOM 2781 N N . GLY A 1 357 ? -10.859 -35.812 -2.338 1 91.44 357 GLY A N 1
ATOM 2782 C CA . GLY A 1 357 ? -9.734 -36.656 -2.732 1 91.44 357 GLY A CA 1
ATOM 2783 C C . GLY A 1 357 ? -8.578 -35.844 -3.32 1 91.44 357 GLY A C 1
ATOM 2784 O O . GLY A 1 357 ? -7.648 -36.438 -3.883 1 91.44 357 GLY A O 1
ATOM 2785 N N . LEU A 1 358 ? -8.734 -34.531 -3.361 1 94.81 358 LEU A N 1
ATOM 2786 C CA . LEU A 1 358 ? -7.629 -33.688 -3.838 1 94.81 358 LEU A CA 1
ATOM 2787 C C . LEU A 1 358 ? -6.344 -34.031 -3.09 1 94.81 358 LEU A C 1
ATOM 2789 O O . LEU A 1 358 ? -6.293 -33.938 -1.86 1 94.81 358 LEU A O 1
ATOM 2793 N N . ARG A 1 359 ? -5.379 -34.562 -3.736 1 97.38 359 ARG A N 1
ATOM 2794 C CA . ARG A 1 359 ? -4.09 -34.938 -3.17 1 97.38 359 ARG A CA 1
ATOM 2795 C C . ARG A 1 359 ? -2.945 -34.219 -3.885 1 97.38 359 ARG A C 1
ATOM 2797 O O . ARG A 1 359 ? -2.02 -34.875 -4.383 1 97.38 359 ARG A O 1
ATOM 2804 N N . LEU A 1 360 ? -3.002 -32.906 -3.898 1 98.06 360 LEU A N 1
ATOM 2805 C CA . LEU A 1 360 ? -2.004 -32.062 -4.578 1 98.06 360 LEU A CA 1
ATOM 2806 C C . LEU A 1 360 ? -1.253 -31.203 -3.582 1 98.06 360 LEU A C 1
ATOM 2808 O O . LEU A 1 360 ? -1.854 -30.641 -2.656 1 98.06 360 LEU A O 1
ATOM 2812 N N . VAL A 1 361 ? 0.018 -31.141 -3.711 1 98.44 361 VAL A N 1
ATOM 2813 C CA . VAL A 1 361 ? 0.858 -30.156 -3.037 1 98.44 361 VAL A CA 1
ATOM 2814 C C . VAL A 1 361 ? 1.608 -29.328 -4.074 1 98.44 361 VAL A C 1
ATOM 2816 O O . VAL A 1 361 ? 1.813 -29.766 -5.207 1 98.44 361 VAL A O 1
ATOM 2819 N N . ARG A 1 362 ? 1.945 -28.109 -3.723 1 98.56 362 ARG A N 1
ATOM 2820 C CA . ARG A 1 362 ? 2.598 -27.172 -4.621 1 98.56 362 ARG A CA 1
ATOM 2821 C C . ARG A 1 362 ? 4.016 -26.859 -4.152 1 98.56 362 ARG A C 1
ATOM 2823 O O . ARG A 1 362 ? 4.234 -26.547 -2.979 1 98.56 362 ARG A O 1
ATOM 2830 N N . PHE A 1 363 ? 4.957 -26.984 -5.055 1 98.5 363 PHE A N 1
ATOM 2831 C CA . PHE A 1 363 ? 6.352 -26.641 -4.816 1 98.5 363 PHE A CA 1
ATOM 2832 C C . PHE A 1 363 ? 6.75 -25.391 -5.605 1 98.5 363 PHE A C 1
ATOM 2834 O O . PHE A 1 363 ? 6.352 -25.234 -6.762 1 98.5 363 PHE A O 1
ATOM 2841 N N . CYS A 1 364 ? 7.48 -24.5 -5.02 1 98.19 364 CYS A N 1
ATOM 2842 C CA . CYS A 1 364 ? 8.062 -23.359 -5.707 1 98.19 364 CYS A CA 1
ATOM 2843 C C . CYS A 1 364 ? 9.453 -23.688 -6.227 1 98.19 364 CYS A C 1
ATOM 2845 O O . CYS A 1 364 ? 10.367 -23.953 -5.445 1 98.19 364 CYS A O 1
ATOM 2847 N N . PHE A 1 365 ? 9.68 -23.594 -7.523 1 98.38 365 PHE A N 1
ATOM 2848 C CA . PHE A 1 365 ? 10.969 -24 -8.07 1 98.38 365 PHE A CA 1
ATOM 2849 C C . PHE A 1 365 ? 11.812 -22.781 -8.422 1 98.38 365 PHE A C 1
ATOM 2851 O O . PHE A 1 365 ? 12.883 -22.906 -9.016 1 98.38 365 PHE A O 1
ATOM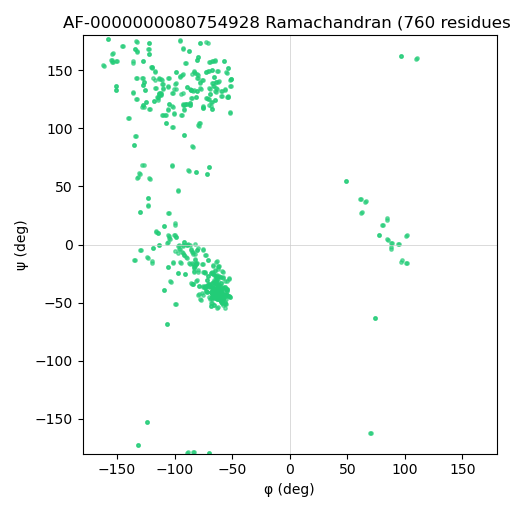 2858 N N . ALA A 1 366 ? 11.328 -21.547 -8.094 1 97.75 366 ALA A N 1
ATOM 2859 C CA . ALA A 1 366 ? 12.125 -20.344 -8.242 1 97.75 366 ALA A CA 1
ATOM 2860 C C . ALA A 1 366 ? 13.234 -20.281 -7.191 1 97.75 366 ALA A C 1
ATOM 2862 O O . ALA A 1 366 ? 13.25 -19.375 -6.355 1 97.75 366 ALA A O 1
ATOM 2863 N N . LYS A 1 367 ? 14.102 -21.266 -7.219 1 98.25 367 LYS A N 1
ATOM 2864 C CA . LYS A 1 367 ? 15.18 -21.438 -6.25 1 98.25 367 LYS A CA 1
ATOM 2865 C C . LYS A 1 367 ? 16.5 -21.719 -6.945 1 98.25 367 LYS A C 1
ATOM 2867 O O . LYS A 1 367 ? 16.531 -22.031 -8.141 1 98.25 367 LYS A O 1
ATOM 2872 N N . ARG A 1 368 ? 17.625 -21.609 -6.188 1 97.44 368 ARG A N 1
ATOM 2873 C CA . ARG A 1 368 ? 18.938 -22.016 -6.656 1 97.44 368 ARG A CA 1
ATOM 2874 C C . ARG A 1 368 ? 18.984 -23.516 -6.953 1 97.44 368 ARG A C 1
ATOM 2876 O O . ARG A 1 368 ? 18.25 -24.297 -6.336 1 97.44 368 ARG A O 1
ATOM 2883 N N . GLU A 1 369 ? 19.781 -23.766 -7.871 1 98.12 369 GLU A N 1
ATOM 2884 C CA . GLU A 1 369 ? 19.922 -25.172 -8.266 1 98.12 369 GLU A CA 1
ATOM 2885 C C . GLU A 1 369 ? 20.234 -26.047 -7.062 1 98.12 369 GLU A C 1
ATOM 2887 O O . GLU A 1 369 ? 19.672 -27.141 -6.922 1 98.12 369 GLU A O 1
ATOM 2892 N N . GLU A 1 370 ? 21.109 -25.609 -6.238 1 98.25 370 GLU A N 1
ATOM 2893 C CA . GLU A 1 370 ? 21.484 -26.375 -5.047 1 98.25 370 GLU A CA 1
ATOM 2894 C C . GLU A 1 370 ? 20.281 -26.641 -4.164 1 98.25 370 GLU A C 1
ATOM 2896 O O . GLU A 1 370 ? 20.125 -27.75 -3.646 1 98.25 370 GLU A O 1
ATOM 2901 N N . THR A 1 371 ? 19.469 -25.625 -4.016 1 98.19 371 THR A N 1
ATOM 2902 C CA . THR A 1 371 ? 18.25 -25.766 -3.211 1 98.19 371 THR A CA 1
ATOM 2903 C C . THR A 1 371 ? 17.312 -26.797 -3.826 1 98.19 371 THR A C 1
ATOM 2905 O O . THR A 1 371 ? 16.781 -27.641 -3.119 1 98.19 371 THR A O 1
ATOM 2908 N N . LEU A 1 372 ? 17.156 -26.797 -5.129 1 98.44 372 LEU A N 1
ATOM 2909 C CA . LEU A 1 372 ? 16.266 -27.703 -5.832 1 98.44 372 LEU A CA 1
ATOM 2910 C C . LEU A 1 372 ? 16.781 -29.141 -5.742 1 98.44 372 LEU A C 1
ATOM 2912 O O . LEU A 1 372 ? 16 -30.078 -5.543 1 98.44 372 LEU A O 1
ATOM 2916 N N . ARG A 1 373 ? 18.078 -29.312 -5.871 1 98.56 373 ARG A N 1
ATOM 2917 C CA . ARG A 1 373 ? 18.672 -30.641 -5.797 1 98.56 373 ARG A CA 1
ATOM 2918 C C . ARG A 1 373 ? 18.516 -31.25 -4.406 1 98.56 373 ARG A C 1
ATOM 2920 O O . ARG A 1 373 ? 18.156 -32.406 -4.27 1 98.56 373 ARG A O 1
ATOM 2927 N N . GLN A 1 374 ? 18.734 -30.438 -3.393 1 98.5 374 GLN A N 1
ATOM 2928 C CA . GLN A 1 374 ? 18.578 -30.906 -2.021 1 98.5 374 GLN A CA 1
ATOM 2929 C C . GLN A 1 374 ? 17.125 -31.266 -1.72 1 98.5 374 GLN A C 1
ATOM 2931 O O . GLN A 1 374 ? 16.859 -32.281 -1.078 1 98.5 374 GLN A O 1
ATOM 2936 N N . ALA A 1 375 ? 16.234 -30.469 -2.137 1 98.56 375 ALA A N 1
ATOM 2937 C CA . ALA A 1 375 ? 14.82 -30.734 -1.92 1 98.56 375 ALA A CA 1
ATOM 2938 C C . ALA A 1 375 ? 14.391 -32.031 -2.615 1 98.56 375 ALA A C 1
ATOM 2940 O O . ALA A 1 375 ? 13.695 -32.844 -2.025 1 98.56 375 ALA A O 1
ATOM 2941 N N . ALA A 1 376 ? 14.812 -32.156 -3.842 1 98.38 376 ALA A N 1
ATOM 2942 C CA . ALA A 1 376 ? 14.445 -33.344 -4.621 1 98.38 376 ALA A CA 1
ATOM 2943 C C . ALA A 1 376 ? 15.016 -34.625 -3.99 1 98.38 376 ALA A C 1
ATOM 2945 O O . ALA A 1 376 ? 14.359 -35.656 -3.982 1 98.38 376 ALA A O 1
ATOM 2946 N N . GLU A 1 377 ? 16.234 -34.5 -3.545 1 98.19 377 GLU A N 1
ATOM 2947 C CA . GLU A 1 377 ? 16.859 -35.625 -2.871 1 98.19 377 GLU A CA 1
ATOM 2948 C C . GLU A 1 377 ? 16 -36.094 -1.689 1 98.19 377 GLU A C 1
ATOM 2950 O O . GLU A 1 377 ? 15.781 -37.312 -1.516 1 98.19 377 GLU A O 1
ATOM 2955 N N . ARG A 1 378 ? 15.555 -35.219 -0.909 1 98.12 378 ARG A N 1
ATOM 2956 C CA . ARG A 1 378 ? 14.727 -35.531 0.252 1 98.12 378 ARG A CA 1
ATOM 2957 C C . ARG A 1 378 ? 13.367 -36.094 -0.175 1 98.12 378 ARG A C 1
ATOM 2959 O O . ARG A 1 378 ? 12.867 -37.062 0.417 1 98.12 378 ARG A O 1
ATOM 2966 N N . LEU A 1 379 ? 12.805 -35.531 -1.184 1 98.31 379 LEU A N 1
ATOM 2967 C CA . LEU A 1 379 ? 11.477 -35.906 -1.652 1 98.31 379 LEU A CA 1
ATOM 2968 C C . LEU A 1 379 ? 11.516 -37.312 -2.285 1 98.31 379 LEU A C 1
ATOM 2970 O O . LEU A 1 379 ? 10.547 -38.062 -2.186 1 98.31 379 LEU A O 1
ATOM 2974 N N . CYS A 1 380 ? 12.586 -37.625 -2.924 1 97.88 380 CYS A N 1
ATOM 2975 C CA . CYS A 1 380 ? 12.719 -38.938 -3.58 1 97.88 380 CYS A CA 1
ATOM 2976 C C . CYS A 1 380 ? 12.859 -40.031 -2.557 1 97.88 380 CYS A C 1
ATOM 2978 O O . CYS A 1 380 ? 12.672 -41.219 -2.883 1 97.88 380 CYS A O 1
ATOM 2980 N N . ARG A 1 381 ? 13.102 -39.656 -1.36 1 96 381 ARG A N 1
ATOM 2981 C CA . ARG A 1 381 ? 13.266 -40.656 -0.302 1 96 381 ARG A CA 1
ATOM 2982 C C . ARG A 1 381 ? 11.938 -40.938 0.39 1 96 381 ARG A C 1
ATOM 2984 O O . ARG A 1 381 ? 11.836 -41.875 1.196 1 96 381 ARG A O 1
ATOM 2991 N N . VAL A 1 382 ? 11.016 -40.188 0.093 1 95.69 382 VAL A N 1
ATOM 2992 C CA . VAL A 1 382 ? 9.711 -40.375 0.712 1 95.69 382 VAL A CA 1
ATOM 2993 C C . VAL A 1 382 ? 9.07 -41.656 0.216 1 95.69 382 VAL A C 1
ATOM 2995 O O . VAL A 1 382 ? 9.062 -41.938 -0.985 1 95.69 382 VAL A O 1
ATOM 2998 N N . MET B 1 1 ? -21.859 2.479 -18.375 1 69.81 1 MET B N 1
ATOM 2999 C CA . MET B 1 1 ? -20.953 3.461 -17.781 1 69.81 1 MET B CA 1
ATOM 3000 C C . MET B 1 1 ? -20.766 3.195 -16.297 1 69.81 1 MET B C 1
ATOM 3002 O O . MET B 1 1 ? -21.719 2.812 -15.609 1 69.81 1 MET B O 1
ATOM 3006 N N . ILE B 1 2 ? -19.516 3.203 -15.82 1 84.69 2 ILE B N 1
ATOM 3007 C CA . ILE B 1 2 ? -19.219 2.906 -14.422 1 84.69 2 ILE B CA 1
ATOM 3008 C C . ILE B 1 2 ? -19.719 4.043 -13.539 1 84.69 2 ILE B C 1
ATOM 3010 O O . ILE B 1 2 ? -19.547 5.219 -13.859 1 84.69 2 ILE B O 1
ATOM 3014 N N . GLN B 1 3 ? -20.609 3.668 -12.664 1 86.62 3 GLN B N 1
ATOM 3015 C CA . GLN B 1 3 ? -20.984 4.633 -11.633 1 86.62 3 GLN B CA 1
ATOM 3016 C C . GLN B 1 3 ? -19.891 4.754 -10.578 1 86.62 3 GLN B C 1
ATOM 3018 O O . GLN B 1 3 ? -19.625 3.805 -9.836 1 86.62 3 GLN B O 1
ATOM 3023 N N . SER B 1 4 ? -19.359 5.887 -10.484 1 90.56 4 SER B N 1
ATOM 3024 C CA . SER B 1 4 ? -18.219 6.125 -9.609 1 90.56 4 SER B CA 1
ATOM 3025 C C . SER B 1 4 ? -18.578 5.906 -8.141 1 90.56 4 SER B C 1
ATOM 3027 O O . SER B 1 4 ? -19.672 6.301 -7.707 1 90.56 4 SER B O 1
ATOM 3029 N N . LYS B 1 5 ? -17.672 5.289 -7.371 1 92.69 5 LYS B N 1
ATOM 3030 C CA . LYS B 1 5 ? -17.844 5.148 -5.93 1 92.69 5 LYS B CA 1
ATOM 3031 C C . LYS B 1 5 ? -17.391 6.406 -5.195 1 92.69 5 LYS B C 1
ATOM 3033 O O . LYS B 1 5 ? -17.719 6.605 -4.023 1 92.69 5 LYS B O 1
ATOM 3038 N N . LEU B 1 6 ? -16.578 7.172 -5.879 1 93.56 6 LEU B N 1
ATOM 3039 C CA . LEU B 1 6 ? -16.094 8.445 -5.367 1 93.56 6 LEU B CA 1
ATOM 3040 C C . LEU B 1 6 ? -16.375 9.57 -6.359 1 93.56 6 LEU B C 1
ATOM 3042 O O . LEU B 1 6 ? -15.43 10.172 -6.891 1 93.56 6 LEU B O 1
ATOM 3046 N N . PRO B 1 7 ? -17.594 9.891 -6.539 1 89.75 7 PRO B N 1
ATOM 3047 C CA . PRO B 1 7 ? -17.984 10.828 -7.594 1 89.75 7 PRO B CA 1
ATOM 3048 C C . PRO B 1 7 ? -17.469 12.242 -7.332 1 89.75 7 PRO B C 1
ATOM 3050 O O . PRO B 1 7 ? -17.328 13.039 -8.266 1 89.75 7 PRO B O 1
ATOM 3053 N N . ASN B 1 8 ? -17.109 12.523 -6.07 1 87.44 8 ASN B N 1
ATOM 3054 C CA . ASN B 1 8 ? -16.719 13.891 -5.73 1 87.44 8 ASN B CA 1
ATOM 3055 C C . ASN B 1 8 ? -15.211 14.078 -5.785 1 87.44 8 ASN B C 1
ATOM 3057 O O . ASN B 1 8 ? -14.711 15.188 -5.578 1 87.44 8 ASN B O 1
ATOM 3061 N N . VAL B 1 9 ? -14.562 12.945 -6.043 1 87.81 9 VAL B N 1
ATOM 3062 C CA . VAL B 1 9 ? -13.109 13.023 -6.055 1 87.81 9 VAL B CA 1
ATOM 3063 C C . VAL B 1 9 ? -12.625 13.43 -7.445 1 87.81 9 VAL B C 1
ATOM 3065 O O . VAL B 1 9 ? -13.039 12.844 -8.445 1 87.81 9 VAL B O 1
ATOM 3068 N N . GLY B 1 10 ? -11.93 14.477 -7.52 1 82.44 10 GLY B N 1
ATOM 3069 C CA . GLY B 1 10 ? -11.234 14.938 -8.711 1 82.44 10 GLY B CA 1
ATOM 3070 C C . GLY B 1 10 ? -9.75 15.141 -8.5 1 82.44 10 GLY B C 1
ATOM 3071 O O . GLY B 1 10 ? -9.125 14.414 -7.727 1 82.44 10 GLY B O 1
ATOM 3072 N N . THR B 1 11 ? -9.219 16.016 -9.266 1 80.38 11 THR B N 1
ATOM 3073 C CA . THR B 1 11 ? -7.809 16.344 -9.078 1 80.38 11 THR B CA 1
ATOM 3074 C C . THR B 1 11 ? -7.605 17.094 -7.77 1 80.38 11 THR B C 1
ATOM 3076 O O . THR B 1 11 ? -8.352 18.031 -7.457 1 80.38 11 THR B O 1
ATOM 3079 N N . THR B 1 12 ? -6.66 16.594 -7 1 83.19 12 THR B N 1
ATOM 3080 C CA . THR B 1 12 ? -6.445 17.219 -5.703 1 83.19 12 THR B CA 1
ATOM 3081 C C . THR B 1 12 ? -5.902 18.641 -5.871 1 83.19 12 THR B C 1
ATOM 3083 O O . THR B 1 12 ? -5.305 18.969 -6.902 1 83.19 12 THR B O 1
ATOM 3086 N N . ILE B 1 13 ? -6.086 19.391 -4.883 1 87.56 13 ILE B N 1
ATOM 3087 C CA . ILE B 1 13 ? -5.574 20.75 -4.863 1 87.56 13 ILE B CA 1
ATOM 3088 C C . ILE B 1 13 ? -4.047 20.734 -4.914 1 87.56 13 ILE B C 1
ATOM 3090 O O . ILE B 1 13 ? -3.43 21.609 -5.527 1 87.56 13 ILE B O 1
ATOM 3094 N N . PHE B 1 14 ? -3.451 19.734 -4.324 1 86.44 14 PHE B N 1
ATOM 3095 C CA . PHE B 1 14 ? -1.999 19.609 -4.316 1 86.44 14 PHE B CA 1
ATOM 3096 C C . PHE B 1 14 ? -1.462 19.422 -5.73 1 86.44 14 PHE B C 1
ATOM 3098 O O . PHE B 1 14 ? -0.496 20.078 -6.125 1 86.44 14 PHE B O 1
ATOM 3105 N N . THR B 1 15 ? -2.125 18.547 -6.418 1 83.88 15 THR B N 1
ATOM 3106 C CA . THR B 1 15 ? -1.734 18.281 -7.797 1 83.88 15 THR B CA 1
ATOM 3107 C C . THR B 1 15 ? -1.955 19.5 -8.672 1 83.88 15 THR B C 1
ATOM 3109 O O . THR B 1 15 ? -1.086 19.875 -9.469 1 83.88 15 THR B O 1
ATOM 3112 N N . THR B 1 16 ? -3.043 20.156 -8.5 1 89.5 16 THR B N 1
ATOM 3113 C CA . THR B 1 16 ? -3.389 21.328 -9.297 1 89.5 16 THR B CA 1
ATOM 3114 C C . THR B 1 16 ? -2.365 22.438 -9.086 1 89.5 16 THR B C 1
ATOM 3116 O O . THR B 1 16 ? -1.838 23 -10.055 1 89.5 16 THR B O 1
ATOM 3119 N N . MET B 1 17 ? -2.043 22.688 -7.891 1 94.25 17 MET B N 1
ATOM 3120 C CA . MET B 1 17 ? -1.162 23.812 -7.578 1 94.25 17 MET B CA 1
ATOM 3121 C C . MET B 1 17 ? 0.284 23.484 -7.93 1 94.25 17 MET B C 1
ATOM 3123 O O . MET B 1 17 ? 1.043 24.359 -8.344 1 94.25 17 MET B O 1
ATOM 3127 N N . SER B 1 18 ? 0.633 22.219 -7.715 1 90.81 18 SER B N 1
ATOM 3128 C CA . SER B 1 18 ? 1.982 21.812 -8.086 1 90.81 18 SER B CA 1
ATOM 3129 C C . SER B 1 18 ? 2.184 21.891 -9.602 1 90.81 18 SER B C 1
ATOM 3131 O O . SER B 1 18 ? 3.238 22.328 -10.07 1 90.81 18 SER B O 1
ATOM 3133 N N . GLN B 1 19 ? 1.193 21.516 -10.297 1 89 19 GLN B N 1
ATOM 3134 C CA . GLN B 1 19 ? 1.259 21.609 -11.758 1 89 19 GLN B CA 1
ATOM 3135 C C . GLN B 1 19 ? 1.323 23.062 -12.219 1 89 19 GLN B C 1
ATOM 3137 O O . GLN B 1 19 ? 2.092 23.391 -13.117 1 89 19 GLN B O 1
ATOM 3142 N N . LEU B 1 20 ? 0.531 23.812 -11.641 1 94.94 20 LEU B N 1
ATOM 3143 C CA . LEU B 1 20 ? 0.521 25.234 -11.984 1 94.94 20 LEU B CA 1
ATOM 3144 C C . LEU B 1 20 ? 1.869 25.875 -11.68 1 94.94 20 LEU B C 1
ATOM 3146 O O . LEU B 1 20 ? 2.357 26.703 -12.445 1 94.94 20 LEU B O 1
ATOM 3150 N N . ALA B 1 21 ? 2.42 25.516 -10.555 1 96.25 21 ALA B N 1
ATOM 3151 C CA . ALA B 1 21 ? 3.736 26.031 -10.188 1 96.25 21 ALA B CA 1
ATOM 3152 C C . ALA B 1 21 ? 4.781 25.672 -11.234 1 96.25 21 ALA B C 1
ATOM 3154 O O . ALA B 1 21 ? 5.602 26.516 -11.625 1 96.25 21 ALA B O 1
ATOM 3155 N N . ALA B 1 22 ? 4.73 24.516 -11.664 1 92.06 22 ALA B N 1
ATOM 3156 C CA . ALA B 1 22 ? 5.672 24.047 -12.688 1 92.06 22 ALA B CA 1
ATOM 3157 C C . ALA B 1 22 ? 5.465 24.797 -14 1 92.06 22 ALA B C 1
ATOM 3159 O O . ALA B 1 22 ? 6.434 25.188 -14.656 1 92.06 22 ALA B O 1
ATOM 3160 N N . GLN B 1 23 ? 4.273 25 -14.359 1 95.12 23 GLN B N 1
ATOM 3161 C CA . GLN B 1 23 ? 3.926 25.656 -15.617 1 95.12 23 GLN B CA 1
ATOM 3162 C C . GLN B 1 23 ? 4.367 27.125 -15.609 1 95.12 23 GLN B C 1
ATOM 3164 O O . GLN B 1 23 ? 4.754 27.672 -16.641 1 95.12 23 GLN B O 1
ATOM 3169 N N . THR B 1 24 ? 4.332 27.688 -14.5 1 97.44 24 THR B N 1
ATOM 3170 C CA . THR B 1 24 ? 4.562 29.141 -14.414 1 97.44 24 THR B CA 1
ATOM 3171 C C . THR B 1 24 ? 5.984 29.422 -13.945 1 97.44 24 THR B C 1
ATOM 3173 O O . THR B 1 24 ? 6.445 30.562 -14.023 1 97.44 24 THR B O 1
ATOM 3176 N N . GLY B 1 25 ? 6.664 28.391 -13.391 1 96.69 25 GLY B N 1
ATOM 3177 C CA . GLY B 1 25 ? 7.984 28.594 -12.812 1 96.69 25 GLY B CA 1
ATOM 3178 C C . GLY B 1 25 ? 7.945 29.188 -11.422 1 96.69 25 GLY B C 1
ATOM 3179 O O . GLY B 1 25 ? 8.945 29.734 -10.938 1 96.69 25 GLY B O 1
ATOM 3180 N N . ALA B 1 26 ? 6.824 29.125 -10.82 1 98.19 26 ALA B N 1
ATOM 3181 C CA . ALA B 1 26 ? 6.652 29.656 -9.477 1 98.19 26 ALA B CA 1
ATOM 3182 C C . ALA B 1 26 ? 7.391 28.812 -8.445 1 98.19 26 ALA B C 1
ATOM 3184 O O . ALA B 1 26 ? 7.598 27.609 -8.648 1 98.19 26 ALA B O 1
ATOM 3185 N N . ILE B 1 27 ? 7.84 29.531 -7.379 1 98.19 27 ILE B N 1
ATOM 3186 C CA . ILE B 1 27 ? 8.344 28.812 -6.219 1 98.19 27 ILE B CA 1
ATOM 3187 C C . ILE B 1 27 ? 7.215 28.016 -5.582 1 98.19 27 ILE B C 1
ATOM 3189 O O . ILE B 1 27 ? 6.156 28.562 -5.258 1 98.19 27 ILE B O 1
ATOM 3193 N N . ASN B 1 28 ? 7.41 26.719 -5.438 1 97.56 28 ASN B N 1
ATOM 3194 C CA . ASN B 1 28 ? 6.336 25.844 -5 1 97.56 28 ASN B CA 1
ATOM 3195 C C . ASN B 1 28 ? 6.324 25.672 -3.482 1 97.56 28 ASN B C 1
ATOM 3197 O O . ASN B 1 28 ? 6.934 24.75 -2.953 1 97.56 28 ASN B O 1
ATOM 3201 N N . LEU B 1 29 ? 5.566 26.453 -2.803 1 98.06 29 LEU B N 1
ATOM 3202 C CA . LEU B 1 29 ? 5.352 26.266 -1.371 1 98.06 29 LEU B CA 1
ATOM 3203 C C . LEU B 1 29 ? 4.027 25.562 -1.107 1 98.06 29 LEU B C 1
ATOM 3205 O O . LEU B 1 29 ? 3.561 25.516 0.033 1 98.06 29 LEU B O 1
ATOM 3209 N N . SER B 1 30 ? 3.404 25.109 -2.207 1 95.31 30 SER B N 1
ATOM 3210 C CA . SER B 1 30 ? 2.164 24.344 -2.072 1 95.31 30 SER B CA 1
ATOM 3211 C C . SER B 1 30 ? 2.441 22.875 -1.778 1 95.31 30 SER B C 1
ATOM 3213 O O . SER B 1 30 ? 1.583 22.172 -1.244 1 95.31 30 SER B O 1
ATOM 3215 N N . GLN B 1 31 ? 3.598 22.469 -2.146 1 86.88 31 GLN B N 1
ATOM 3216 C CA . GLN B 1 31 ? 3.98 21.062 -1.999 1 86.88 31 GLN B CA 1
ATOM 3217 C C . GLN B 1 31 ? 4.355 20.75 -0.554 1 86.88 31 GLN B C 1
ATOM 3219 O O . GLN B 1 31 ? 5.199 21.422 0.036 1 86.88 31 GLN B O 1
ATOM 3224 N N . GLY B 1 32 ? 3.84 19.625 -0.052 1 89 32 GLY B N 1
ATOM 3225 C CA . GLY B 1 32 ? 4.027 19.281 1.348 1 89 32 GLY B CA 1
ATOM 3226 C C . GLY B 1 32 ? 5.172 18.312 1.576 1 89 32 GLY B C 1
ATOM 3227 O O . GLY B 1 32 ? 4.996 17.281 2.232 1 89 32 GLY B O 1
ATOM 3228 N N . PHE B 1 33 ? 6.301 18.578 0.945 1 91.31 33 PHE B N 1
ATOM 3229 C CA . PHE B 1 33 ? 7.508 17.797 1.225 1 91.31 33 PHE B CA 1
ATOM 3230 C C . PHE B 1 33 ? 8.758 18.656 1.01 1 91.31 33 PHE B C 1
ATOM 3232 O O . PHE B 1 33 ? 8.711 19.656 0.289 1 91.31 33 PHE B O 1
ATOM 3239 N N . PRO B 1 34 ? 9.859 18.281 1.632 1 95.56 34 PRO B N 1
ATOM 3240 C CA . PRO B 1 34 ? 11.094 19.062 1.597 1 95.56 34 PRO B CA 1
ATOM 3241 C C . PRO B 1 34 ? 11.734 19.109 0.211 1 95.56 34 PRO B C 1
ATOM 3243 O O . PRO B 1 34 ? 11.547 18.172 -0.583 1 95.56 34 PRO B O 1
ATOM 3246 N N . ASP B 1 35 ? 12.406 20.172 -0.06 1 96.06 35 ASP B N 1
ATOM 3247 C CA . ASP B 1 35 ? 13.219 20.25 -1.269 1 96.06 35 ASP B C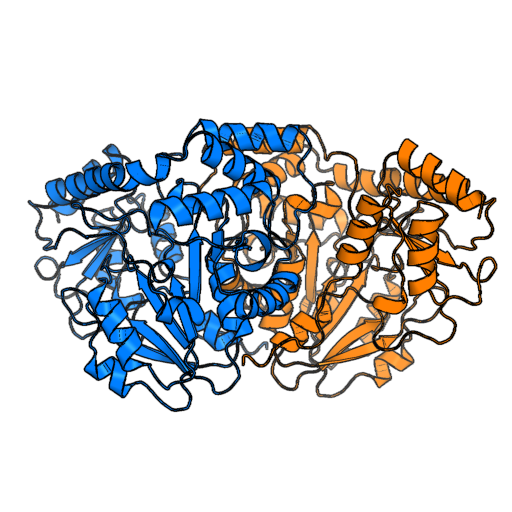A 1
ATOM 3248 C C . ASP B 1 35 ? 14.688 19.984 -0.954 1 96.06 35 ASP B C 1
ATOM 3250 O O . ASP B 1 35 ? 15.578 20.438 -1.684 1 96.06 35 ASP B O 1
ATOM 3254 N N . PHE B 1 36 ? 14.961 19.391 0.222 1 96.56 36 PHE B N 1
ATOM 3255 C CA . PHE B 1 36 ? 16.281 18.906 0.636 1 96.56 36 PHE B CA 1
ATOM 3256 C C . PHE B 1 36 ? 16.234 17.422 0.968 1 96.56 36 PHE B C 1
ATOM 3258 O O . PHE B 1 36 ? 15.156 16.844 1.112 1 96.56 36 PHE B O 1
ATOM 3265 N N . ASP B 1 37 ? 17.406 16.781 1.128 1 96.38 37 ASP B N 1
ATOM 3266 C CA . ASP B 1 37 ? 17.484 15.328 1.257 1 96.38 37 ASP B CA 1
ATOM 3267 C C . ASP B 1 37 ? 17.406 14.898 2.721 1 96.38 37 ASP B C 1
ATOM 3269 O O . ASP B 1 37 ? 17.719 15.68 3.619 1 96.38 37 ASP B O 1
ATOM 3273 N N . GLY B 1 38 ? 16.969 13.617 2.904 1 97 38 GLY B N 1
ATOM 3274 C CA . GLY B 1 38 ? 17.062 13.008 4.219 1 97 38 GLY B CA 1
ATOM 3275 C C . GLY B 1 38 ? 18.484 12.703 4.641 1 97 38 GLY B C 1
ATOM 3276 O O . GLY B 1 38 ? 19.422 12.977 3.896 1 97 38 GLY B O 1
ATOM 3277 N N . PRO B 1 39 ? 18.656 12.141 5.797 1 98.25 39 PRO B N 1
ATOM 3278 C CA . PRO B 1 39 ? 19.984 11.852 6.316 1 98.25 39 PRO B CA 1
ATOM 3279 C C . PRO B 1 39 ? 20.812 10.984 5.367 1 98.25 39 PRO B C 1
ATOM 3281 O O . PRO B 1 39 ? 20.312 9.984 4.844 1 98.25 39 PRO B O 1
ATOM 3284 N N . GLN B 1 40 ? 22.047 11.391 5.152 1 98.31 40 GLN B N 1
ATOM 3285 C CA . GLN B 1 40 ? 22.922 10.695 4.219 1 98.31 40 GLN B CA 1
ATOM 3286 C C . GLN B 1 40 ? 23.094 9.227 4.609 1 98.31 40 GLN B C 1
ATOM 3288 O O . GLN B 1 40 ? 23 8.336 3.764 1 98.31 40 GLN B O 1
ATOM 3293 N N . ALA B 1 41 ? 23.312 8.969 5.918 1 98.69 41 ALA B N 1
ATOM 3294 C CA . ALA B 1 41 ? 23.531 7.602 6.395 1 98.69 41 ALA B CA 1
ATOM 3295 C C . ALA B 1 41 ? 22.312 6.723 6.125 1 98.69 41 ALA B C 1
ATOM 3297 O O . ALA B 1 41 ? 22.453 5.531 5.832 1 98.69 41 ALA B O 1
ATOM 3298 N N . LEU B 1 42 ? 21.156 7.273 6.285 1 98.81 42 LEU B N 1
ATOM 3299 C CA . LEU B 1 42 ? 19.922 6.555 5.996 1 98.81 42 LEU B CA 1
ATOM 3300 C C . LEU B 1 42 ? 19.828 6.191 4.516 1 98.81 42 LEU B C 1
ATOM 3302 O O . LEU B 1 42 ? 19.516 5.051 4.168 1 98.81 42 LEU B O 1
ATOM 3306 N N . ARG B 1 43 ? 20.109 7.156 3.633 1 98.75 43 ARG B N 1
ATOM 3307 C CA . ARG B 1 43 ? 20.062 6.938 2.191 1 98.75 43 ARG B CA 1
ATOM 3308 C C . ARG B 1 43 ? 21.109 5.898 1.764 1 98.75 43 ARG B C 1
ATOM 3310 O O . ARG B 1 43 ? 20.812 5.027 0.942 1 98.75 43 ARG B O 1
ATOM 3317 N N . GLU B 1 44 ? 22.266 5.898 2.371 1 98.69 44 GLU B N 1
ATOM 3318 C CA . GLU B 1 44 ? 23.312 4.926 2.078 1 98.69 44 GLU B CA 1
ATOM 3319 C C . GLU B 1 44 ? 22.906 3.523 2.508 1 98.69 44 GLU B C 1
ATOM 3321 O O . GLU B 1 44 ? 23.234 2.541 1.839 1 98.69 44 GLU B O 1
ATOM 3326 N N . ALA B 1 45 ? 22.203 3.441 3.609 1 98.81 45 ALA B N 1
ATOM 3327 C CA . ALA B 1 45 ? 21.781 2.15 4.137 1 98.81 45 ALA B CA 1
ATOM 3328 C C . ALA B 1 45 ? 20.828 1.45 3.164 1 98.81 45 ALA B C 1
ATOM 3330 O O . ALA B 1 45 ? 20.828 0.221 3.062 1 98.81 45 ALA B O 1
ATOM 3331 N N . VAL B 1 46 ? 20.062 2.191 2.424 1 98.81 46 VAL B N 1
ATOM 3332 C CA . VAL B 1 46 ? 19.156 1.587 1.454 1 98.81 46 VAL B CA 1
ATOM 3333 C C . VAL B 1 46 ? 19.953 0.83 0.397 1 98.81 46 VAL B C 1
ATOM 3335 O O . VAL B 1 46 ? 19.688 -0.339 0.117 1 98.81 46 VAL B O 1
ATOM 3338 N N . GLY B 1 47 ? 20.938 1.591 -0.23 1 98.62 47 GLY B N 1
ATOM 3339 C CA . GLY B 1 47 ? 21.766 0.937 -1.22 1 98.62 47 GLY B CA 1
ATOM 3340 C C . GLY B 1 47 ? 22.469 -0.303 -0.688 1 98.62 47 GLY B C 1
ATOM 3341 O O . GLY B 1 47 ? 22.531 -1.325 -1.374 1 98.62 47 GLY B O 1
ATOM 3342 N N . HIS B 1 48 ? 22.938 -0.238 0.562 1 98.69 48 HIS B N 1
ATOM 3343 C CA . HIS B 1 48 ? 23.609 -1.359 1.212 1 98.69 48 HIS B CA 1
ATOM 3344 C C . HIS B 1 48 ? 22.688 -2.576 1.291 1 98.69 48 HIS B C 1
ATOM 3346 O O . HIS B 1 48 ? 23.078 -3.68 0.904 1 98.69 48 HIS B O 1
ATOM 3352 N N . HIS B 1 49 ? 21.5 -2.414 1.735 1 98.81 49 HIS B N 1
ATOM 3353 C CA . HIS B 1 49 ? 20.594 -3.531 1.979 1 98.81 49 HIS B CA 1
ATOM 3354 C C . HIS B 1 49 ? 20.078 -4.117 0.669 1 98.81 49 HIS B C 1
ATOM 3356 O O . HIS B 1 49 ? 19.859 -5.328 0.566 1 98.81 49 HIS B O 1
ATOM 3362 N N . VAL B 1 50 ? 19.828 -3.248 -0.333 1 98.81 50 VAL B N 1
ATOM 3363 C CA . VAL B 1 50 ? 19.438 -3.744 -1.649 1 98.81 50 VAL B CA 1
ATOM 3364 C C . VAL B 1 50 ? 20.531 -4.664 -2.193 1 98.81 50 VAL B C 1
ATOM 3366 O O . VAL B 1 50 ? 20.234 -5.766 -2.666 1 98.81 50 VAL B O 1
ATOM 3369 N N . MET B 1 51 ? 21.75 -4.25 -2.057 1 98.62 51 MET B N 1
ATOM 3370 C CA . MET B 1 51 ? 22.875 -5.012 -2.592 1 98.62 51 MET B CA 1
ATOM 3371 C C . MET B 1 51 ? 23.156 -6.242 -1.732 1 98.62 51 MET B C 1
ATOM 3373 O O . MET B 1 51 ? 23.703 -7.234 -2.221 1 98.62 51 MET B O 1
ATOM 3377 N N . ALA B 1 52 ? 22.75 -6.207 -0.449 1 98.38 52 ALA B N 1
ATOM 3378 C CA . ALA B 1 52 ? 22.969 -7.316 0.476 1 98.38 52 ALA B CA 1
ATOM 3379 C C . ALA B 1 52 ? 21.922 -8.406 0.287 1 98.38 52 ALA B C 1
ATOM 3381 O O . ALA B 1 52 ? 21.969 -9.445 0.95 1 98.38 52 ALA B O 1
ATOM 3382 N N . GLY B 1 53 ? 20.938 -8.211 -0.561 1 97.94 53 GLY B N 1
ATOM 3383 C CA . GLY B 1 53 ? 20 -9.273 -0.911 1 97.94 53 GLY B CA 1
ATOM 3384 C C . GLY B 1 53 ? 18.672 -9.148 -0.197 1 97.94 53 GLY B C 1
ATOM 3385 O O . GLY B 1 53 ? 17.828 -10.047 -0.29 1 97.94 53 GLY B O 1
ATOM 3386 N N . HIS B 1 54 ? 18.422 -8.07 0.512 1 98.06 54 HIS B N 1
ATOM 3387 C CA . HIS B 1 54 ? 17.156 -7.867 1.212 1 98.06 54 HIS B CA 1
ATOM 3388 C C . HIS B 1 54 ? 16.078 -7.344 0.266 1 98.06 54 HIS B C 1
ATOM 3390 O O . HIS B 1 54 ? 15.531 -6.262 0.482 1 98.06 54 HIS B O 1
ATOM 3396 N N . ASN B 1 55 ? 15.742 -8.172 -0.775 1 98.44 55 ASN B N 1
ATOM 3397 C CA . ASN B 1 55 ? 14.891 -7.691 -1.855 1 98.44 55 ASN B CA 1
ATOM 3398 C C . ASN B 1 55 ? 13.602 -8.492 -1.949 1 98.44 55 ASN B C 1
ATOM 3400 O O . ASN B 1 55 ? 12.75 -8.227 -2.805 1 98.44 55 ASN B O 1
ATOM 3404 N N . GLN B 1 56 ? 13.383 -9.531 -1.138 1 97.38 56 GLN B N 1
ATOM 3405 C CA . GLN B 1 56 ? 12.156 -10.312 -1.139 1 97.38 56 GLN B CA 1
ATOM 3406 C C . GLN B 1 56 ? 11.18 -9.812 -0.07 1 97.38 56 GLN B C 1
ATOM 3408 O O . GLN B 1 56 ? 11.516 -8.922 0.712 1 97.38 56 GLN B O 1
ATOM 3413 N N . TYR B 1 57 ? 10.016 -10.352 -0.024 1 95.81 57 TYR B N 1
ATOM 3414 C CA . TYR B 1 57 ? 8.938 -9.906 0.85 1 95.81 57 TYR B CA 1
ATOM 3415 C C . TYR B 1 57 ? 9.414 -9.789 2.293 1 95.81 57 TYR B C 1
ATOM 3417 O O . TYR B 1 57 ? 10.148 -10.656 2.779 1 95.81 57 TYR B O 1
ATOM 3425 N N . ALA B 1 58 ? 9.023 -8.703 2.947 1 95.81 58 ALA B N 1
ATOM 3426 C CA . ALA B 1 58 ? 9.055 -8.656 4.406 1 95.81 58 ALA B CA 1
ATOM 3427 C C . ALA B 1 58 ? 7.848 -9.375 5 1 95.81 58 ALA B C 1
ATOM 3429 O O . ALA B 1 58 ? 6.887 -9.68 4.293 1 95.81 58 ALA B O 1
ATOM 3430 N N . PRO B 1 59 ? 7.965 -9.734 6.293 1 94.44 59 PRO B N 1
ATOM 3431 C CA . PRO B 1 59 ? 6.73 -10.188 6.938 1 94.44 59 PRO B CA 1
ATOM 3432 C C . PRO B 1 59 ? 5.59 -9.18 6.801 1 94.44 59 PRO B C 1
ATOM 3434 O O . PRO B 1 59 ? 5.836 -7.969 6.738 1 94.44 59 PRO B O 1
ATOM 3437 N N . MET B 1 60 ? 4.406 -9.688 6.809 1 95.25 60 MET B N 1
ATOM 3438 C CA . MET B 1 60 ? 3.207 -8.875 6.625 1 95.25 60 MET B CA 1
ATOM 3439 C C . MET B 1 60 ? 3.166 -7.727 7.633 1 95.25 60 MET B C 1
ATOM 3441 O O . MET B 1 60 ? 2.867 -6.59 7.27 1 95.25 60 MET B O 1
ATOM 3445 N N . THR B 1 61 ? 3.586 -7.934 8.867 1 97.06 61 THR B N 1
ATOM 3446 C CA . THR B 1 61 ? 3.496 -6.938 9.93 1 97.06 61 THR B CA 1
ATOM 3447 C C . THR B 1 61 ? 4.66 -5.953 9.852 1 97.06 61 THR B C 1
ATOM 3449 O O . THR B 1 61 ? 4.641 -4.906 10.508 1 97.06 61 THR B O 1
ATOM 3452 N N . GLY B 1 62 ? 5.664 -6.25 9.086 1 98 62 GLY B N 1
ATOM 3453 C CA . GLY B 1 62 ? 6.898 -5.48 9.023 1 98 62 GLY B CA 1
ATOM 3454 C C . GLY B 1 62 ? 8.086 -6.215 9.617 1 98 62 GLY B C 1
ATOM 3455 O O . GLY B 1 62 ? 7.918 -7.164 10.383 1 98 62 GLY B O 1
ATOM 3456 N N . LEU B 1 63 ? 9.273 -5.801 9.266 1 98.38 63 LEU B N 1
ATOM 3457 C CA . LEU B 1 63 ? 10.508 -6.402 9.75 1 98.38 63 LEU B CA 1
ATOM 3458 C C . LEU B 1 63 ? 10.594 -6.309 11.273 1 98.38 63 LEU B C 1
ATOM 3460 O O . LEU B 1 63 ? 10.367 -5.238 11.844 1 98.38 63 LEU B O 1
ATOM 3464 N N . PRO B 1 64 ? 10.922 -7.414 11.938 1 98.06 64 PRO B N 1
ATOM 3465 C CA . PRO B 1 64 ? 11.07 -7.359 13.391 1 98.06 64 PRO B CA 1
ATOM 3466 C C . PRO B 1 64 ? 12.062 -6.289 13.844 1 98.06 64 PRO B C 1
ATOM 3468 O O . PRO B 1 64 ? 11.805 -5.574 14.812 1 98.06 64 PRO B O 1
ATOM 3471 N N . ALA B 1 65 ? 13.141 -6.137 13.117 1 98.75 65 ALA B N 1
ATOM 3472 C CA . ALA B 1 65 ? 14.156 -5.156 13.469 1 98.75 65 ALA B CA 1
ATOM 3473 C C . ALA B 1 65 ? 13.578 -3.742 13.477 1 98.75 65 ALA B C 1
ATOM 3475 O O . ALA B 1 65 ? 13.938 -2.926 14.328 1 98.75 65 ALA B O 1
ATOM 3476 N N . LEU B 1 66 ? 12.719 -3.43 12.539 1 98.88 66 LEU B N 1
ATOM 3477 C CA . LEU B 1 66 ? 12.133 -2.098 12.461 1 98.88 66 LEU B CA 1
ATOM 3478 C C . LEU B 1 66 ? 11.07 -1.908 13.539 1 98.88 66 LEU B C 1
ATOM 3480 O O . LEU B 1 66 ? 10.992 -0.846 14.164 1 98.88 66 LEU B O 1
ATOM 3484 N N . ARG B 1 67 ? 10.234 -2.912 13.734 1 98.94 67 ARG B N 1
ATOM 3485 C CA . ARG B 1 67 ? 9.211 -2.828 14.766 1 98.94 67 ARG B CA 1
ATOM 3486 C C . ARG B 1 67 ? 9.836 -2.648 16.141 1 98.94 67 ARG B C 1
ATOM 3488 O O . ARG B 1 67 ? 9.297 -1.929 16.984 1 98.94 67 ARG B O 1
ATOM 3495 N N . GLU B 1 68 ? 10.969 -3.273 16.328 1 98.88 68 GLU B N 1
ATOM 3496 C CA . GLU B 1 68 ? 11.703 -3.098 17.578 1 98.88 68 GLU B CA 1
ATOM 3497 C C . GLU B 1 68 ? 12.141 -1.647 17.766 1 98.88 68 GLU B C 1
ATOM 3499 O O . GLU B 1 68 ? 12.016 -1.088 18.859 1 98.88 68 GLU B O 1
ATOM 3504 N N . GLN B 1 69 ? 12.672 -1.057 16.734 1 98.88 69 GLN B N 1
ATOM 3505 C CA . GLN B 1 69 ? 13.109 0.332 16.812 1 98.88 69 GLN B CA 1
ATOM 3506 C C . GLN B 1 69 ? 11.93 1.27 17.062 1 98.88 69 GLN B C 1
ATOM 3508 O O . GLN B 1 69 ? 12.055 2.258 17.797 1 98.88 69 GLN B O 1
ATOM 3513 N N . VAL B 1 70 ? 10.789 0.984 16.484 1 98.88 70 VAL B N 1
ATOM 3514 C CA . VAL B 1 70 ? 9.586 1.78 16.719 1 98.88 70 VAL B CA 1
ATOM 3515 C C . VAL B 1 70 ? 9.18 1.683 18.188 1 98.88 70 VAL B C 1
ATOM 3517 O O . VAL B 1 70 ? 8.852 2.693 18.812 1 98.88 70 VAL B O 1
ATOM 3520 N N . ALA B 1 71 ? 9.203 0.466 18.703 1 98.88 71 ALA B N 1
ATOM 3521 C CA . ALA B 1 71 ? 8.859 0.267 20.109 1 98.88 71 ALA B CA 1
ATOM 3522 C C . ALA B 1 71 ? 9.789 1.069 21.016 1 98.88 71 ALA B C 1
ATOM 3524 O O . ALA B 1 71 ? 9.328 1.709 21.969 1 98.88 71 ALA B O 1
ATOM 3525 N N . ARG B 1 72 ? 11.047 1.043 20.719 1 98.75 72 ARG B N 1
ATOM 3526 C CA . ARG B 1 72 ? 12.031 1.782 21.516 1 98.75 72 ARG B CA 1
ATOM 3527 C C . ARG B 1 72 ? 11.781 3.283 21.422 1 98.75 72 ARG B C 1
ATOM 3529 O O . ARG B 1 72 ? 11.867 3.988 22.438 1 98.75 72 ARG B O 1
ATOM 3536 N N . LYS B 1 73 ? 11.516 3.717 20.266 1 98.56 73 LYS B N 1
ATOM 3537 C CA . LYS B 1 73 ? 11.234 5.137 20.078 1 98.56 73 LYS B CA 1
ATOM 3538 C C . LYS B 1 73 ? 10.008 5.562 20.891 1 98.56 73 LYS B C 1
ATOM 3540 O O . LYS B 1 73 ? 10.016 6.629 21.516 1 98.56 73 LYS B O 1
ATOM 3545 N N . ILE B 1 74 ? 8.969 4.777 20.875 1 98.62 74 ILE B N 1
ATOM 3546 C CA . ILE B 1 74 ? 7.727 5.082 21.578 1 98.62 74 ILE B CA 1
ATOM 3547 C C . ILE B 1 74 ? 7.977 5.117 23.094 1 98.62 74 ILE B C 1
ATOM 3549 O O . ILE B 1 74 ? 7.48 6.004 23.781 1 98.62 74 ILE B O 1
ATOM 3553 N N . ALA B 1 75 ? 8.742 4.156 23.547 1 98.5 75 ALA B N 1
ATOM 3554 C CA . ALA B 1 75 ? 9.094 4.137 24.969 1 98.5 75 ALA B CA 1
ATOM 3555 C C . ALA B 1 75 ? 9.844 5.402 25.375 1 98.5 75 ALA B C 1
ATOM 3557 O O . ALA B 1 75 ? 9.555 6.004 26.406 1 98.5 75 ALA B O 1
ATOM 3558 N N . ARG B 1 76 ? 10.727 5.82 24.594 1 97.5 76 ARG B N 1
ATOM 3559 C CA . ARG B 1 76 ? 11.555 6.988 24.875 1 97.5 76 ARG B CA 1
ATOM 3560 C C . ARG B 1 76 ? 10.742 8.273 24.766 1 97.5 76 ARG B C 1
ATOM 3562 O O . ARG B 1 76 ? 10.875 9.18 25.594 1 97.5 76 ARG B O 1
ATOM 3569 N N . SER B 1 77 ? 9.906 8.344 23.781 1 97.06 77 SER B N 1
ATOM 3570 C CA . SER B 1 77 ? 9.219 9.586 23.453 1 97.06 77 SER B CA 1
ATOM 3571 C C . SER B 1 77 ? 7.973 9.773 24.312 1 97.06 77 SER B C 1
ATOM 3573 O O . SER B 1 77 ? 7.617 10.898 24.656 1 97.06 77 SER B O 1
ATOM 3575 N N . TYR B 1 78 ? 7.305 8.648 24.641 1 97.44 78 TYR B N 1
ATOM 3576 C CA . TYR B 1 78 ? 5.973 8.797 25.203 1 97.44 78 TYR B CA 1
ATOM 3577 C C . TYR B 1 78 ? 5.84 7.984 26.5 1 97.44 78 TYR B C 1
ATOM 3579 O O . TYR B 1 78 ? 4.797 8.016 27.156 1 97.44 78 TYR B O 1
ATOM 3587 N N . GLY B 1 79 ? 6.84 7.227 26.859 1 97.19 79 GLY B N 1
ATOM 3588 C CA . GLY B 1 79 ? 6.863 6.492 28.109 1 97.19 79 GLY B CA 1
ATOM 3589 C C . GLY B 1 79 ? 6.023 5.23 28.078 1 97.19 79 GLY B C 1
ATOM 3590 O O . GLY B 1 79 ? 5.812 4.598 29.125 1 97.19 79 GLY B O 1
ATOM 3591 N N . ARG B 1 80 ? 5.551 4.883 26.984 1 97.56 80 ARG B N 1
ATOM 3592 C CA . ARG B 1 80 ? 4.719 3.688 26.859 1 97.56 80 ARG B CA 1
ATOM 3593 C C . ARG B 1 80 ? 5.523 2.506 26.344 1 97.56 80 ARG B C 1
ATOM 3595 O O . ARG B 1 80 ? 6.281 2.645 25.375 1 97.56 80 ARG B O 1
ATOM 3602 N N . GLN B 1 81 ? 5.336 1.405 26.984 1 98.25 81 GLN B N 1
ATOM 3603 C CA . GLN B 1 81 ? 5.875 0.152 26.469 1 98.25 81 GLN B CA 1
ATOM 3604 C C . GLN B 1 81 ? 4.859 -0.559 25.578 1 98.25 81 GLN B C 1
ATOM 3606 O O . GLN B 1 81 ? 3.766 -0.905 26.031 1 98.25 81 GLN B O 1
ATOM 3611 N N . VAL B 1 82 ? 5.195 -0.69 24.328 1 98.5 82 VAL B N 1
ATOM 3612 C CA . VAL B 1 82 ? 4.316 -1.394 23.406 1 98.5 82 VAL B CA 1
ATOM 3613 C C . VAL B 1 82 ? 4.984 -2.686 22.938 1 98.5 82 VAL B C 1
ATOM 3615 O O . VAL B 1 82 ? 6.211 -2.744 22.812 1 98.5 82 VAL B O 1
ATOM 3618 N N . ASP B 1 83 ? 4.195 -3.736 22.766 1 98.69 83 ASP B N 1
ATOM 3619 C CA . ASP B 1 83 ? 4.695 -5 22.234 1 98.69 83 ASP B CA 1
ATOM 3620 C C . ASP B 1 83 ? 4.922 -4.918 20.734 1 98.69 83 ASP B C 1
ATOM 3622 O O . ASP B 1 83 ? 3.98 -4.711 19.969 1 98.69 83 ASP B O 1
ATOM 3626 N N . MET B 1 84 ? 6.145 -5.113 20.312 1 98.12 84 MET B N 1
ATOM 3627 C CA . MET B 1 84 ? 6.496 -4.926 18.906 1 98.12 84 MET B CA 1
ATOM 3628 C C . MET B 1 84 ? 5.777 -5.949 18.031 1 98.12 84 MET B C 1
ATOM 3630 O O . MET B 1 84 ? 5.516 -5.684 16.844 1 98.12 84 MET B O 1
ATOM 3634 N N . ASP B 1 85 ? 5.41 -7.133 18.531 1 97.56 85 ASP B N 1
ATOM 3635 C CA . ASP B 1 85 ? 4.793 -8.195 17.75 1 97.56 85 ASP B CA 1
ATOM 3636 C C . ASP B 1 85 ? 3.281 -8 17.641 1 97.56 85 ASP B C 1
ATOM 3638 O O . ASP B 1 85 ? 2.686 -8.242 16.594 1 97.56 85 ASP B O 1
ATOM 3642 N N . GLU B 1 86 ? 2.691 -7.473 18.656 1 98.25 86 GLU B N 1
ATOM 3643 C CA . GLU B 1 86 ? 1.234 -7.48 18.734 1 98.25 86 GLU B CA 1
ATOM 3644 C C . GLU B 1 86 ? 0.662 -6.09 18.453 1 98.25 86 GLU B C 1
ATOM 3646 O O . GLU B 1 86 ? -0.516 -5.953 18.125 1 98.25 86 GLU B O 1
ATOM 3651 N N . GLU B 1 87 ? 1.527 -5.062 18.594 1 98.81 87 GLU B N 1
ATOM 3652 C CA . GLU B 1 87 ? 0.911 -3.74 18.641 1 98.81 87 GLU B CA 1
ATOM 3653 C C . GLU B 1 87 ? 1.417 -2.865 17.484 1 98.81 87 GLU B C 1
ATOM 3655 O O . GLU B 1 87 ? 0.832 -1.822 17.188 1 98.81 87 GLU B O 1
ATOM 3660 N N . ILE B 1 88 ? 2.498 -3.256 16.844 1 98.94 88 ILE B N 1
ATOM 3661 C CA . ILE B 1 88 ? 3.107 -2.395 15.844 1 98.94 88 ILE B CA 1
ATOM 3662 C C . ILE B 1 88 ? 2.996 -3.051 14.469 1 98.94 88 ILE B C 1
ATOM 3664 O O . ILE B 1 88 ? 3.383 -4.207 14.289 1 98.94 88 ILE B O 1
ATOM 3668 N N . THR B 1 89 ? 2.461 -2.367 13.492 1 98.94 89 THR B N 1
ATOM 3669 C CA . THR B 1 89 ? 2.402 -2.793 12.102 1 98.94 89 THR B CA 1
ATOM 3670 C C . THR B 1 89 ? 3.031 -1.742 11.188 1 98.94 89 THR B C 1
ATOM 3672 O O . THR B 1 89 ? 2.65 -0.571 11.227 1 98.94 89 THR B O 1
ATOM 3675 N N . ILE B 1 90 ? 4.07 -2.162 10.406 1 98.94 90 ILE B N 1
ATOM 3676 C CA . ILE B 1 90 ? 4.66 -1.296 9.391 1 98.94 90 ILE B CA 1
ATOM 3677 C C . ILE B 1 90 ? 3.795 -1.308 8.133 1 98.94 90 ILE B C 1
ATOM 3679 O O . ILE B 1 90 ? 3.377 -2.371 7.672 1 98.94 90 ILE B O 1
ATOM 3683 N N . THR B 1 91 ? 3.49 -0.147 7.578 1 98.81 91 THR B N 1
ATOM 3684 C CA . THR B 1 91 ? 2.572 -0.054 6.449 1 98.81 91 THR B CA 1
ATOM 3685 C C . THR B 1 91 ? 3.205 0.727 5.301 1 98.81 91 THR B C 1
ATOM 3687 O O . THR B 1 91 ? 4.125 1.52 5.516 1 98.81 91 THR B O 1
ATOM 3690 N N . PRO B 1 92 ? 2.738 0.541 4.078 1 98.38 92 PRO B N 1
ATOM 3691 C CA . PRO B 1 92 ? 3.156 1.37 2.943 1 98.38 92 PRO B CA 1
ATOM 3692 C C . PRO B 1 92 ? 2.621 2.799 3.029 1 98.38 92 PRO B C 1
ATOM 3694 O O . PRO B 1 92 ? 1.825 3.215 2.182 1 98.38 92 PRO B O 1
ATOM 3697 N N . GLY B 1 93 ? 3.104 3.518 4.008 1 97.94 93 GLY B N 1
ATOM 3698 C CA . GLY B 1 93 ? 2.699 4.895 4.25 1 97.94 93 GLY B CA 1
ATOM 3699 C C . GLY B 1 93 ? 1.608 5.02 5.297 1 97.94 93 GLY B C 1
ATOM 3700 O O . GLY B 1 93 ? 0.909 4.047 5.59 1 97.94 93 GLY B O 1
ATOM 3701 N N . ALA B 1 94 ? 1.489 6.223 5.801 1 98.44 94 ALA B N 1
ATOM 3702 C CA . ALA B 1 94 ? 0.477 6.527 6.809 1 98.44 94 ALA B CA 1
ATOM 3703 C C . ALA B 1 94 ? -0.921 6.539 6.195 1 98.44 94 ALA B C 1
ATOM 3705 O O . ALA B 1 94 ? -1.897 6.176 6.855 1 98.44 94 ALA B O 1
ATOM 3706 N N . THR B 1 95 ? -0.99 6.91 4.922 1 98 95 THR B N 1
ATOM 3707 C CA . THR B 1 95 ? -2.273 6.91 4.227 1 98 95 THR B CA 1
ATOM 3708 C C . THR B 1 95 ? -2.893 5.516 4.234 1 98 95 THR B C 1
ATOM 3710 O O . THR B 1 95 ? -4.086 5.359 4.508 1 98 95 THR B O 1
ATOM 3713 N N . GLU B 1 96 ? -2.072 4.523 3.982 1 98.69 96 GLU B N 1
ATOM 3714 C CA . GLU B 1 96 ? -2.566 3.15 3.996 1 98.69 96 GLU B CA 1
ATOM 3715 C C . GLU B 1 96 ? -2.975 2.725 5.402 1 98.69 96 GLU B C 1
ATOM 3717 O O . GLU B 1 96 ? -3.967 2.016 5.578 1 98.69 96 GLU B O 1
ATOM 3722 N N . ALA B 1 97 ? -2.217 3.143 6.391 1 98.81 97 ALA B N 1
ATOM 3723 C CA . ALA B 1 97 ? -2.557 2.844 7.777 1 98.81 97 ALA B CA 1
ATOM 3724 C C . ALA B 1 97 ? -3.939 3.383 8.133 1 98.81 97 ALA B C 1
ATOM 3726 O O . ALA B 1 97 ? -4.754 2.674 8.727 1 98.81 97 ALA B O 1
ATOM 3727 N N . ILE B 1 98 ? -4.191 4.621 7.758 1 98.88 98 ILE B N 1
ATOM 3728 C CA . ILE B 1 98 ? -5.477 5.254 8.031 1 98.88 98 ILE B CA 1
ATOM 3729 C C . ILE B 1 98 ? -6.59 4.492 7.309 1 98.88 98 ILE B C 1
ATOM 3731 O O . ILE B 1 98 ? -7.625 4.191 7.902 1 98.88 98 ILE B O 1
ATOM 3735 N N . PHE B 1 99 ? -6.328 4.184 6.043 1 98.81 99 PHE B N 1
ATOM 3736 C CA . PHE B 1 99 ? -7.316 3.463 5.246 1 98.81 99 PHE B CA 1
ATOM 3737 C C . PHE B 1 99 ? -7.648 2.119 5.883 1 98.81 99 PHE B C 1
ATOM 3739 O O . PHE B 1 99 ? -8.82 1.757 6.008 1 98.81 99 PHE B O 1
ATOM 3746 N N . CYS B 1 100 ? -6.617 1.34 6.312 1 98.81 100 CYS B N 1
ATOM 3747 C CA . CYS B 1 100 ? -6.812 0.036 6.938 1 98.81 100 CYS B CA 1
ATOM 3748 C C . CYS B 1 100 ? -7.598 0.166 8.234 1 98.81 100 CYS B C 1
ATOM 3750 O O . CYS B 1 100 ? -8.477 -0.649 8.523 1 98.81 100 CYS B O 1
ATOM 3752 N N . ALA B 1 101 ? -7.262 1.187 9.031 1 98.81 101 ALA B N 1
ATOM 3753 C CA . ALA B 1 101 ? -7.961 1.398 10.297 1 98.81 101 ALA B CA 1
ATOM 3754 C C . ALA B 1 101 ? -9.445 1.658 10.062 1 98.81 101 ALA B C 1
ATOM 3756 O O . ALA B 1 101 ? -10.297 1.062 10.719 1 98.81 101 ALA B O 1
ATOM 3757 N N . VAL B 1 102 ? -9.711 2.512 9.094 1 98.75 102 VAL B N 1
ATOM 3758 C CA . VAL B 1 102 ? -11.086 2.846 8.766 1 98.75 102 VAL B CA 1
ATOM 3759 C C . VAL B 1 102 ? -11.812 1.604 8.25 1 98.75 102 VAL B C 1
ATOM 3761 O O . VAL B 1 102 ? -12.93 1.302 8.688 1 98.75 102 VAL B O 1
ATOM 3764 N N . GLN B 1 103 ? -11.172 0.897 7.363 1 98.06 103 GLN B N 1
ATOM 3765 C CA . GLN B 1 103 ? -11.766 -0.295 6.77 1 98.06 103 GLN B CA 1
ATOM 3766 C C . GLN B 1 103 ? -12.039 -1.358 7.828 1 98.06 103 GLN B C 1
ATOM 3768 O O . GLN B 1 103 ? -13.008 -2.117 7.719 1 98.06 103 GLN B O 1
ATOM 3773 N N . ALA B 1 104 ? -11.211 -1.455 8.805 1 97.81 104 ALA B N 1
ATOM 3774 C CA . ALA B 1 104 ? -11.359 -2.461 9.852 1 97.81 104 ALA B CA 1
ATOM 3775 C C . ALA B 1 104 ? -12.547 -2.131 10.758 1 97.81 104 ALA B C 1
ATOM 3777 O O . ALA B 1 104 ? -13.188 -3.031 11.305 1 97.81 104 ALA B O 1
ATOM 3778 N N . LEU B 1 105 ? -12.875 -0.852 10.852 1 98 105 LEU B N 1
ATOM 3779 C CA . LEU B 1 105 ? -13.789 -0.451 11.914 1 98 105 LEU B CA 1
ATOM 3780 C C . LEU B 1 105 ? -15.156 -0.072 11.344 1 98 105 LEU B C 1
ATOM 3782 O O . LEU B 1 105 ? -16.188 -0.326 11.969 1 98 105 LEU B O 1
ATOM 3786 N N . VAL B 1 106 ? -15.203 0.601 10.211 1 98.06 106 VAL B N 1
ATOM 3787 C CA . VAL B 1 106 ? -16.391 1.316 9.742 1 98.06 106 VAL B CA 1
ATOM 3788 C C . VAL B 1 106 ? -17.266 0.382 8.914 1 98.06 106 VAL B C 1
ATOM 3790 O O . VAL B 1 106 ? -16.75 -0.368 8.07 1 98.06 106 VAL B O 1
ATOM 3793 N N . ARG B 1 107 ? -18.5 0.404 9.141 1 96.06 107 ARG B N 1
ATOM 3794 C CA . ARG B 1 107 ? -19.516 -0.365 8.422 1 96.06 107 ARG B CA 1
ATOM 3795 C C . ARG B 1 107 ? -20.562 0.553 7.805 1 96.06 107 ARG B C 1
ATOM 3797 O O . ARG B 1 107 ? -20.656 1.73 8.164 1 96.06 107 ARG B O 1
ATOM 3804 N N . PRO B 1 108 ? -21.344 -0.033 6.84 1 95 108 PRO B N 1
ATOM 3805 C CA . PRO B 1 108 ? -22.422 0.779 6.277 1 95 108 PRO B CA 1
ATOM 3806 C C . PRO B 1 108 ? -23.359 1.352 7.348 1 95 108 PRO B C 1
ATOM 3808 O O . PRO B 1 108 ? -23.828 0.617 8.227 1 95 108 PRO B O 1
ATOM 3811 N N . GLY B 1 109 ? -23.531 2.645 7.281 1 95.62 109 GLY B N 1
ATOM 3812 C CA . GLY B 1 109 ? -24.422 3.303 8.227 1 95.62 109 GLY B CA 1
ATOM 3813 C C . GLY B 1 109 ? -23.688 3.986 9.359 1 95.62 109 GLY B C 1
ATOM 3814 O O . GLY B 1 109 ? -24.25 4.84 10.047 1 95.62 109 GLY B O 1
ATOM 3815 N N . ASP B 1 110 ? -22.406 3.674 9.57 1 98 110 ASP B N 1
ATOM 3816 C CA . ASP B 1 110 ? -21.625 4.281 10.633 1 98 110 ASP B CA 1
ATOM 3817 C C . ASP B 1 110 ? -21.281 5.734 10.305 1 98 110 ASP B C 1
ATOM 3819 O O . ASP B 1 110 ? -21.188 6.105 9.133 1 98 110 ASP B O 1
ATOM 3823 N N . GLU B 1 111 ? -21.188 6.508 11.352 1 98.75 111 GLU B N 1
ATOM 3824 C CA . GLU B 1 111 ? -20.719 7.891 11.242 1 98.75 111 GLU B CA 1
ATOM 3825 C C . GLU B 1 111 ? -19.297 8.039 11.773 1 98.75 111 GLU B C 1
ATOM 3827 O O . GLU B 1 111 ? -18.938 7.414 12.766 1 98.75 111 GLU B O 1
ATOM 3832 N N . VAL B 1 112 ? -18.516 8.766 11.031 1 98.94 112 VAL B N 1
ATOM 3833 C CA . VAL B 1 112 ? -17.141 9.094 11.43 1 98.94 112 VAL B CA 1
ATOM 3834 C C . VAL B 1 112 ? -17 10.602 11.578 1 98.94 112 VAL B C 1
ATOM 3836 O O . VAL B 1 112 ? -17.25 11.352 10.633 1 98.94 112 VAL B O 1
ATOM 3839 N N . ILE B 1 113 ? -16.578 11.031 12.766 1 98.94 113 ILE B N 1
ATOM 3840 C CA . ILE B 1 113 ? -16.391 12.461 12.992 1 98.94 113 ILE B CA 1
ATOM 3841 C C . ILE B 1 113 ? -15.008 12.883 12.523 1 98.94 113 ILE B C 1
ATOM 3843 O O . ILE B 1 113 ? -14.008 12.266 12.883 1 98.94 113 ILE B O 1
ATOM 3847 N N . VAL B 1 114 ? -14.961 13.852 11.688 1 98.88 114 VAL B N 1
ATOM 3848 C CA . VAL B 1 114 ? -13.727 14.516 11.266 1 98.88 114 VAL B CA 1
ATOM 3849 C C . VAL B 1 114 ? -13.781 15.992 11.641 1 98.88 114 VAL B C 1
ATOM 3851 O O . VAL B 1 114 ? -14.859 16.562 11.773 1 98.88 114 VAL B O 1
ATOM 3854 N N . LEU B 1 115 ? -12.648 16.594 11.859 1 98.88 115 LEU B N 1
ATOM 3855 C CA . LEU B 1 115 ? -12.539 17.969 12.312 1 98.88 115 LEU B CA 1
ATOM 3856 C C . LEU B 1 115 ? -12.039 18.875 11.188 1 98.88 115 LEU B C 1
ATOM 3858 O O . LEU B 1 115 ? -10.859 18.828 10.828 1 98.88 115 LEU B O 1
ATOM 3862 N N . ASP B 1 116 ? -12.891 19.797 10.664 1 98.56 116 ASP B N 1
ATOM 3863 C CA . ASP B 1 116 ? -12.539 20.641 9.531 1 98.56 116 ASP B CA 1
ATOM 3864 C C . ASP B 1 116 ? -11.75 21.859 9.984 1 98.56 116 ASP B C 1
ATOM 3866 O O . ASP B 1 116 ? -12.047 22.453 11.031 1 98.56 116 ASP B O 1
ATOM 3870 N N . PRO B 1 117 ? -10.852 22.375 9.164 1 98.31 117 PRO B N 1
ATOM 3871 C CA . PRO B 1 117 ? -10.383 21.719 7.938 1 98.31 117 PRO B CA 1
ATOM 3872 C C . PRO B 1 117 ? -9.609 20.422 8.211 1 98.31 117 PRO B C 1
ATOM 3874 O O . PRO B 1 117 ? -8.984 20.297 9.266 1 98.31 117 PRO B O 1
ATOM 3877 N N . CYS B 1 118 ? -9.766 19.438 7.348 1 98.06 118 CYS B N 1
ATOM 3878 C CA . CYS B 1 118 ? -9.078 18.188 7.637 1 98.06 118 CYS B CA 1
ATOM 3879 C C . CYS B 1 118 ? -8.422 17.625 6.383 1 98.06 118 CYS B C 1
ATOM 3881 O O . CYS B 1 118 ? -8.773 18.016 5.266 1 98.06 118 CYS B O 1
ATOM 3883 N N . TYR B 1 119 ? -7.469 16.828 6.605 1 96.19 119 TYR B N 1
ATOM 3884 C CA . TYR B 1 119 ? -6.75 16.141 5.543 1 96.19 119 TYR B CA 1
ATOM 3885 C C . TYR B 1 119 ? -7.715 15.422 4.609 1 96.19 119 TYR B C 1
ATOM 3887 O O . TYR B 1 119 ? -8.656 14.766 5.062 1 96.19 119 TYR B O 1
ATOM 3895 N N . ASP B 1 120 ? -7.52 15.383 3.346 1 94.25 120 ASP B N 1
ATOM 3896 C CA . ASP B 1 120 ? -8.516 15.039 2.338 1 94.25 120 ASP B CA 1
ATOM 3897 C C . ASP B 1 120 ? -8.617 13.523 2.17 1 94.25 120 ASP B C 1
ATOM 3899 O O . ASP B 1 120 ? -9.531 13.031 1.498 1 94.25 120 ASP B O 1
ATOM 3903 N N . SER B 1 121 ? -7.773 12.789 2.807 1 95.62 121 SER B N 1
ATOM 3904 C CA . SER B 1 121 ? -7.809 11.344 2.621 1 95.62 121 SER B CA 1
ATOM 3905 C C . SER B 1 121 ? -8.859 10.695 3.514 1 95.62 121 SER B C 1
ATOM 3907 O O . SER B 1 121 ? -9.266 9.555 3.283 1 95.62 121 SER B O 1
ATOM 3909 N N . TYR B 1 122 ? -9.312 11.391 4.559 1 98.25 122 TYR B N 1
ATOM 3910 C CA . TYR B 1 122 ? -10.18 10.781 5.562 1 98.25 122 TYR B CA 1
ATOM 3911 C C . TYR B 1 122 ? -11.523 10.398 4.961 1 98.25 122 TYR B C 1
ATOM 3913 O O . TYR B 1 122 ? -11.938 9.234 5.039 1 98.25 122 TYR B O 1
ATOM 3921 N N . GLU B 1 123 ? -12.133 11.328 4.32 1 97.75 123 GLU B N 1
ATOM 3922 C CA . GLU B 1 123 ? -13.523 11.148 3.9 1 97.75 123 GLU B CA 1
ATOM 3923 C C . GLU B 1 123 ? -13.633 10.078 2.824 1 97.75 123 GLU B C 1
ATOM 3925 O O . GLU B 1 123 ? -14.508 9.211 2.898 1 97.75 123 GLU B O 1
ATOM 3930 N N . PRO B 1 124 ? -12.797 10.078 1.792 1 97.25 124 PRO B N 1
ATOM 3931 C CA . PRO B 1 124 ? -12.891 9 0.807 1 97.25 124 PRO B CA 1
ATOM 3932 C C . PRO B 1 124 ? -12.711 7.613 1.429 1 97.25 124 PRO B C 1
ATOM 3934 O O . PRO B 1 124 ? -13.375 6.656 1.013 1 97.25 124 PRO B O 1
ATOM 3937 N N . SER B 1 125 ? -11.836 7.48 2.414 1 98.06 125 SER B N 1
ATOM 3938 C CA . SER B 1 125 ? -11.648 6.211 3.109 1 98.06 125 SER B CA 1
ATOM 3939 C C . SER B 1 125 ? -12.93 5.77 3.807 1 98.06 125 SER B C 1
ATOM 3941 O O . SER B 1 125 ? -13.305 4.594 3.744 1 98.06 125 SER B O 1
ATOM 3943 N N . VAL B 1 126 ? -13.586 6.707 4.434 1 98.38 126 VAL B N 1
ATOM 3944 C CA . VAL B 1 126 ? -14.828 6.426 5.156 1 98.38 126 VAL B CA 1
ATOM 3945 C C . VAL B 1 126 ? -15.93 6.047 4.168 1 98.38 126 VAL B C 1
ATOM 3947 O O . VAL B 1 126 ? -16.672 5.086 4.395 1 98.38 126 VAL B O 1
ATOM 3950 N N . GLU B 1 127 ? -15.984 6.793 3.059 1 97.44 127 GLU B N 1
ATOM 3951 C CA . GLU B 1 127 ? -17 6.543 2.041 1 97.44 127 GLU B CA 1
ATOM 3952 C C . GLU B 1 127 ? -16.828 5.16 1.422 1 97.44 127 GLU B C 1
ATOM 3954 O O . GLU B 1 127 ? -17.812 4.445 1.21 1 97.44 127 GLU B O 1
ATOM 3959 N N . LEU B 1 128 ? -15.672 4.766 1.156 1 97.31 128 LEU B N 1
ATOM 3960 C CA . LEU B 1 128 ? -15.398 3.469 0.547 1 97.31 128 LEU B CA 1
ATOM 3961 C C . LEU B 1 128 ? -15.75 2.336 1.505 1 97.31 128 LEU B C 1
ATOM 3963 O O . LEU B 1 128 ? -16 1.207 1.074 1 97.31 128 LEU B O 1
ATOM 3967 N N . ALA B 1 129 ? -15.734 2.619 2.805 1 97.19 129 ALA B N 1
ATOM 3968 C CA . ALA B 1 129 ? -16.109 1.623 3.803 1 97.19 129 ALA B CA 1
ATOM 3969 C C . ALA B 1 129 ? -17.625 1.62 4.023 1 97.19 129 ALA B C 1
ATOM 3971 O O . ALA B 1 129 ? -18.141 0.817 4.801 1 97.19 129 ALA B O 1
ATOM 3972 N N . GLY B 1 130 ? -18.359 2.543 3.395 1 96 130 GLY B N 1
ATOM 3973 C CA . GLY B 1 130 ? -19.812 2.604 3.479 1 96 130 GLY B CA 1
ATOM 3974 C C . GLY B 1 130 ? -20.312 3.553 4.551 1 96 130 GLY B C 1
ATOM 3975 O O . GLY B 1 130 ? -21.516 3.697 4.75 1 96 130 GLY B O 1
ATOM 3976 N N . GLY B 1 131 ? -19.328 4.211 5.262 1 97.69 131 GLY B N 1
ATOM 3977 C CA . GLY B 1 131 ? -19.703 5.172 6.285 1 97.69 131 GLY B CA 1
ATOM 3978 C C . GLY B 1 131 ? -19.891 6.578 5.75 1 97.69 131 GLY B C 1
ATOM 3979 O O . GLY B 1 131 ? -19.812 6.801 4.539 1 97.69 131 GLY B O 1
ATOM 3980 N N . ARG B 1 132 ? -20.188 7.441 6.66 1 98 132 ARG B N 1
ATOM 3981 C CA . ARG B 1 132 ? -20.312 8.852 6.324 1 98 132 ARG B CA 1
ATOM 3982 C C . ARG B 1 132 ? -19.578 9.727 7.336 1 98 132 ARG B C 1
ATOM 3984 O O . ARG B 1 132 ? -19.641 9.477 8.539 1 98 132 ARG B O 1
ATOM 3991 N N . CYS B 1 133 ? -19 10.75 6.859 1 98.62 133 CYS B N 1
ATOM 3992 C CA . CYS B 1 133 ? -18.312 11.68 7.75 1 98.62 133 CYS B CA 1
ATOM 3993 C C . CYS B 1 133 ? -19.281 12.727 8.297 1 98.62 133 CYS B C 1
ATOM 3995 O O . CYS B 1 133 ? -20.156 13.195 7.582 1 98.62 133 CYS B O 1
ATOM 3997 N N . VAL B 1 134 ? -19.203 12.93 9.523 1 98.88 134 VAL B N 1
ATOM 3998 C CA . VAL B 1 134 ? -19.797 14.086 10.172 1 98.88 134 VAL B CA 1
ATOM 3999 C C . VAL B 1 134 ? -18.719 15.133 10.445 1 98.88 134 VAL B C 1
ATOM 4001 O O . VAL B 1 134 ? -17.828 14.922 11.281 1 98.88 134 VAL B O 1
ATOM 4004 N N . HIS B 1 135 ? -18.812 16.25 9.758 1 98.75 135 HIS B N 1
ATOM 4005 C CA . HIS B 1 135 ? -17.781 17.281 9.82 1 98.75 135 HIS B CA 1
ATOM 4006 C C . HIS B 1 135 ? -18.062 18.266 10.953 1 98.75 135 HIS B C 1
ATOM 4008 O O . HIS B 1 135 ? -19.125 18.891 11.008 1 98.75 135 HIS B O 1
ATOM 4014 N N . VAL B 1 136 ? -17.141 18.375 11.867 1 98.75 136 VAL B N 1
ATOM 4015 C CA . VAL B 1 136 ? -17.188 19.344 12.953 1 98.75 136 VAL B CA 1
ATOM 4016 C C . VAL B 1 136 ? -16.109 20.406 12.75 1 98.75 136 VAL B C 1
ATOM 4018 O O . VAL B 1 136 ? -14.922 20.125 12.891 1 98.75 136 VAL B O 1
ATOM 4021 N N . PRO B 1 137 ? -16.484 21.656 12.461 1 98.19 137 PRO B N 1
ATOM 4022 C CA . PRO B 1 137 ? -15.477 22.688 12.227 1 98.19 137 PRO B CA 1
ATOM 4023 C C . PRO B 1 137 ? -14.711 23.078 13.484 1 98.19 137 PRO B C 1
ATOM 4025 O O . PRO B 1 137 ? -15.312 23.234 14.555 1 98.19 137 PRO B O 1
ATOM 4028 N N . LEU B 1 138 ? -13.438 23.156 13.344 1 98.31 138 LEU B N 1
ATOM 4029 C CA . LEU B 1 138 ? -12.609 23.719 14.406 1 98.31 138 LEU B CA 1
ATOM 4030 C C . LEU B 1 138 ? -12.836 25.219 14.539 1 98.31 138 LEU B C 1
ATOM 4032 O O . LEU B 1 138 ? -13.25 25.875 13.578 1 98.31 138 LEU B O 1
ATOM 4036 N N . ALA B 1 139 ? -12.523 25.719 15.719 1 96.62 139 ALA B N 1
ATOM 4037 C CA . ALA B 1 139 ? -12.797 27.125 16 1 96.62 139 ALA B CA 1
ATOM 4038 C C . ALA B 1 139 ? -11.68 28.016 15.477 1 96.62 139 ALA B C 1
ATOM 4040 O O . ALA B 1 139 ? -10.5 27.672 15.586 1 96.62 139 ALA B O 1
ATOM 4041 N N . LEU B 1 140 ? -12.008 29.078 14.781 1 94.62 140 LEU B N 1
ATOM 4042 C CA . LEU B 1 140 ? -11.062 30.094 14.367 1 94.62 140 LEU B CA 1
ATOM 4043 C C . LEU B 1 140 ? -10.828 31.109 15.484 1 94.62 140 LEU B C 1
ATOM 4045 O O . LEU B 1 140 ? -11.711 31.344 16.312 1 94.62 140 LEU B O 1
ATOM 4049 N N . PRO B 1 141 ? -9.672 31.656 15.578 1 94.12 141 PRO B N 1
ATOM 4050 C CA . PRO B 1 141 ? -8.594 31.562 14.602 1 94.12 141 PRO B CA 1
ATOM 4051 C C . PRO B 1 141 ? -7.566 30.484 14.945 1 94.12 141 PRO B C 1
ATOM 4053 O O . PRO B 1 141 ? -6.66 30.203 14.156 1 94.12 141 PRO B O 1
ATOM 4056 N N . ASP B 1 142 ? -7.68 29.891 16.109 1 95.62 142 ASP B N 1
ATOM 4057 C CA . ASP B 1 142 ? -6.578 29.047 16.562 1 95.62 142 ASP B CA 1
ATOM 4058 C C . ASP B 1 142 ? -6.82 27.578 16.234 1 95.62 142 ASP B C 1
ATOM 4060 O O . ASP B 1 142 ? -6.008 26.719 16.562 1 95.62 142 ASP B O 1
ATOM 4064 N N . PHE B 1 143 ? -8 27.266 15.586 1 97.75 143 PHE B N 1
ATOM 4065 C CA . PHE B 1 143 ? -8.352 25.922 15.148 1 97.75 143 PHE B CA 1
ATOM 4066 C C . PHE B 1 143 ? -8.43 24.969 16.328 1 97.75 143 PHE B C 1
ATOM 4068 O O . PHE B 1 143 ? -7.961 23.844 16.25 1 97.75 143 PHE B O 1
ATOM 4075 N N . SER B 1 144 ? -8.977 25.422 17.469 1 97.75 144 SER B N 1
ATOM 4076 C CA . SER B 1 144 ? -9.234 24.578 18.625 1 97.75 144 SER B CA 1
ATOM 4077 C C . SER B 1 144 ? -10.523 23.781 18.453 1 97.75 144 SER B C 1
ATOM 4079 O O . SER B 1 144 ? -11.391 24.172 17.656 1 97.75 144 SER B O 1
ATOM 4081 N N . ILE B 1 145 ? -10.633 22.719 19.172 1 98.38 145 ILE B N 1
ATOM 4082 C CA . ILE B 1 145 ? -11.852 21.922 19.125 1 98.38 145 ILE B CA 1
ATOM 4083 C C . ILE B 1 145 ? -12.992 22.672 19.797 1 98.38 145 ILE B C 1
ATOM 4085 O O . ILE B 1 145 ? -12.836 23.188 20.906 1 98.38 145 ILE B O 1
ATOM 4089 N N . ASP B 1 146 ? -14.07 22.844 19.094 1 97.94 146 ASP B N 1
ATOM 4090 C CA . ASP B 1 146 ? -15.32 23.266 19.719 1 97.94 146 ASP B CA 1
ATOM 4091 C C . ASP B 1 146 ? -16.016 22.094 20.406 1 97.94 146 ASP B C 1
ATOM 4093 O O . ASP B 1 146 ? -16.766 21.344 19.766 1 97.94 146 ASP B O 1
ATOM 4097 N N . TRP B 1 147 ? -15.898 22.047 21.688 1 98.31 147 TRP B N 1
ATOM 4098 C CA . TRP B 1 147 ? -16.297 20.859 22.438 1 98.31 147 TRP B CA 1
ATOM 4099 C C . TRP B 1 147 ? -17.812 20.703 22.422 1 98.31 147 TRP B C 1
ATOM 4101 O O . TRP B 1 147 ? -18.328 19.578 22.422 1 98.31 147 TRP B O 1
ATOM 4111 N N . GLN B 1 148 ? -18.516 21.75 22.469 1 98.19 148 GLN B N 1
ATOM 4112 C CA . GLN B 1 148 ? -19.969 21.656 22.391 1 98.19 148 GLN B CA 1
ATOM 4113 C C . GLN B 1 148 ? -20.406 21.141 21.031 1 98.19 148 GLN B C 1
ATOM 4115 O O . GLN B 1 148 ? -21.297 20.281 20.953 1 98.19 148 GLN B O 1
ATOM 4120 N N . ARG B 1 149 ? -19.812 21.672 19.984 1 98 149 ARG B N 1
ATOM 4121 C CA . ARG B 1 149 ? -20.141 21.188 18.656 1 98 149 ARG B CA 1
ATOM 4122 C C . ARG B 1 149 ? -19.797 19.703 18.5 1 98 149 ARG B C 1
ATOM 4124 O O . ARG B 1 149 ? -20.531 18.969 17.859 1 98 149 ARG B O 1
ATOM 4131 N N . LEU B 1 150 ? -18.656 19.344 19.062 1 98.69 150 LEU B N 1
ATOM 4132 C CA . LEU B 1 150 ? -18.266 17.938 19.016 1 98.69 150 LEU B CA 1
ATOM 4133 C C . LEU B 1 150 ? -19.266 17.062 19.781 1 98.69 150 LEU B C 1
ATOM 4135 O O . LEU B 1 150 ? -19.672 16.016 19.281 1 98.69 150 LEU B O 1
ATOM 4139 N N . ALA B 1 151 ? -19.656 17.516 20.906 1 98.44 151 ALA B N 1
ATOM 4140 C CA . ALA B 1 151 ? -20.641 16.781 21.703 1 98.44 151 ALA B CA 1
ATOM 4141 C C . ALA B 1 151 ? -21.969 16.641 20.953 1 98.44 151 ALA B C 1
ATOM 4143 O O . ALA B 1 151 ? -22.578 15.586 20.969 1 98.44 151 ALA B O 1
ATOM 4144 N N . ASP B 1 152 ? -22.328 17.703 20.297 1 98.44 152 ASP B N 1
ATOM 4145 C CA . ASP B 1 152 ? -23.594 17.734 19.562 1 98.44 152 ASP B CA 1
ATOM 4146 C C . ASP B 1 152 ? -23.562 16.797 18.359 1 98.44 152 ASP B C 1
ATOM 4148 O O . ASP B 1 152 ? -24.609 16.344 17.891 1 98.44 152 ASP B O 1
ATOM 4152 N N . ALA B 1 153 ? -22.375 16.531 17.891 1 98.5 153 ALA B N 1
ATOM 4153 C CA . ALA B 1 153 ? -22.219 15.711 16.688 1 98.5 153 ALA B CA 1
ATOM 4154 C C . ALA B 1 153 ? -22.234 14.227 17.031 1 98.5 153 ALA B C 1
ATOM 4156 O O . ALA B 1 153 ? -22.422 13.391 16.141 1 98.5 153 ALA B O 1
ATOM 4157 N N . LEU B 1 154 ? -22.047 13.867 18.297 1 98.19 154 LEU B N 1
ATOM 4158 C CA . LEU B 1 154 ? -22.078 12.469 18.703 1 98.19 154 LEU B CA 1
ATOM 4159 C C . LEU B 1 154 ? -23.469 11.883 18.547 1 98.19 154 LEU B C 1
ATOM 4161 O O . LEU B 1 154 ? -24.469 12.555 18.812 1 98.19 154 LEU B O 1
ATOM 4165 N N . SER B 1 155 ? -23.562 10.734 18.094 1 97.31 155 SER B N 1
ATOM 4166 C CA . SER B 1 155 ? -24.812 9.977 17.938 1 97.31 155 SER B CA 1
ATOM 4167 C C . SER B 1 155 ? -24.578 8.492 18.188 1 97.31 155 SER B C 1
ATOM 4169 O O . SER B 1 155 ? -23.438 8.039 18.297 1 97.31 155 SER B O 1
ATOM 4171 N N . PRO B 1 156 ? -25.656 7.719 18.266 1 96.44 156 PRO B N 1
ATOM 4172 C CA . PRO B 1 156 ? -25.5 6.27 18.422 1 96.44 156 PRO B CA 1
ATOM 4173 C C . PRO B 1 156 ? -24.812 5.625 17.219 1 96.44 156 PRO B C 1
ATOM 4175 O O . PRO B 1 156 ? -24.359 4.48 17.312 1 96.44 156 PRO B O 1
ATOM 4178 N N . ARG B 1 157 ? -24.734 6.379 16.094 1 97.69 157 ARG B N 1
ATOM 4179 C CA . ARG B 1 157 ? -24.125 5.852 14.883 1 97.69 157 ARG B CA 1
ATOM 4180 C C . ARG B 1 157 ? -22.641 6.211 14.82 1 97.69 157 ARG B C 1
ATOM 4182 O O . ARG B 1 157 ? -21.922 5.711 13.961 1 97.69 157 ARG B O 1
ATOM 4189 N N . THR B 1 158 ? -22.172 7.039 15.75 1 98.62 158 THR B N 1
ATOM 4190 C CA . THR B 1 158 ? -20.766 7.418 15.742 1 98.62 158 THR B CA 1
ATOM 4191 C C . THR B 1 158 ? -19.875 6.219 16.062 1 98.62 158 THR B C 1
ATOM 4193 O O . THR B 1 158 ? -19.969 5.652 17.156 1 98.62 158 THR B O 1
ATOM 4196 N N . ARG B 1 159 ? -19.078 5.875 15.078 1 98.38 159 ARG B N 1
ATOM 4197 C CA . ARG B 1 159 ? -18.203 4.715 15.211 1 98.38 159 ARG B CA 1
ATOM 4198 C C . ARG B 1 159 ? -16.766 5.141 15.477 1 98.38 159 ARG B C 1
ATOM 4200 O O . ARG B 1 159 ? -16.016 4.445 16.172 1 98.38 159 ARG B O 1
ATOM 4207 N N . LEU B 1 160 ? -16.359 6.246 14.961 1 98.81 160 LEU B N 1
ATOM 4208 C CA . LEU B 1 160 ? -14.953 6.633 14.891 1 98.81 160 LEU B CA 1
ATOM 4209 C C . LEU B 1 160 ? -14.805 8.148 14.922 1 98.81 160 LEU B C 1
ATOM 4211 O O . LEU B 1 160 ? -15.602 8.867 14.312 1 98.81 160 LEU B O 1
ATOM 4215 N N . ILE B 1 161 ? -13.859 8.648 15.688 1 98.94 161 ILE B N 1
ATOM 4216 C CA . ILE B 1 161 ? -13.391 10.031 15.617 1 98.94 161 ILE B CA 1
ATOM 4217 C C . ILE B 1 161 ? -11.945 10.055 15.109 1 98.94 161 ILE B C 1
ATOM 4219 O O . ILE B 1 161 ? -11.094 9.32 15.609 1 98.94 161 ILE B O 1
ATOM 4223 N N . ILE B 1 162 ? -11.656 10.875 14.109 1 98.94 162 ILE B N 1
ATOM 4224 C CA . ILE B 1 162 ? -10.297 11.031 13.602 1 98.94 162 ILE B CA 1
ATOM 4225 C C . ILE B 1 162 ? -9.68 12.32 14.141 1 98.94 162 ILE B C 1
ATOM 4227 O O . ILE B 1 162 ? -10.227 13.406 13.93 1 98.94 162 ILE B O 1
ATOM 4231 N N . LEU B 1 163 ? -8.602 12.133 14.883 1 98.88 163 LEU B N 1
ATOM 4232 C CA . LEU B 1 163 ? -7.785 13.234 15.383 1 98.88 163 LEU B CA 1
ATOM 4233 C C . LEU B 1 163 ? -6.562 13.445 14.492 1 98.88 163 LEU B C 1
ATOM 4235 O O . LEU B 1 163 ? -6.098 12.516 13.836 1 98.88 163 LEU B O 1
ATOM 4239 N N . ASN B 1 164 ? -6.156 14.602 14.406 1 98.81 164 ASN B N 1
ATOM 4240 C CA . ASN B 1 164 ? -4.938 14.945 13.68 1 98.81 164 ASN B CA 1
ATOM 4241 C C . ASN B 1 164 ? -4.129 16.016 14.406 1 98.81 164 ASN B C 1
ATOM 4243 O O . ASN B 1 164 ? -4.559 17.156 14.516 1 98.81 164 ASN B O 1
ATOM 4247 N N . SER B 1 165 ? -3.025 15.656 14.961 1 98.62 165 SER B N 1
ATOM 4248 C CA . SER B 1 165 ? -2.141 16.547 15.711 1 98.62 165 SER B CA 1
ATOM 4249 C C . SER B 1 165 ? -0.688 16.078 15.609 1 98.62 165 SER B C 1
ATOM 4251 O O . SER B 1 165 ? -0.369 14.938 15.938 1 98.62 165 SER B O 1
ATOM 4253 N N . PRO B 1 166 ? 0.277 16.953 15.328 1 98.56 166 PRO B N 1
ATOM 4254 C CA . PRO B 1 166 ? 0.084 18.312 14.82 1 98.56 166 PRO B CA 1
ATOM 4255 C C . PRO B 1 166 ? -0.823 18.359 13.594 1 98.56 166 PRO B C 1
ATOM 4257 O O . PRO B 1 166 ? -0.784 17.453 12.758 1 98.56 166 PRO B O 1
ATOM 4260 N N . HIS B 1 167 ? -1.65 19.391 13.523 1 98.69 167 HIS B N 1
ATOM 4261 C CA . HIS B 1 167 ? -2.836 19.406 12.672 1 98.69 167 HIS B CA 1
ATOM 4262 C C . HIS B 1 167 ? -2.494 19.875 11.258 1 98.69 167 HIS B C 1
ATOM 4264 O O . HIS B 1 167 ? -1.877 20.938 11.086 1 98.69 167 HIS B O 1
ATOM 4270 N N . ASN B 1 168 ? -2.705 19.125 10.289 1 97.31 168 ASN B N 1
ATOM 4271 C CA . ASN B 1 168 ? -2.762 19.484 8.875 1 97.31 168 ASN B CA 1
ATOM 4272 C C . ASN B 1 168 ? -4.191 19.781 8.43 1 97.31 168 ASN B C 1
ATOM 4274 O O . ASN B 1 168 ? -5.051 18.906 8.477 1 97.31 168 ASN B O 1
ATOM 4278 N N . PRO B 1 169 ? -4.457 20.953 8.133 1 97.06 169 PRO B N 1
ATOM 4279 C CA . PRO B 1 169 ? -3.547 21.891 7.473 1 97.06 169 PRO B CA 1
ATOM 4280 C C . PRO B 1 169 ? -3.141 23.047 8.375 1 97.06 169 PRO B C 1
ATOM 4282 O O . PRO B 1 169 ? -2.279 23.859 8.008 1 97.06 169 PRO B O 1
ATOM 4285 N N . SER B 1 170 ? -3.59 23.172 9.609 1 97.62 170 SER B N 1
ATOM 4286 C CA . SER B 1 170 ? -3.521 24.422 10.344 1 97.62 170 SER B CA 1
ATOM 4287 C C . SER B 1 170 ? -2.227 24.531 11.141 1 97.62 170 SER B C 1
ATOM 4289 O O . SER B 1 170 ? -1.835 25.625 11.555 1 97.62 170 SER B O 1
ATOM 4291 N N . GLY B 1 171 ? -1.688 23.406 11.461 1 97.81 171 GLY B N 1
ATOM 4292 C CA . GLY B 1 171 ? -0.521 23.391 12.336 1 97.81 171 GLY B CA 1
ATOM 4293 C C . GLY B 1 171 ? -0.875 23.359 13.805 1 97.81 171 GLY B C 1
ATOM 4294 O O . GLY B 1 171 ? -0.007 23.141 14.656 1 97.81 171 GLY B O 1
ATOM 4295 N N . ALA B 1 172 ? -2.131 23.422 14.141 1 98.12 172 ALA B N 1
ATOM 4296 C CA . ALA B 1 172 ? -2.572 23.484 15.531 1 98.12 172 ALA B CA 1
ATOM 4297 C C . ALA B 1 172 ? -2.219 22.188 16.266 1 98.12 172 ALA B C 1
ATOM 4299 O O . ALA B 1 172 ? -1.97 21.156 15.641 1 98.12 172 ALA B O 1
ATOM 4300 N N . LEU B 1 173 ? -2.158 22.297 17.625 1 98.44 173 LEU B N 1
ATOM 4301 C CA . LEU B 1 173 ? -1.815 21.156 18.469 1 98.44 173 LEU B CA 1
ATOM 4302 C C . LEU B 1 173 ? -2.977 20.797 19.391 1 98.44 173 LEU B C 1
ATOM 4304 O O . LEU B 1 173 ? -3.803 21.656 19.719 1 98.44 173 LEU B O 1
ATOM 4308 N N . LEU B 1 174 ? -3.057 19.562 19.672 1 98.38 174 LEU B N 1
ATOM 4309 C CA . LEU B 1 174 ? -3.898 19.094 20.766 1 98.38 174 LEU B CA 1
ATOM 4310 C C . LEU B 1 174 ? -3.096 18.984 22.062 1 98.38 174 LEU B C 1
ATOM 4312 O O . LEU B 1 174 ? -1.995 18.422 22.078 1 98.38 174 LEU B O 1
ATOM 4316 N N . SER B 1 175 ? -3.631 19.562 23.125 1 98 175 SER B N 1
ATOM 4317 C CA . SER B 1 175 ? -2.961 19.484 24.422 1 98 175 SER B CA 1
ATOM 4318 C C . SER B 1 175 ? -3.371 18.219 25.188 1 98 175 SER B C 1
ATOM 4320 O O . SER B 1 175 ? -4.348 17.562 24.812 1 98 175 SER B O 1
ATOM 4322 N N . ARG B 1 176 ? -2.604 17.938 26.219 1 97.69 176 ARG B N 1
ATOM 4323 C CA . ARG B 1 176 ? -2.941 16.812 27.094 1 97.69 176 ARG B CA 1
ATOM 4324 C C . ARG B 1 176 ? -4.309 17.016 27.734 1 97.69 176 ARG B C 1
ATOM 4326 O O . ARG B 1 176 ? -5.074 16.062 27.891 1 97.69 176 ARG B O 1
ATOM 4333 N N . ASP B 1 177 ? -4.559 18.25 28.109 1 98 177 ASP B N 1
ATOM 4334 C CA . ASP B 1 177 ? -5.84 18.562 28.719 1 98 177 ASP B CA 1
ATOM 4335 C C . ASP B 1 177 ? -6.992 18.344 27.75 1 98 177 ASP B C 1
ATOM 4337 O O . ASP B 1 177 ? -8.07 17.875 28.141 1 98 177 ASP B O 1
ATOM 4341 N N . GLU B 1 178 ? -6.785 18.688 26.547 1 98.38 178 GLU B N 1
ATOM 4342 C CA . GLU B 1 178 ? -7.816 18.469 25.531 1 98.38 178 GLU B CA 1
ATOM 4343 C C . GLU B 1 178 ? -8.047 16.984 25.281 1 98.38 178 GLU B C 1
ATOM 4345 O O . GLU B 1 178 ? -9.18 16.562 25.031 1 98.38 178 GLU B O 1
ATOM 4350 N N . LEU B 1 179 ? -6.996 16.156 25.297 1 98.75 179 LEU B N 1
ATOM 4351 C CA . LEU B 1 179 ? -7.156 14.719 25.188 1 98.75 179 LEU B CA 1
ATOM 4352 C C . LEU B 1 179 ? -7.969 14.172 26.359 1 98.75 179 LEU B C 1
ATOM 4354 O O . LEU B 1 179 ? -8.805 13.289 26.188 1 98.75 179 LEU B O 1
ATOM 4358 N N . GLU B 1 180 ? -7.688 14.727 27.516 1 98.44 180 GLU B N 1
ATOM 4359 C CA . GLU B 1 180 ? -8.469 14.328 28.688 1 98.44 180 GLU B CA 1
ATOM 4360 C C . GLU B 1 180 ? -9.938 14.711 28.516 1 98.44 180 GLU B C 1
ATOM 4362 O O . GLU B 1 180 ? -10.828 13.961 28.938 1 98.44 180 GLU B O 1
ATOM 4367 N N . GLN B 1 181 ? -10.125 15.883 28 1 98.38 181 GLN B N 1
ATOM 4368 C CA . GLN B 1 181 ? -11.484 16.328 27.75 1 98.38 181 GLN B CA 1
ATOM 4369 C C . GLN B 1 181 ? -12.188 15.398 26.75 1 98.38 181 GLN B C 1
ATOM 4371 O O . GLN B 1 181 ? -13.367 15.07 26.922 1 98.38 181 GLN B O 1
ATOM 4376 N N . LEU B 1 182 ? -11.508 14.977 25.734 1 98.81 182 LEU B N 1
ATOM 4377 C CA . LEU B 1 182 ? -12.062 14.031 24.781 1 98.81 182 LEU B CA 1
ATOM 4378 C C . LEU B 1 182 ? -12.414 12.711 25.453 1 98.81 182 LEU B C 1
ATOM 4380 O O . LEU B 1 182 ? -13.484 12.148 25.219 1 98.81 182 LEU B O 1
ATOM 4384 N N . ALA B 1 183 ? -11.5 12.188 26.266 1 98.69 183 ALA B N 1
ATOM 4385 C CA . ALA B 1 183 ? -11.734 10.93 26.984 1 98.69 183 ALA B CA 1
ATOM 4386 C C . ALA B 1 183 ? -13.016 11 27.812 1 98.69 183 ALA B C 1
ATOM 4388 O O . ALA B 1 183 ? -13.828 10.07 27.797 1 98.69 183 ALA B O 1
ATOM 4389 N N . ARG B 1 184 ? -13.148 12.141 28.453 1 98.38 184 ARG B N 1
ATOM 4390 C CA . ARG B 1 184 ? -14.344 12.336 29.266 1 98.38 184 ARG B CA 1
ATOM 4391 C C . ARG B 1 184 ? -15.594 12.375 28.391 1 98.38 184 ARG B C 1
ATOM 4393 O O . ARG B 1 184 ? -16.625 11.781 28.75 1 98.38 184 ARG B O 1
ATOM 4400 N N . LEU B 1 185 ? -15.484 13.062 27.328 1 98.38 185 LEU B N 1
ATOM 4401 C CA . LEU B 1 185 ? -16.625 13.281 26.453 1 98.38 185 LEU B CA 1
ATOM 4402 C C . LEU B 1 185 ? -17.141 11.961 25.891 1 98.38 185 LEU B C 1
ATOM 4404 O O . LEU B 1 185 ? -18.344 11.773 25.719 1 98.38 185 LEU B O 1
ATOM 4408 N N . ILE B 1 186 ? -16.219 11.016 25.562 1 97.81 186 ILE B N 1
ATOM 4409 C CA . ILE B 1 186 ? -16.672 9.844 24.812 1 97.81 186 ILE B CA 1
ATOM 4410 C C . ILE B 1 186 ? -16.734 8.633 25.734 1 97.81 186 ILE B C 1
ATOM 4412 O O . ILE B 1 186 ? -16.922 7.504 25.281 1 97.81 186 ILE B O 1
ATOM 4416 N N . ARG B 1 187 ? -16.516 9 27 1 95.19 187 ARG B N 1
ATOM 4417 C CA . ARG B 1 187 ? -16.609 7.918 27.984 1 95.19 187 ARG B CA 1
ATOM 4418 C C . ARG B 1 187 ? -17.984 7.266 27.953 1 95.19 187 ARG B C 1
ATOM 4420 O O . ARG B 1 187 ? -19 7.957 27.984 1 95.19 187 ARG B O 1
ATOM 4427 N N . GLY B 1 188 ? -18.172 6.012 27.844 1 91.88 188 GLY B N 1
ATOM 4428 C CA . GLY B 1 188 ? -19.453 5.305 27.812 1 91.88 188 GLY B CA 1
ATOM 4429 C C . GLY B 1 188 ? -19.922 4.996 26.406 1 91.88 188 GLY B C 1
ATOM 4430 O O . GLY B 1 188 ? -20.922 4.293 26.219 1 91.88 188 GLY B O 1
ATOM 4431 N N . PHE B 1 189 ? -19.297 5.652 25.484 1 94.88 189 PHE B N 1
ATOM 4432 C CA . PHE B 1 189 ? -19.609 5.352 24.078 1 94.88 189 PHE B CA 1
ATOM 4433 C C . PHE B 1 189 ? -18.656 4.293 23.531 1 94.88 189 PHE B C 1
ATOM 4435 O O . PHE B 1 189 ? -17.516 4.168 24 1 94.88 189 PHE B O 1
ATOM 4442 N N . ASP B 1 190 ? -19.172 3.52 22.688 1 95.19 190 ASP B N 1
ATOM 4443 C CA . ASP B 1 190 ? -18.328 2.57 21.953 1 95.19 190 ASP B CA 1
ATOM 4444 C C . ASP B 1 190 ? -17.766 3.203 20.688 1 95.19 190 ASP B C 1
ATOM 4446 O O . ASP B 1 190 ? -18.125 2.812 19.578 1 95.19 190 ASP B O 1
ATOM 4450 N N . ILE B 1 191 ? -16.953 4.219 20.922 1 98.06 191 ILE B N 1
ATOM 4451 C CA . ILE B 1 191 ? -16.359 5 19.844 1 98.06 191 ILE B CA 1
ATOM 4452 C C . ILE B 1 191 ? -14.844 4.75 19.812 1 98.06 191 ILE B C 1
ATOM 4454 O O . ILE B 1 191 ? -14.18 4.746 20.844 1 98.06 191 ILE B O 1
ATOM 4458 N N . TYR B 1 192 ? -14.336 4.43 18.609 1 98.69 192 TYR B N 1
ATOM 4459 C CA . TYR B 1 192 ? -12.906 4.254 18.406 1 98.69 192 TYR B CA 1
ATOM 4460 C C . TYR B 1 192 ? -12.258 5.555 17.953 1 98.69 192 TYR B C 1
ATOM 4462 O O . TYR B 1 192 ? -12.945 6.531 17.656 1 98.69 192 TYR B O 1
ATOM 4470 N N . LEU B 1 193 ? -10.875 5.543 17.969 1 98.88 193 LEU B N 1
ATOM 4471 C CA . LEU B 1 193 ? -10.109 6.703 17.531 1 98.88 193 LEU B CA 1
ATOM 4472 C C . LEU B 1 193 ? -9.078 6.309 16.484 1 98.88 193 LEU B C 1
ATOM 4474 O O . LEU B 1 193 ? -8.477 5.23 16.578 1 98.88 193 LEU B O 1
ATOM 4478 N N . VAL B 1 194 ? -8.945 7.098 15.461 1 98.94 194 VAL B N 1
ATOM 4479 C CA . VAL B 1 194 ? -7.715 7.172 14.68 1 98.94 194 VAL B CA 1
ATOM 4480 C C . VAL B 1 194 ? -6.977 8.469 15.008 1 98.94 194 VAL B C 1
ATOM 4482 O O . VAL B 1 194 ? -7.516 9.562 14.828 1 98.94 194 VAL B O 1
ATOM 4485 N N . SER B 1 195 ? -5.832 8.359 15.555 1 98.94 195 SER B N 1
ATOM 4486 C CA . SER B 1 195 ? -4.988 9.516 15.82 1 98.94 195 SER B CA 1
ATOM 4487 C C . SER B 1 195 ? -3.873 9.648 14.789 1 98.94 195 SER B C 1
ATOM 4489 O O . SER B 1 195 ? -2.879 8.922 14.852 1 98.94 195 SER B O 1
ATOM 4491 N N . ASP B 1 196 ? -4.082 10.555 13.844 1 98.88 196 ASP B N 1
ATOM 4492 C CA . ASP B 1 196 ? -3.09 10.867 12.82 1 98.88 196 ASP B CA 1
ATOM 4493 C C . ASP B 1 196 ? -1.998 11.781 13.383 1 98.88 196 ASP B C 1
ATOM 4495 O O . ASP B 1 196 ? -2.197 12.992 13.508 1 98.88 196 ASP B O 1
ATOM 4499 N N . GLU B 1 197 ? -0.824 11.18 13.633 1 98.88 197 GLU B N 1
ATOM 4500 C CA . GLU B 1 197 ? 0.267 11.898 14.281 1 98.88 197 GLU B CA 1
ATOM 4501 C C . GLU B 1 197 ? 1.526 11.891 13.422 1 98.88 197 GLU B C 1
ATOM 4503 O O . GLU B 1 197 ? 2.639 11.75 13.938 1 98.88 197 GLU B O 1
ATOM 4508 N N . VAL B 1 198 ? 1.339 12.047 12.109 1 98.62 198 VAL B N 1
ATOM 4509 C CA . VAL B 1 198 ? 2.436 11.914 11.156 1 98.62 198 VAL B CA 1
ATOM 4510 C C . VAL B 1 198 ? 3.465 13.016 11.383 1 98.62 198 VAL B C 1
ATOM 4512 O O . VAL B 1 198 ? 4.637 12.859 11.039 1 98.62 198 VAL B O 1
ATOM 4515 N N . TYR B 1 199 ? 3.072 14.141 12.023 1 98.44 199 TYR B N 1
ATOM 4516 C CA . TYR B 1 199 ? 3.971 15.266 12.266 1 98.44 199 TYR B CA 1
ATOM 4517 C C . TYR B 1 199 ? 4.391 15.32 13.727 1 98.44 199 TYR B C 1
ATOM 4519 O O . TYR B 1 199 ? 4.766 16.375 14.234 1 98.44 199 TYR B O 1
ATOM 4527 N N . GLU B 1 200 ? 4.406 14.18 14.422 1 98.38 200 GLU B N 1
ATOM 4528 C CA . GLU B 1 200 ? 4.555 14.102 15.875 1 98.38 200 GLU B CA 1
ATOM 4529 C C . GLU B 1 200 ? 5.859 14.75 16.328 1 98.38 200 GLU B C 1
ATOM 4531 O O . GLU B 1 200 ? 5.965 15.203 17.469 1 98.38 200 GLU B O 1
ATOM 4536 N N . HIS B 1 201 ? 6.84 14.852 15.461 1 97.88 201 HIS B N 1
ATOM 4537 C CA . HIS B 1 201 ? 8.133 15.367 15.883 1 97.88 201 HIS B CA 1
ATOM 4538 C C . HIS B 1 201 ? 8.359 16.781 15.367 1 97.88 201 HIS B C 1
ATOM 4540 O O . HIS B 1 201 ? 9.43 17.359 15.562 1 97.88 201 HIS B O 1
ATOM 4546 N N . LEU B 1 202 ? 7.398 17.312 14.672 1 98.06 202 LEU B N 1
ATOM 4547 C CA . LEU B 1 202 ? 7.473 18.688 14.164 1 98.06 202 LEU B CA 1
ATOM 4548 C C . LEU B 1 202 ? 6.637 19.625 15.023 1 98.06 202 LEU B C 1
ATOM 4550 O O . LEU B 1 202 ? 5.617 20.156 14.57 1 98.06 202 LEU B O 1
ATOM 4554 N N . ILE B 1 203 ? 7.109 19.812 16.25 1 98.19 203 ILE B N 1
ATOM 4555 C CA . ILE B 1 203 ? 6.461 20.641 17.25 1 98.19 203 ILE B CA 1
ATOM 4556 C C . ILE B 1 203 ? 7.461 21.672 17.797 1 98.19 203 ILE B C 1
ATOM 4558 O O . ILE B 1 203 ? 8.633 21.344 18 1 98.19 203 ILE B O 1
ATOM 4562 N N . TYR B 1 204 ? 7.039 22.891 18.016 1 98.25 204 TYR B N 1
ATOM 4563 C CA . TYR B 1 204 ? 8 23.969 18.203 1 98.25 204 TYR B CA 1
ATOM 4564 C C . TYR B 1 204 ? 7.797 24.641 19.547 1 98.25 204 TYR B C 1
ATOM 4566 O O . TYR B 1 204 ? 6.906 24.266 20.312 1 98.25 204 TYR B O 1
ATOM 4574 N N . ASP B 1 205 ? 8.727 25.547 19.844 1 97.94 205 ASP B N 1
ATOM 4575 C CA . ASP B 1 205 ? 8.672 26.453 20.984 1 97.94 205 ASP B CA 1
ATOM 4576 C C . ASP B 1 205 ? 8.656 25.688 22.312 1 97.94 205 ASP B C 1
ATOM 4578 O O . ASP B 1 205 ? 7.969 26.094 23.25 1 97.94 205 ASP B O 1
ATOM 4582 N N . GLY B 1 206 ? 9.203 24.562 22.297 1 96.31 206 GLY B N 1
ATOM 4583 C CA . GLY B 1 206 ? 9.414 23.812 23.531 1 96.31 206 GLY B CA 1
ATOM 4584 C C . GLY B 1 206 ? 8.211 22.984 23.938 1 96.31 206 GLY B C 1
ATOM 4585 O O . GLY B 1 206 ? 8.219 22.359 25 1 96.31 206 GLY B O 1
ATOM 4586 N N . VAL B 1 207 ? 7.184 22.969 23.125 1 96.56 207 VAL B N 1
ATOM 4587 C CA . VAL B 1 207 ? 5.984 22.203 23.438 1 96.56 207 VAL B CA 1
ATOM 4588 C C . VAL B 1 207 ? 6.234 20.719 23.141 1 96.56 207 VAL B C 1
ATOM 4590 O O . VAL B 1 207 ? 6.879 20.375 22.141 1 96.56 207 VAL B O 1
ATOM 4593 N N . ARG B 1 208 ? 5.73 19.875 24.047 1 95.19 208 ARG B N 1
ATOM 4594 C CA . ARG B 1 208 ? 5.832 18.438 23.828 1 95.19 208 ARG B CA 1
ATOM 4595 C C . ARG B 1 208 ? 4.566 17.891 23.172 1 95.19 208 ARG B C 1
ATOM 4597 O O . ARG B 1 208 ? 3.459 18.328 23.484 1 95.19 208 ARG B O 1
ATOM 4604 N N . HIS B 1 209 ? 4.762 16.922 22.328 1 97.75 209 HIS B N 1
ATOM 4605 C CA . HIS B 1 209 ? 3.627 16.328 21.641 1 97.75 209 HIS B CA 1
ATOM 4606 C C . HIS B 1 209 ? 2.744 15.547 22.609 1 97.75 209 HIS B C 1
ATOM 4608 O O . HIS B 1 209 ? 3.225 14.664 23.328 1 97.75 209 HIS B O 1
ATOM 4614 N N . ALA B 1 210 ? 1.472 15.898 22.688 1 98.44 210 ALA B N 1
ATOM 4615 C CA . ALA B 1 210 ? 0.487 15.125 23.438 1 98.44 210 ALA B CA 1
ATOM 4616 C C . ALA B 1 210 ? -0.072 13.984 22.594 1 98.44 210 ALA B C 1
ATOM 4618 O O . ALA B 1 210 ? -1.175 14.086 22.047 1 98.44 210 ALA B O 1
ATOM 4619 N N . SER B 1 211 ? 0.625 12.867 22.578 1 98.75 211 SER B N 1
ATOM 4620 C CA . SER B 1 211 ? 0.215 11.711 21.781 1 98.75 211 SER B CA 1
ATOM 4621 C C . SER B 1 211 ? -0.878 10.922 22.5 1 98.75 211 SER B C 1
ATOM 4623 O O . SER B 1 211 ? -0.86 10.781 23.719 1 98.75 211 SER B O 1
ATOM 4625 N N . VAL B 1 212 ? -1.759 10.359 21.719 1 98.88 212 VAL B N 1
ATOM 4626 C CA . VAL B 1 212 ? -2.742 9.414 22.234 1 98.88 212 VAL B CA 1
ATOM 4627 C C . VAL B 1 212 ? -2.031 8.211 22.859 1 98.88 212 VAL B C 1
ATOM 4629 O O . VAL B 1 212 ? -2.531 7.609 23.812 1 98.88 212 VAL B O 1
ATOM 4632 N N . LEU B 1 213 ? -0.815 7.867 22.406 1 98.75 213 LEU B N 1
ATOM 4633 C CA . LEU B 1 213 ? -0.025 6.758 22.938 1 98.75 213 LEU B CA 1
ATOM 4634 C C . LEU B 1 213 ? 0.233 6.938 24.438 1 98.75 213 LEU B C 1
ATOM 4636 O O . LEU B 1 213 ? 0.374 5.953 25.156 1 98.75 213 LEU B O 1
ATOM 4640 N N . ALA B 1 214 ? 0.269 8.172 24.859 1 98.31 214 ALA B N 1
ATOM 4641 C CA . ALA B 1 214 ? 0.604 8.461 26.25 1 98.31 214 ALA B CA 1
ATOM 4642 C C . ALA B 1 214 ? -0.653 8.555 27.109 1 98.31 214 ALA B C 1
ATOM 4644 O O . ALA B 1 214 ? -0.573 8.828 28.312 1 98.31 214 ALA B O 1
ATOM 4645 N N . HIS B 1 215 ? -1.8 8.398 26.578 1 98.19 215 HIS B N 1
ATOM 4646 C CA . HIS B 1 215 ? -3.074 8.477 27.281 1 98.19 215 HIS B CA 1
ATOM 4647 C C . HIS B 1 215 ? -3.707 7.094 27.438 1 98.19 215 HIS B C 1
ATOM 4649 O O . HIS B 1 215 ? -4.355 6.602 26.5 1 98.19 215 HIS B O 1
ATOM 4655 N N . GLU B 1 216 ? -3.689 6.5 28.547 1 97.12 216 GLU B N 1
ATOM 4656 C CA . GLU B 1 216 ? -4.051 5.105 28.781 1 97.12 216 GLU B CA 1
ATOM 4657 C C . GLU B 1 216 ? -5.469 4.812 28.297 1 97.12 216 GLU B C 1
ATOM 4659 O O . GLU B 1 216 ? -5.684 3.863 27.547 1 97.12 216 GLU B O 1
ATOM 4664 N N . GLU B 1 217 ? -6.379 5.625 28.688 1 97.69 217 GLU B N 1
ATOM 4665 C CA . GLU B 1 217 ? -7.781 5.391 28.375 1 97.69 217 GLU B CA 1
ATOM 4666 C C . GLU B 1 217 ? -8.039 5.516 26.875 1 97.69 217 GLU B C 1
ATOM 4668 O O . GLU B 1 217 ? -8.727 4.684 26.281 1 97.69 217 GLU B O 1
ATOM 4673 N N . LEU B 1 218 ? -7.5 6.539 26.219 1 98.69 218 LEU B N 1
ATOM 4674 C CA . LEU B 1 218 ? -7.734 6.758 24.797 1 98.69 218 LEU B CA 1
ATOM 4675 C C . LEU B 1 218 ? -6.984 5.727 23.969 1 98.69 218 LEU B C 1
ATOM 4677 O O . LEU B 1 218 ? -7.5 5.25 22.953 1 98.69 218 LEU B O 1
ATOM 4681 N N . TYR B 1 219 ? -5.801 5.328 24.406 1 98.69 219 TYR B N 1
ATOM 4682 C CA . TYR B 1 219 ? -5.004 4.383 23.641 1 98.69 219 TYR B CA 1
ATOM 4683 C C . TYR B 1 219 ? -5.703 3.033 23.531 1 98.69 219 TYR B C 1
ATOM 4685 O O . TYR B 1 219 ? -5.613 2.354 22.516 1 98.69 219 TYR B O 1
ATOM 4693 N N . ALA B 1 220 ? -6.438 2.65 24.469 1 98 220 ALA B N 1
ATOM 4694 C CA . ALA B 1 220 ? -7.082 1.341 24.547 1 98 220 ALA B CA 1
ATOM 4695 C C . ALA B 1 220 ? -8.055 1.148 23.391 1 98 220 ALA B C 1
ATOM 4697 O O . ALA B 1 220 ? -8.445 0.02 23.078 1 98 220 ALA B O 1
ATOM 4698 N N . ARG B 1 221 ? -8.461 2.27 22.734 1 98.31 221 ARG B N 1
ATOM 4699 C CA . ARG B 1 221 ? -9.438 2.188 21.656 1 98.31 221 ARG B CA 1
ATOM 4700 C C . ARG B 1 221 ? -8.961 2.941 20.422 1 98.31 221 ARG B C 1
ATOM 4702 O O . ARG B 1 221 ? -9.773 3.451 19.641 1 98.31 221 ARG B O 1
ATOM 4709 N N . ALA B 1 222 ? -7.574 3.033 20.266 1 98.81 222 ALA B N 1
ATOM 4710 C CA . ALA B 1 222 ? -7.082 3.936 19.234 1 98.81 222 ALA B CA 1
ATOM 4711 C C . ALA B 1 222 ? -6.109 3.217 18.297 1 98.81 222 ALA B C 1
ATOM 4713 O O . ALA B 1 222 ? -5.395 2.303 18.719 1 98.81 222 ALA B O 1
ATOM 4714 N N . PHE B 1 223 ? -6.188 3.572 17.047 1 98.88 223 PHE B N 1
ATOM 4715 C CA . PHE B 1 223 ? -5.062 3.432 16.125 1 98.88 223 PHE B CA 1
ATOM 4716 C C . PHE B 1 223 ? -4.238 4.715 16.078 1 98.88 223 PHE B C 1
ATOM 4718 O O . PHE B 1 223 ? -4.766 5.785 15.773 1 98.88 223 PHE B O 1
ATOM 4725 N N . VAL B 1 224 ? -2.961 4.656 16.422 1 98.94 224 VAL B N 1
ATOM 4726 C CA . VAL B 1 224 ? -2.072 5.809 16.328 1 98.94 224 VAL B CA 1
ATOM 4727 C C . VAL B 1 224 ? -1.15 5.656 15.117 1 98.94 224 VAL B C 1
ATOM 4729 O O . VAL B 1 224 ? -0.404 4.68 15.016 1 98.94 224 VAL B O 1
ATOM 4732 N N . VAL B 1 225 ? -1.219 6.598 14.211 1 98.94 225 VAL B N 1
ATOM 4733 C CA . VAL B 1 225 ? -0.556 6.484 12.914 1 98.94 225 VAL B CA 1
ATOM 4734 C C . VAL B 1 225 ? 0.607 7.469 12.844 1 98.94 225 VAL B C 1
ATOM 4736 O O . VAL B 1 225 ? 0.465 8.633 13.219 1 98.94 225 VAL B O 1
ATOM 4739 N N . SER B 1 226 ? 1.726 7.012 12.375 1 98.81 226 SER B N 1
ATOM 4740 C CA . SER B 1 226 ? 2.916 7.836 12.203 1 98.81 226 SER B CA 1
ATOM 4741 C C . SER B 1 226 ? 3.566 7.594 10.844 1 98.81 226 SER B C 1
ATOM 4743 O O . SER B 1 226 ? 3.154 6.699 10.102 1 98.81 226 SER B O 1
ATOM 4745 N N . SER B 1 227 ? 4.523 8.453 10.469 1 98.31 227 SER B N 1
ATOM 4746 C CA . SER B 1 227 ? 5.145 8.422 9.148 1 98.31 227 SER B CA 1
ATOM 4747 C C . SER B 1 227 ? 6.66 8.523 9.25 1 98.31 227 SER B C 1
ATOM 4749 O O . SER B 1 227 ? 7.188 9.477 9.836 1 98.31 227 SER B O 1
ATOM 4751 N N . PHE B 1 228 ? 7.34 7.555 8.656 1 98.75 228 PHE B N 1
ATOM 4752 C CA . PHE B 1 228 ? 8.789 7.684 8.547 1 98.75 228 PHE B CA 1
ATOM 4753 C C . PHE B 1 228 ? 9.156 8.766 7.539 1 98.75 228 PHE B C 1
ATOM 4755 O O . PHE B 1 228 ? 10.172 9.453 7.703 1 98.75 228 PHE B O 1
ATOM 4762 N N . GLY B 1 229 ? 8.336 8.898 6.488 1 97.62 229 GLY B N 1
ATOM 4763 C CA . GLY B 1 229 ? 8.617 9.859 5.438 1 97.62 229 GLY B CA 1
ATOM 4764 C C . GLY B 1 229 ? 8.703 11.289 5.945 1 97.62 229 GLY B C 1
ATOM 4765 O O . GLY B 1 229 ? 9.617 12.031 5.57 1 97.62 229 GLY B O 1
ATOM 4766 N N . LYS B 1 230 ? 7.754 11.688 6.781 1 97.38 230 LYS B N 1
ATOM 4767 C CA . LYS B 1 230 ? 7.754 13.031 7.348 1 97.38 230 LYS B CA 1
ATOM 4768 C C . LYS B 1 230 ? 8.898 13.211 8.336 1 97.38 230 LYS B C 1
ATOM 4770 O O . LYS B 1 230 ? 9.523 14.281 8.391 1 97.38 230 LYS B O 1
ATOM 4775 N N . THR B 1 231 ? 9.195 12.203 9.047 1 97.75 231 THR B N 1
ATOM 4776 C CA . THR B 1 231 ? 10.188 12.25 10.117 1 97.75 231 THR B CA 1
ATOM 4777 C C . THR B 1 231 ? 11.602 12.32 9.547 1 97.75 231 THR B C 1
ATOM 4779 O O . THR B 1 231 ? 12.453 13.031 10.07 1 97.75 231 THR B O 1
ATOM 4782 N N . TYR B 1 232 ? 11.844 11.625 8.469 1 98.25 232 TYR B N 1
ATOM 4783 C CA . TYR B 1 232 ? 13.219 11.5 7.988 1 98.25 232 TYR B CA 1
ATOM 4784 C C . TYR B 1 232 ? 13.383 12.156 6.621 1 98.25 232 TYR B C 1
ATOM 4786 O O . TYR B 1 232 ? 14.375 11.93 5.934 1 98.25 232 TYR B O 1
ATOM 4794 N N . HIS B 1 233 ? 12.422 12.906 6.172 1 97.88 233 HIS B N 1
ATOM 4795 C CA . HIS B 1 233 ? 12.484 13.711 4.961 1 97.88 233 HIS B CA 1
ATOM 4796 C C . HIS B 1 233 ? 12.594 12.836 3.719 1 97.88 233 HIS B C 1
ATOM 4798 O O . HIS B 1 233 ? 13.352 13.156 2.795 1 97.88 233 HIS B O 1
ATOM 4804 N N . VAL B 1 234 ? 11.914 11.703 3.752 1 98.38 234 VAL B N 1
ATOM 4805 C CA . VAL B 1 234 ? 11.93 10.781 2.627 1 98.38 234 VAL B CA 1
ATOM 4806 C C . VAL B 1 234 ? 10.5 10.359 2.281 1 98.38 234 VAL B C 1
ATOM 4808 O O . VAL B 1 234 ? 10.203 9.164 2.205 1 98.38 234 VAL B O 1
ATOM 4811 N N . THR B 1 235 ? 9.641 11.336 1.972 1 97.94 235 THR B N 1
ATOM 4812 C CA . THR B 1 235 ? 8.203 11.109 1.825 1 97.94 235 THR B CA 1
ATOM 4813 C C . THR B 1 235 ? 7.926 10.133 0.683 1 97.94 235 THR B C 1
ATOM 4815 O O . THR B 1 235 ? 6.949 9.383 0.723 1 97.94 235 THR B O 1
ATOM 4818 N N . GLY B 1 236 ? 8.766 10.039 -0.327 1 98.12 236 GLY B N 1
ATOM 4819 C CA . GLY B 1 236 ? 8.586 9.156 -1.47 1 98.12 236 GLY B CA 1
ATOM 4820 C C . GLY B 1 236 ? 8.875 7.703 -1.148 1 98.12 236 GLY B C 1
ATOM 4821 O O . GLY B 1 236 ? 8.695 6.828 -1.997 1 98.12 236 GLY B O 1
ATOM 4822 N N . TRP B 1 237 ? 9.344 7.395 0.105 1 98.75 237 TRP B N 1
ATOM 4823 C CA . TRP B 1 237 ? 9.594 6.02 0.53 1 98.75 237 TRP B CA 1
ATOM 4824 C C . TRP B 1 237 ? 8.297 5.34 0.958 1 98.75 237 TRP B C 1
ATOM 4826 O O . TRP B 1 237 ? 8.25 4.113 1.081 1 98.75 237 TRP B O 1
ATOM 4836 N N . LYS B 1 238 ? 7.262 6.137 1.193 1 98.31 238 LYS B N 1
ATOM 4837 C CA . LYS B 1 238 ? 5.93 5.613 1.485 1 98.31 238 LYS B CA 1
ATOM 4838 C C . LYS B 1 238 ? 5.988 4.535 2.562 1 98.31 238 LYS B C 1
ATOM 4840 O O . LYS B 1 238 ? 5.473 3.432 2.373 1 98.31 238 LYS B O 1
ATOM 4845 N N . THR B 1 239 ? 6.57 4.844 3.693 1 98.81 239 THR B N 1
ATOM 4846 C CA . THR B 1 239 ? 6.637 3.92 4.82 1 98.81 239 THR B CA 1
ATOM 4847 C C . THR B 1 239 ? 6.117 4.582 6.094 1 98.81 239 THR B C 1
ATOM 4849 O O . THR B 1 239 ? 6.551 5.684 6.449 1 98.81 239 THR B O 1
ATOM 4852 N N . GLY B 1 240 ? 5.129 4.035 6.652 1 98.75 240 GLY B N 1
ATOM 4853 C CA . GLY B 1 240 ? 4.566 4.461 7.926 1 98.75 240 GLY B CA 1
ATOM 4854 C C . GLY B 1 240 ? 4.336 3.311 8.891 1 98.75 240 GLY B C 1
ATOM 4855 O O . GLY B 1 240 ? 4.855 2.211 8.688 1 98.75 240 GLY B O 1
ATOM 4856 N N . TYR B 1 241 ? 3.697 3.586 9.977 1 98.88 241 TYR B N 1
ATOM 4857 C CA . TYR B 1 241 ? 3.326 2.527 10.914 1 98.88 241 TYR B CA 1
ATOM 4858 C C . TYR B 1 241 ? 2.104 2.926 11.727 1 98.88 241 TYR B C 1
ATOM 4860 O O . TYR B 1 241 ? 1.769 4.109 11.82 1 98.88 241 TYR B O 1
ATOM 4868 N N . VAL B 1 242 ? 1.468 1.966 12.203 1 98.94 242 VAL B N 1
ATOM 4869 C CA . VAL B 1 242 ? 0.325 2.127 13.094 1 98.94 242 VAL B CA 1
ATOM 4870 C C . VAL B 1 242 ? 0.555 1.331 14.375 1 98.94 242 VAL B C 1
ATOM 4872 O O . VAL B 1 242 ? 1.077 0.214 14.336 1 98.94 242 VAL B O 1
ATOM 4875 N N . VAL B 1 243 ? 0.304 1.946 15.484 1 98.94 243 VAL B N 1
ATOM 4876 C CA . VAL B 1 243 ? 0.362 1.33 16.812 1 98.94 243 VAL B CA 1
ATOM 4877 C C . VAL B 1 243 ? -1.043 1.245 17.406 1 98.94 243 VAL B C 1
ATOM 4879 O O . VAL B 1 243 ? -1.781 2.232 17.406 1 98.94 243 VAL B O 1
ATOM 4882 N N . ALA B 1 244 ? -1.448 0.144 17.859 1 98.88 244 ALA B N 1
ATOM 4883 C CA . ALA B 1 244 ? -2.77 -0.089 18.438 1 98.88 244 ALA B CA 1
ATOM 4884 C C . ALA B 1 244 ? -2.746 -1.262 19.406 1 98.88 244 ALA B C 1
ATOM 4886 O O . ALA B 1 244 ? -1.838 -2.096 19.359 1 98.88 244 ALA B O 1
ATOM 4887 N N . PRO B 1 245 ? -3.719 -1.339 20.312 1 98.56 245 PRO B N 1
ATOM 4888 C CA . PRO B 1 245 ? -3.824 -2.527 21.172 1 98.56 245 PRO B CA 1
ATOM 4889 C C . PRO B 1 245 ? -3.949 -3.818 20.359 1 98.56 245 PRO B C 1
ATOM 4891 O O . PRO B 1 245 ? -4.375 -3.791 19.203 1 98.56 245 PRO B O 1
ATOM 4894 N N . PRO B 1 246 ? -3.602 -4.938 21 1 98.06 246 PRO B N 1
ATOM 4895 C CA . PRO B 1 246 ? -3.506 -6.215 20.281 1 98.06 246 PRO B CA 1
ATOM 4896 C C . PRO B 1 2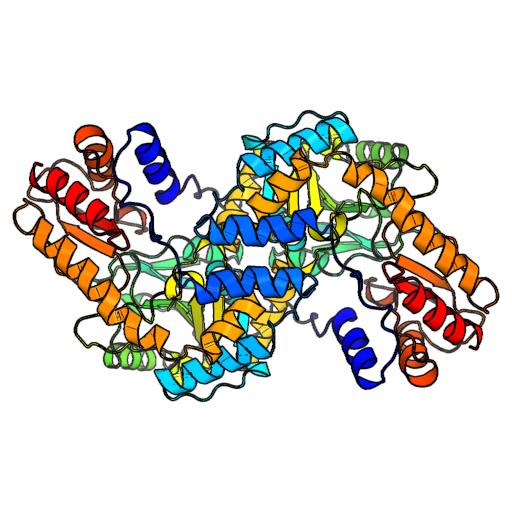46 ? -4.789 -6.566 19.531 1 98.06 246 PRO B C 1
ATOM 4898 O O . PRO B 1 246 ? -4.738 -6.965 18.375 1 98.06 246 PRO B O 1
ATOM 4901 N N . ALA B 1 247 ? -5.934 -6.383 20.141 1 97.5 247 ALA B N 1
ATOM 4902 C CA . ALA B 1 247 ? -7.191 -6.77 19.516 1 97.5 247 ALA B CA 1
ATOM 4903 C C . ALA B 1 247 ? -7.465 -5.93 18.266 1 97.5 247 ALA B C 1
ATOM 4905 O O . ALA B 1 247 ? -7.934 -6.449 17.25 1 97.5 247 ALA B O 1
ATOM 4906 N N . LEU B 1 248 ? -7.207 -4.605 18.359 1 98.31 248 LEU B N 1
ATOM 4907 C CA . LEU B 1 248 ? -7.379 -3.719 17.219 1 98.31 248 LEU B CA 1
ATOM 4908 C C . LEU B 1 248 ? -6.348 -4.02 16.141 1 98.31 248 LEU B C 1
ATOM 4910 O O . LEU B 1 248 ? -6.676 -4.031 14.953 1 98.31 248 LEU B O 1
ATOM 4914 N N . SER B 1 249 ? -5.109 -4.289 16.562 1 98.38 249 SER B N 1
ATOM 4915 C CA . SER B 1 249 ? -4.031 -4.617 15.641 1 98.38 249 SER B CA 1
ATOM 4916 C C . SER B 1 249 ? -4.367 -5.863 14.828 1 98.38 249 SER B C 1
ATOM 4918 O O . SER B 1 249 ? -4.105 -5.91 13.625 1 98.38 249 SER B O 1
ATOM 4920 N N . ALA B 1 250 ? -4.926 -6.836 15.461 1 97.31 250 ALA B N 1
ATOM 4921 C CA . ALA B 1 250 ? -5.281 -8.078 14.781 1 97.31 250 ALA B CA 1
ATOM 4922 C C . ALA B 1 250 ? -6.266 -7.816 13.648 1 97.31 250 ALA B C 1
ATOM 4924 O O . ALA B 1 250 ? -6.121 -8.367 12.555 1 97.31 250 ALA B O 1
ATOM 4925 N N . GLU B 1 251 ? -7.238 -6.977 13.891 1 97.69 251 GLU B N 1
ATOM 4926 C CA . GLU B 1 251 ? -8.25 -6.688 12.875 1 97.69 251 GLU B CA 1
ATOM 4927 C C . GLU B 1 251 ? -7.684 -5.828 11.75 1 97.69 251 GLU B C 1
ATOM 4929 O O . GLU B 1 251 ? -8.008 -6.039 10.578 1 97.69 251 GLU B O 1
ATOM 4934 N N . LEU B 1 252 ? -6.859 -4.859 12.156 1 98.31 252 LEU B N 1
ATOM 4935 C CA . LEU B 1 252 ? -6.199 -4.043 11.141 1 98.31 252 LEU B CA 1
ATOM 4936 C C . LEU B 1 252 ? -5.344 -4.906 10.219 1 98.31 252 LEU B C 1
ATOM 4938 O O . LEU B 1 252 ? -5.328 -4.699 9.008 1 98.31 252 LEU B O 1
ATOM 4942 N N . ARG B 1 253 ? -4.648 -5.832 10.75 1 97.62 253 ARG B N 1
ATOM 4943 C CA . ARG B 1 253 ? -3.709 -6.676 10.016 1 97.62 253 ARG B CA 1
ATOM 4944 C C . ARG B 1 253 ? -4.441 -7.578 9.031 1 97.62 253 ARG B C 1
ATOM 4946 O O . ARG B 1 253 ? -3.926 -7.871 7.949 1 97.62 253 ARG B O 1
ATOM 4953 N N . LYS B 1 254 ? -5.664 -8.008 9.391 1 96.94 254 LYS B N 1
ATOM 4954 C CA . LYS B 1 254 ? -6.473 -8.773 8.445 1 96.94 254 LYS B CA 1
ATOM 4955 C C . LYS B 1 254 ? -6.734 -7.977 7.172 1 96.94 254 LYS B C 1
ATOM 4957 O O . LYS B 1 254 ? -6.703 -8.531 6.07 1 96.94 254 LYS B O 1
ATOM 4962 N N . VAL B 1 255 ? -6.945 -6.688 7.367 1 97.44 255 VAL B N 1
ATOM 4963 C CA . VAL B 1 255 ? -7.246 -5.805 6.246 1 97.44 255 VAL B CA 1
ATOM 4964 C C . VAL B 1 255 ? -5.961 -5.488 5.48 1 97.44 255 VAL B C 1
ATOM 4966 O O . VAL B 1 255 ? -5.902 -5.652 4.262 1 97.44 255 VAL B O 1
ATOM 4969 N N . HIS B 1 256 ? -4.93 -5.133 6.219 1 97.88 256 HIS B N 1
ATOM 4970 C CA . HIS B 1 256 ? -3.629 -4.77 5.672 1 97.88 256 HIS B CA 1
ATOM 4971 C C . HIS B 1 256 ? -3.064 -5.887 4.801 1 97.88 256 HIS B C 1
ATOM 4973 O O . HIS B 1 256 ? -2.527 -5.625 3.721 1 97.88 256 HIS B O 1
ATOM 4979 N N . GLN B 1 257 ? -3.297 -7.066 5.184 1 95.81 257 GLN B N 1
ATOM 4980 C CA . GLN B 1 257 ? -2.783 -8.258 4.523 1 95.81 257 GLN B CA 1
ATOM 4981 C C . GLN B 1 257 ? -3.254 -8.328 3.072 1 95.81 257 GLN B C 1
ATOM 4983 O O . GLN B 1 257 ? -2.51 -8.766 2.191 1 95.81 257 GLN B O 1
ATOM 4988 N N . PHE B 1 258 ? -4.438 -7.836 2.838 1 96 258 PHE B N 1
ATOM 4989 C CA . PHE B 1 258 ? -5.016 -8.047 1.518 1 96 258 PHE B CA 1
ATOM 4990 C C . PHE B 1 258 ? -5.172 -6.73 0.773 1 96 258 PHE B C 1
ATOM 4992 O O . PHE B 1 258 ? -5.805 -6.68 -0.285 1 96 258 PHE B O 1
ATOM 4999 N N . ILE B 1 259 ? -4.598 -5.656 1.324 1 97.81 259 ILE B N 1
ATOM 5000 C CA . ILE B 1 259 ? -4.547 -4.383 0.615 1 97.81 259 ILE B CA 1
ATOM 5001 C C . ILE B 1 259 ? -3.18 -4.211 -0.044 1 97.81 259 ILE B C 1
ATOM 5003 O O . ILE B 1 259 ? -3.09 -4.012 -1.257 1 97.81 259 ILE B O 1
ATOM 5007 N N . THR B 1 260 ? -2.174 -4.402 0.794 1 97.25 260 THR B N 1
ATOM 5008 C CA . THR B 1 260 ? -0.828 -4.246 0.251 1 97.25 260 THR B CA 1
ATOM 5009 C C . THR B 1 260 ? 0.074 -5.391 0.709 1 97.25 260 THR B C 1
ATOM 5011 O O . THR B 1 260 ? 1.151 -5.602 0.148 1 97.25 260 THR B O 1
ATOM 5014 N N . PHE B 1 261 ? -0.32 -6.156 1.66 1 94.69 261 PHE B N 1
ATOM 5015 C CA . PHE B 1 261 ? 0.397 -7.281 2.246 1 94.69 261 PHE B CA 1
ATOM 5016 C C . PHE B 1 261 ? 1.534 -6.797 3.137 1 94.69 261 PHE B C 1
ATOM 5018 O O . PHE B 1 261 ? 1.458 -6.902 4.363 1 94.69 261 PHE B O 1
ATOM 5025 N N . CYS B 1 262 ? 2.547 -6.105 2.57 1 96.38 262 CYS B N 1
ATOM 5026 C CA . CYS B 1 262 ? 3.648 -5.637 3.404 1 96.38 262 CYS B CA 1
ATOM 5027 C C . CYS B 1 262 ? 4.309 -4.406 2.795 1 96.38 262 CYS B C 1
ATOM 5029 O O . CYS B 1 262 ? 4.023 -4.047 1.651 1 96.38 262 CYS B O 1
ATOM 5031 N N . GLY B 1 263 ? 5.098 -3.732 3.646 1 97.56 263 GLY B N 1
ATOM 5032 C CA . GLY B 1 263 ? 5.906 -2.617 3.178 1 97.56 263 GLY B CA 1
ATOM 5033 C C . GLY B 1 263 ? 7.16 -3.055 2.445 1 97.56 263 GLY B C 1
ATOM 5034 O O . GLY B 1 263 ? 7.484 -4.242 2.418 1 97.56 263 GLY B O 1
ATOM 5035 N N . VAL B 1 264 ? 7.902 -2.094 1.855 1 98.69 264 VAL B N 1
ATOM 5036 C CA . VAL B 1 264 ? 9.078 -2.334 1.023 1 98.69 264 VAL B CA 1
ATOM 5037 C C . VAL B 1 264 ? 10.25 -2.775 1.899 1 98.69 264 VAL B C 1
ATOM 5039 O O . VAL B 1 264 ? 10.664 -2.045 2.801 1 98.69 264 VAL B O 1
ATOM 5042 N N . SER B 1 265 ? 10.875 -3.904 1.607 1 98.62 265 SER B N 1
ATOM 5043 C CA . SER B 1 265 ? 11.797 -4.617 2.484 1 98.62 265 SER B CA 1
ATOM 5044 C C . SER B 1 265 ? 13.086 -3.83 2.688 1 98.62 265 SER B C 1
ATOM 5046 O O . SER B 1 265 ? 13.492 -3.576 3.824 1 98.62 265 SER B O 1
ATOM 5048 N N . PRO B 1 266 ? 13.773 -3.396 1.638 1 98.81 266 PRO B N 1
ATOM 5049 C CA . PRO B 1 266 ? 15.062 -2.742 1.88 1 98.81 266 PRO B CA 1
ATOM 5050 C C . PRO B 1 266 ? 14.922 -1.414 2.619 1 98.81 266 PRO B C 1
ATOM 5052 O O . PRO B 1 266 ? 15.82 -1.019 3.367 1 98.81 266 PRO B O 1
ATOM 5055 N N . LEU B 1 267 ? 13.82 -0.734 2.402 1 98.94 267 LEU B N 1
ATOM 5056 C CA . LEU B 1 267 ? 13.594 0.517 3.117 1 98.94 267 LEU B CA 1
ATOM 5057 C C . LEU B 1 267 ? 13.438 0.268 4.613 1 98.94 267 LEU B C 1
ATOM 5059 O O . LEU B 1 267 ? 13.922 1.054 5.43 1 98.94 267 LEU B O 1
ATOM 5063 N N . GLN B 1 268 ? 12.734 -0.797 4.961 1 98.94 268 GLN B N 1
ATOM 5064 C CA . GLN B 1 268 ? 12.539 -1.13 6.371 1 98.94 268 GLN B CA 1
ATOM 5065 C C . GLN B 1 268 ? 13.867 -1.443 7.047 1 98.94 268 GLN B C 1
ATOM 5067 O O . GLN B 1 268 ? 14.117 -1.014 8.18 1 98.94 268 GLN B O 1
ATOM 5072 N N . TRP B 1 269 ? 14.734 -2.193 6.336 1 98.94 269 TRP B N 1
ATOM 5073 C CA . TRP B 1 269 ? 16.047 -2.498 6.875 1 98.94 269 TRP B CA 1
ATOM 5074 C C . TRP B 1 269 ? 16.844 -1.221 7.113 1 98.94 269 TRP B C 1
ATOM 5076 O O . TRP B 1 269 ? 17.484 -1.061 8.164 1 98.94 269 TRP B O 1
ATOM 5086 N N . ALA B 1 270 ? 16.812 -0.324 6.145 1 98.94 270 ALA B N 1
ATOM 5087 C CA . ALA B 1 270 ? 17.547 0.929 6.246 1 98.94 270 ALA B CA 1
ATOM 5088 C C . ALA B 1 270 ? 17.047 1.778 7.406 1 98.94 270 ALA B C 1
ATOM 5090 O O . ALA B 1 270 ? 17.828 2.35 8.156 1 98.94 270 ALA B O 1
ATOM 5091 N N . LEU B 1 271 ? 15.766 1.853 7.523 1 98.94 271 LEU B N 1
ATOM 5092 C CA . LEU B 1 271 ? 15.148 2.615 8.609 1 98.94 271 LEU B CA 1
ATOM 5093 C C . LEU B 1 271 ? 15.523 2.029 9.961 1 98.94 271 LEU B C 1
ATOM 5095 O O . LEU B 1 271 ? 15.859 2.768 10.898 1 98.94 271 LEU B O 1
ATOM 5099 N N . ALA B 1 272 ? 15.461 0.701 10.055 1 98.94 272 ALA B N 1
ATOM 5100 C CA . ALA B 1 272 ? 15.836 0.038 11.297 1 98.94 272 ALA B CA 1
ATOM 5101 C C . ALA B 1 272 ? 17.266 0.365 11.688 1 98.94 272 ALA B C 1
ATOM 5103 O O . ALA B 1 272 ? 17.547 0.72 12.836 1 98.94 272 ALA B O 1
ATOM 5104 N N . ASP B 1 273 ? 18.156 0.27 10.703 1 98.81 273 ASP B N 1
ATOM 5105 C CA . ASP B 1 273 ? 19.562 0.56 10.938 1 98.81 273 ASP B CA 1
ATOM 5106 C C . ASP B 1 273 ? 19.766 1.996 11.414 1 98.81 273 ASP B C 1
ATOM 5108 O O . ASP B 1 273 ? 20.484 2.24 12.383 1 98.81 273 ASP B O 1
ATOM 5112 N N . TYR B 1 274 ? 19.172 2.902 10.75 1 98.81 274 TYR B N 1
ATOM 5113 C CA . TYR B 1 274 ? 19.375 4.316 11.047 1 98.81 274 TYR B CA 1
ATOM 5114 C C . TYR B 1 274 ? 18.812 4.676 12.414 1 98.81 274 TYR B C 1
ATOM 5116 O O . TYR B 1 274 ? 19.438 5.418 13.172 1 98.81 274 TYR B O 1
ATOM 5124 N N . MET B 1 275 ? 17.625 4.168 12.703 1 98.75 275 MET B N 1
ATOM 5125 C CA . MET B 1 275 ? 17.016 4.441 14 1 98.75 275 MET B CA 1
ATOM 5126 C C . MET B 1 275 ? 17.891 3.908 15.133 1 98.75 275 MET B C 1
ATOM 5128 O O . MET B 1 275 ? 18 4.535 16.188 1 98.75 275 MET B O 1
ATOM 5132 N N . ALA B 1 276 ? 18.422 2.717 14.914 1 98.69 276 ALA B N 1
ATOM 5133 C CA . ALA B 1 276 ? 19.297 2.133 15.922 1 98.69 276 ALA B CA 1
ATOM 5134 C C . ALA B 1 276 ? 20.562 2.969 16.094 1 98.69 276 ALA B C 1
ATOM 5136 O O . ALA B 1 276 ? 21.016 3.184 17.219 1 98.69 276 ALA B O 1
ATOM 5137 N N . ALA B 1 277 ? 21.109 3.479 15.016 1 98.62 277 ALA B N 1
ATOM 5138 C CA . ALA B 1 277 ? 22.375 4.199 15.023 1 98.62 277 ALA B CA 1
ATOM 5139 C C . ALA B 1 277 ? 22.188 5.633 15.523 1 98.62 277 ALA B C 1
ATOM 5141 O O . ALA B 1 277 ? 23.094 6.195 16.156 1 98.62 277 ALA B O 1
ATOM 5142 N N . CYS B 1 278 ? 21.047 6.242 15.172 1 98.19 278 CYS B N 1
ATOM 5143 C CA . CYS B 1 278 ? 20.812 7.656 15.461 1 98.19 278 CYS B CA 1
ATOM 5144 C C . CYS B 1 278 ? 19.453 7.859 16.141 1 98.19 278 CYS B C 1
ATOM 5146 O O . CYS B 1 278 ? 18.641 8.656 15.664 1 98.19 278 CYS B O 1
ATOM 5148 N N . PRO B 1 279 ? 19.281 7.25 17.312 1 97 279 PRO B N 1
ATOM 5149 C CA . PRO B 1 279 ? 17.984 7.375 17.984 1 97 279 PRO B CA 1
ATOM 5150 C C . PRO B 1 279 ? 17.656 8.812 18.359 1 97 279 PRO B C 1
ATOM 5152 O O . PRO B 1 279 ? 16.484 9.156 18.516 1 97 279 PRO B O 1
ATOM 5155 N N . GLU B 1 280 ? 18.578 9.703 18.438 1 96.25 280 GLU B N 1
ATOM 5156 C CA . GLU B 1 280 ? 18.391 11.078 18.875 1 96.25 280 GLU B CA 1
ATOM 5157 C C . GLU B 1 280 ? 17.906 11.961 17.734 1 96.25 280 GLU B C 1
ATOM 5159 O O . GLU B 1 280 ? 17.5 13.109 17.953 1 96.25 280 GLU B O 1
ATOM 5164 N N . HIS B 1 281 ? 17.891 11.438 16.531 1 96.62 281 HIS B N 1
ATOM 5165 C CA . HIS B 1 281 ? 17.5 12.211 15.359 1 96.62 281 HIS B CA 1
ATOM 5166 C C . HIS B 1 281 ? 16.156 12.898 15.57 1 96.62 281 HIS B C 1
ATOM 5168 O O . HIS B 1 281 ? 16.016 14.086 15.266 1 96.62 281 HIS B O 1
ATOM 5174 N N . VAL B 1 282 ? 15.211 12.164 16.109 1 96.81 282 VAL B N 1
ATOM 5175 C CA . VAL B 1 282 ? 13.852 12.688 16.25 1 96.81 282 VAL B CA 1
ATOM 5176 C C . VAL B 1 282 ? 13.836 13.828 17.266 1 96.81 282 VAL B C 1
ATOM 5178 O O . VAL B 1 282 ? 13 14.727 17.188 1 96.81 282 VAL B O 1
ATOM 5181 N N . ASP B 1 283 ? 14.758 13.875 18.141 1 96.12 283 ASP B N 1
ATOM 5182 C CA . ASP B 1 283 ? 14.852 14.914 19.156 1 96.12 283 ASP B CA 1
ATOM 5183 C C . ASP B 1 283 ? 15.375 16.219 18.562 1 96.12 283 ASP B C 1
ATOM 5185 O O . ASP B 1 283 ? 15.211 17.297 19.156 1 96.12 283 ASP B O 1
ATOM 5189 N N . GLU B 1 284 ? 15.961 16.141 17.406 1 96.5 284 GLU B N 1
ATOM 5190 C CA . GLU B 1 284 ? 16.578 17.312 16.781 1 96.5 284 GLU B CA 1
ATOM 5191 C C . GLU B 1 284 ? 15.609 17.969 15.797 1 96.5 284 GLU B C 1
ATOM 5193 O O . GLU B 1 284 ? 15.812 19.125 15.406 1 96.5 284 GLU B O 1
ATOM 5198 N N . LEU B 1 285 ? 14.586 17.281 15.445 1 97.56 285 LEU B N 1
ATOM 5199 C CA . LEU B 1 285 ? 13.695 17.734 14.375 1 97.56 285 LEU B CA 1
ATOM 5200 C C . LEU B 1 285 ? 12.977 19.016 14.766 1 97.56 285 LEU B C 1
ATOM 5202 O O . LEU B 1 285 ? 12.812 19.922 13.938 1 97.56 285 LEU B O 1
ATOM 5206 N N . PRO B 1 286 ? 12.516 19.125 16.031 1 97.94 286 PRO B N 1
ATOM 5207 C CA . PRO B 1 286 ? 11.828 20.359 16.406 1 97.94 286 PRO B CA 1
ATOM 5208 C C . PRO B 1 286 ? 12.703 21.609 16.219 1 97.94 286 PRO B C 1
ATOM 5210 O O . PRO B 1 286 ? 12.242 22.609 15.664 1 97.94 286 PRO B O 1
ATOM 5213 N N . ILE B 1 287 ? 13.914 21.531 16.625 1 97.56 287 ILE B N 1
ATOM 5214 C CA . ILE B 1 287 ? 14.828 22.672 16.5 1 97.56 287 ILE B CA 1
ATOM 5215 C C . ILE B 1 287 ? 15.078 22.969 15.023 1 97.56 287 ILE B C 1
ATOM 5217 O O . ILE B 1 287 ? 15.078 24.141 14.617 1 97.56 287 ILE B O 1
ATOM 5221 N N . PHE B 1 288 ? 15.281 22 14.273 1 97.81 288 PHE B N 1
ATOM 5222 C CA . PHE B 1 288 ? 15.562 22.109 12.844 1 97.81 288 PHE B CA 1
ATOM 5223 C C . PHE B 1 288 ? 14.422 22.812 12.125 1 97.81 288 PHE B C 1
ATOM 5225 O O . PHE B 1 288 ? 14.648 23.797 11.406 1 97.81 288 PHE B O 1
ATOM 5232 N N . TYR B 1 289 ? 13.219 22.375 12.344 1 98.19 289 TYR B N 1
ATOM 5233 C CA . TYR B 1 289 ? 12.086 22.922 11.609 1 98.19 289 TYR B CA 1
ATOM 5234 C C . TYR B 1 289 ? 11.625 24.25 12.227 1 98.19 289 TYR B C 1
ATOM 5236 O O . TYR B 1 289 ? 11.109 25.125 11.523 1 98.19 289 TYR B O 1
ATOM 5244 N N . GLN B 1 290 ? 11.797 24.359 13.531 1 98.5 290 GLN B N 1
ATOM 5245 C CA . GLN B 1 290 ? 11.492 25.656 14.141 1 98.5 290 GLN B CA 1
ATOM 5246 C C . GLN B 1 290 ? 12.328 26.766 13.516 1 98.5 290 GLN B C 1
ATOM 5248 O O . GLN B 1 290 ? 11.828 27.875 13.305 1 98.5 290 GLN B O 1
ATOM 5253 N N . ALA B 1 291 ? 13.594 26.5 13.289 1 98.5 291 ALA B N 1
ATOM 5254 C CA . ALA B 1 291 ? 14.461 27.484 12.648 1 98.5 291 ALA B CA 1
ATOM 5255 C C . ALA B 1 291 ? 13.93 27.891 11.273 1 98.5 291 ALA B C 1
ATOM 5257 O O . ALA B 1 291 ? 13.969 29.062 10.906 1 98.5 291 ALA B O 1
ATOM 5258 N N . LYS B 1 292 ? 13.445 26.969 10.5 1 98.38 292 LYS B N 1
ATOM 5259 C CA . LYS B 1 292 ? 12.883 27.25 9.18 1 98.38 292 LYS B CA 1
ATOM 5260 C C . LYS B 1 292 ? 11.586 28.047 9.289 1 98.38 292 LYS B C 1
ATOM 5262 O O . LYS B 1 292 ? 11.352 28.969 8.5 1 98.38 292 LYS B O 1
ATOM 5267 N N . ARG B 1 293 ? 10.734 27.609 10.211 1 98.5 293 ARG B N 1
ATOM 5268 C CA . ARG B 1 293 ? 9.508 28.359 10.477 1 98.5 293 ARG B CA 1
ATOM 5269 C C . ARG B 1 293 ? 9.805 29.797 10.844 1 98.5 293 ARG B C 1
ATOM 5271 O O . ARG B 1 293 ? 9.219 30.719 10.281 1 98.5 293 ARG B O 1
ATOM 5278 N N . ASP B 1 294 ? 10.703 29.969 11.797 1 98.75 294 ASP B N 1
ATOM 5279 C CA . ASP B 1 294 ? 11.055 31.297 12.273 1 98.75 294 ASP B CA 1
ATOM 5280 C C . ASP B 1 294 ? 11.641 32.156 11.148 1 98.75 294 ASP B C 1
ATOM 5282 O O . ASP B 1 294 ? 11.297 33.344 11.008 1 98.75 294 ASP B O 1
ATOM 5286 N N . LEU B 1 295 ? 12.523 31.578 10.359 1 98.75 295 LEU B N 1
ATOM 5287 C CA . LEU B 1 295 ? 13.094 32.312 9.227 1 98.75 295 LEU B CA 1
ATOM 5288 C C . LEU B 1 295 ? 12.008 32.781 8.281 1 98.75 295 LEU B C 1
ATOM 5290 O O . LEU B 1 295 ? 11.969 33.969 7.926 1 98.75 295 LEU B O 1
ATOM 5294 N N . PHE B 1 296 ? 11.164 31.938 7.859 1 98.69 296 PHE B N 1
ATOM 5295 C CA . PHE B 1 296 ? 10.117 32.281 6.91 1 98.69 296 PHE B CA 1
ATOM 5296 C C . PHE B 1 296 ? 9.203 33.375 7.469 1 98.69 296 PHE B C 1
ATOM 5298 O O . PHE B 1 296 ? 8.883 34.344 6.777 1 98.69 296 PHE B O 1
ATOM 5305 N N . CYS B 1 297 ? 8.766 33.156 8.734 1 98.62 297 CYS B N 1
ATOM 5306 C CA . CYS B 1 297 ? 7.879 34.125 9.391 1 98.62 297 CYS B CA 1
ATOM 5307 C C . CYS B 1 297 ? 8.555 35.5 9.531 1 98.62 297 CYS B C 1
ATOM 5309 O O . CYS B 1 297 ? 7.93 36.531 9.32 1 98.62 297 CYS B O 1
ATOM 5311 N N . ASP B 1 298 ? 9.82 35.406 9.922 1 98.69 298 ASP B N 1
ATOM 5312 C CA . ASP B 1 298 ? 10.562 36.656 10.055 1 98.69 298 ASP B CA 1
ATOM 5313 C C . ASP B 1 298 ? 10.664 37.375 8.711 1 98.69 298 ASP B C 1
ATOM 5315 O O . ASP B 1 298 ? 10.523 38.625 8.648 1 98.69 298 ASP B O 1
ATOM 5319 N N . LEU B 1 299 ? 10.945 36.625 7.688 1 98.31 299 LEU B N 1
ATOM 5320 C CA . LEU B 1 299 ? 11.062 37.188 6.348 1 98.31 299 LEU B CA 1
ATOM 5321 C C . LEU B 1 299 ? 9.734 37.781 5.879 1 98.31 299 LEU B C 1
ATOM 5323 O O . LEU B 1 299 ? 9.719 38.75 5.129 1 98.31 299 LEU B O 1
ATOM 5327 N N . LEU B 1 300 ? 8.609 37.281 6.309 1 97.75 300 LEU B N 1
ATOM 5328 C CA . LEU B 1 300 ? 7.277 37.688 5.863 1 97.75 300 LEU B CA 1
ATOM 5329 C C . LEU B 1 300 ? 6.742 38.812 6.727 1 97.75 300 LEU B C 1
ATOM 5331 O O . LEU B 1 300 ? 5.723 39.438 6.398 1 97.75 300 LEU B O 1
ATOM 5335 N N . ALA B 1 301 ? 7.363 39.094 7.789 1 95.81 301 ALA B N 1
ATOM 5336 C CA . ALA B 1 301 ? 6.875 40.031 8.789 1 95.81 301 ALA B CA 1
ATOM 5337 C C . ALA B 1 301 ? 6.59 41.406 8.172 1 95.81 301 ALA B C 1
ATOM 5339 O O . ALA B 1 301 ? 5.664 42.094 8.586 1 95.81 301 ALA B O 1
ATOM 5340 N N . GLY B 1 302 ? 7.344 41.781 7.145 1 94.19 302 GLY B N 1
ATOM 5341 C CA . GLY B 1 302 ? 7.164 43.062 6.516 1 94.19 302 GLY B CA 1
ATOM 5342 C C . GLY B 1 302 ? 6.113 43.062 5.422 1 94.19 302 GLY B C 1
ATOM 5343 O O . GLY B 1 302 ? 5.832 44.094 4.82 1 94.19 302 GLY B O 1
ATOM 5344 N N . SER B 1 303 ? 5.535 42 5.18 1 97.5 303 SER B N 1
ATOM 5345 C CA . SER B 1 303 ? 4.508 41.875 4.148 1 97.5 303 SER B CA 1
ATOM 5346 C C . SER B 1 303 ? 3.145 42.312 4.676 1 97.5 303 SER B C 1
ATOM 5348 O O . SER B 1 303 ? 3.025 42.75 5.82 1 97.5 303 SER B O 1
ATOM 5350 N N . ARG B 1 304 ? 2.105 42.219 3.812 1 98 304 ARG B N 1
ATOM 5351 C CA . ARG B 1 304 ? 0.741 42.562 4.188 1 98 304 ARG B CA 1
ATOM 5352 C C . ARG B 1 304 ? -0.016 41.344 4.707 1 98 304 ARG B C 1
ATOM 5354 O O . ARG B 1 304 ? -1.179 41.469 5.102 1 98 304 ARG B O 1
ATOM 5361 N N . PHE B 1 305 ? 0.689 40.188 4.781 1 98.12 305 PHE B N 1
ATOM 5362 C CA . PHE B 1 305 ? 0.099 39 5.398 1 98.12 305 PHE B CA 1
ATOM 5363 C C . PHE B 1 305 ? 0.095 39.125 6.918 1 98.12 305 PHE B C 1
ATOM 5365 O O . PHE B 1 305 ? 1.035 39.688 7.504 1 98.12 305 PHE B O 1
ATOM 5372 N N . THR B 1 306 ? -0.973 38.656 7.504 1 97.5 306 THR B N 1
ATOM 5373 C CA . THR B 1 306 ? -0.984 38.5 8.953 1 97.5 306 THR B CA 1
ATOM 5374 C C . THR B 1 306 ? -1.004 37 9.312 1 97.5 306 THR B C 1
ATOM 5376 O O . THR B 1 306 ? -1.64 36.219 8.633 1 97.5 306 THR B O 1
ATOM 5379 N N . PHE B 1 307 ? -0.313 36.656 10.336 1 97.19 307 PHE B N 1
ATOM 5380 C CA . PHE B 1 307 ? -0.237 35.25 10.703 1 97.19 307 PHE B CA 1
ATOM 5381 C C . PHE B 1 307 ? 0.24 35.094 12.148 1 97.19 307 PHE B C 1
ATOM 5383 O O . PHE B 1 307 ? 0.812 36 12.719 1 97.19 307 PHE B O 1
ATOM 5390 N N . THR B 1 308 ? -0.15 34 12.703 1 97.12 308 THR B N 1
ATOM 5391 C CA . THR B 1 308 ? 0.446 33.469 13.93 1 97.12 308 THR B CA 1
ATOM 5392 C C . THR B 1 308 ? 1.399 32.312 13.617 1 97.12 308 THR B C 1
ATOM 5394 O O . THR B 1 308 ? 1.062 31.422 12.852 1 97.12 308 THR B O 1
ATOM 5397 N N . ARG B 1 309 ? 2.631 32.406 14.203 1 98 309 ARG B N 1
ATOM 5398 C CA . ARG B 1 309 ? 3.605 31.344 13.945 1 98 309 ARG B CA 1
ATOM 5399 C C . ARG B 1 309 ? 3.02 29.969 14.258 1 98 309 ARG B C 1
ATOM 5401 O O . ARG B 1 309 ? 2.467 29.75 15.344 1 98 309 ARG B O 1
ATOM 5408 N N . ALA B 1 310 ? 3.096 29.094 13.32 1 97.62 310 ALA B N 1
ATOM 5409 C CA . ALA B 1 310 ? 2.537 27.75 13.469 1 97.62 310 ALA B CA 1
ATOM 5410 C C . ALA B 1 310 ? 3.232 26.984 14.594 1 97.62 310 ALA B C 1
ATOM 5412 O O . ALA B 1 310 ? 4.465 26.969 14.672 1 97.62 310 ALA B O 1
ATOM 5413 N N . PRO B 1 311 ? 2.494 26.344 15.445 1 98.19 311 PRO B N 1
ATOM 5414 C CA . PRO B 1 311 ? 3.123 25.609 16.547 1 98.19 311 PRO B CA 1
ATOM 5415 C C . PRO B 1 311 ? 3.639 24.234 16.125 1 98.19 311 PRO B C 1
ATOM 5417 O O . PRO B 1 311 ? 4.395 23.594 16.859 1 98.19 311 PRO B O 1
ATOM 5420 N N . GLY B 1 312 ? 3.17 23.734 14.953 1 98.06 312 GLY B N 1
ATOM 5421 C CA . GLY B 1 312 ? 3.621 22.422 14.508 1 98.06 312 GLY B CA 1
ATOM 5422 C C . GLY B 1 312 ? 3.461 22.219 13.016 1 98.06 312 GLY B C 1
ATOM 5423 O O . GLY B 1 312 ? 2.99 23.109 12.305 1 98.06 312 GLY B O 1
ATOM 5424 N N . THR B 1 313 ? 3.924 21.031 12.539 1 98.12 313 THR B N 1
ATOM 5425 C CA . THR B 1 313 ? 3.977 20.609 11.141 1 98.12 313 THR B CA 1
ATOM 5426 C C . THR B 1 313 ? 5.031 21.406 10.383 1 98.12 313 THR B C 1
ATOM 5428 O O . THR B 1 313 ? 6 21.891 10.969 1 98.12 313 THR B O 1
ATOM 5431 N N . TYR B 1 314 ? 5.039 21.453 9.18 1 97.62 314 TYR B N 1
ATOM 5432 C CA . TYR B 1 314 ? 5.922 22.328 8.414 1 97.62 314 TYR B CA 1
ATOM 5433 C C . TYR B 1 314 ? 5.125 23.25 7.496 1 97.62 314 TYR B C 1
ATOM 5435 O O . TYR B 1 314 ? 5.562 23.562 6.387 1 97.62 314 TYR B O 1
ATOM 5443 N N . PHE B 1 315 ? 3.873 23.641 7.996 1 98.12 315 PHE B N 1
ATOM 5444 C CA . PHE B 1 315 ? 2.988 24.547 7.277 1 98.12 315 PHE B CA 1
ATOM 5445 C C . PHE B 1 315 ? 2.754 25.828 8.07 1 98.12 315 PHE B C 1
ATOM 5447 O O . PHE B 1 315 ? 2.654 25.797 9.305 1 98.12 315 PHE B O 1
ATOM 5454 N N . GLN B 1 316 ? 2.693 26.922 7.379 1 98.5 316 GLN B N 1
ATOM 5455 C CA . GLN B 1 316 ? 2.359 28.219 7.941 1 98.5 316 GLN B CA 1
ATOM 5456 C C . GLN B 1 316 ? 1.131 28.812 7.262 1 98.5 316 GLN B C 1
ATOM 5458 O O . GLN B 1 316 ? 1.122 29.016 6.043 1 98.5 316 GLN B O 1
ATOM 5463 N N . LEU B 1 317 ? 0.068 29 8.023 1 98.5 317 LEU B N 1
ATOM 5464 C CA . LEU B 1 317 ? -1.098 29.703 7.504 1 98.5 317 LEU B CA 1
ATOM 5465 C C . LEU B 1 317 ? -0.878 31.219 7.547 1 98.5 317 LEU B C 1
ATOM 5467 O O . LEU B 1 317 ? -0.268 31.734 8.484 1 98.5 317 LEU B O 1
ATOM 5471 N N . ALA B 1 318 ? -1.367 31.891 6.559 1 98.38 318 ALA B N 1
ATOM 5472 C CA . ALA B 1 318 ? -1.301 33.344 6.5 1 98.38 318 ALA B CA 1
ATOM 5473 C C . ALA B 1 318 ? -2.631 33.938 6.039 1 98.38 318 ALA B C 1
ATOM 5475 O O . ALA B 1 318 ? -3.256 33.406 5.105 1 98.38 318 ALA B O 1
ATOM 5476 N N . ASP B 1 319 ? -3.092 34.906 6.77 1 98 319 ASP B N 1
ATOM 5477 C CA . ASP B 1 319 ? -4.293 35.656 6.422 1 98 319 ASP B CA 1
ATOM 5478 C C . ASP B 1 319 ? -3.982 36.75 5.391 1 98 319 ASP B C 1
ATOM 5480 O O . ASP B 1 319 ? -3.055 37.531 5.57 1 98 319 ASP B O 1
ATOM 5484 N N . TYR B 1 320 ? -4.699 36.781 4.301 1 98.25 320 TYR B N 1
ATOM 5485 C CA . TYR B 1 320 ? -4.418 37.719 3.227 1 98.25 320 TYR B CA 1
ATOM 5486 C C . TYR B 1 320 ? -5.496 38.781 3.145 1 98.25 320 TYR B C 1
ATOM 5488 O O . TYR B 1 320 ? -5.625 39.469 2.127 1 98.25 320 TYR B O 1
ATOM 5496 N N . SER B 1 321 ? -6.328 38.969 4.121 1 96.81 321 SER B N 1
ATOM 5497 C CA . SER B 1 321 ? -7.453 39.906 4.133 1 96.81 321 SER B CA 1
ATOM 5498 C C . SER B 1 321 ? -7.004 41.312 3.77 1 96.81 321 SER B C 1
ATOM 5500 O O . SER B 1 321 ? -7.766 42.062 3.17 1 96.81 321 SER B O 1
ATOM 5502 N N . ALA B 1 322 ? -5.805 41.688 4.043 1 97.19 322 ALA B N 1
ATOM 5503 C CA . ALA B 1 322 ? -5.301 43.062 3.816 1 97.19 322 ALA B CA 1
ATOM 5504 C C . ALA B 1 322 ? -4.715 43.188 2.414 1 97.19 322 ALA B C 1
ATOM 5506 O O . ALA B 1 322 ? -4.254 44.281 2.031 1 97.19 322 ALA B O 1
ATOM 5507 N N . ILE B 1 323 ? -4.703 42.219 1.637 1 97.19 323 ILE B N 1
ATOM 5508 C CA . ILE B 1 323 ? -4.082 42.219 0.317 1 97.19 323 ILE B CA 1
ATOM 5509 C C . ILE B 1 323 ? -5.16 42.25 -0.762 1 97.19 323 ILE B C 1
ATOM 5511 O O . ILE B 1 323 ? -5.293 43.25 -1.488 1 97.19 323 ILE B O 1
ATOM 5515 N N . ARG B 1 324 ? -5.906 41.156 -0.883 1 94.38 324 ARG B N 1
ATOM 5516 C CA . ARG B 1 324 ? -7.004 41.031 -1.833 1 94.38 324 ARG B CA 1
ATOM 5517 C C . ARG B 1 324 ? -8.227 40.406 -1.164 1 94.38 324 ARG B C 1
ATOM 5519 O O . ARG B 1 324 ? -8.492 39.219 -1.329 1 94.38 324 ARG B O 1
ATOM 5526 N N . ASP B 1 325 ? -9.023 41.188 -0.539 1 91.25 325 ASP B N 1
ATOM 5527 C CA . ASP B 1 325 ? -10.164 40.688 0.195 1 91.25 325 ASP B CA 1
ATOM 5528 C C . ASP B 1 325 ? -11.336 40.375 -0.745 1 91.25 325 ASP B C 1
ATOM 5530 O O . ASP B 1 325 ? -12.344 39.812 -0.33 1 91.25 325 ASP B O 1
ATOM 5534 N N . ASP B 1 326 ? -11.141 40.656 -2.008 1 95.75 326 ASP B N 1
ATOM 5535 C CA . ASP B 1 326 ? -12.156 40.406 -3.023 1 95.75 326 ASP B CA 1
ATOM 5536 C C . ASP B 1 326 ? -12.047 39 -3.559 1 95.75 326 ASP B C 1
ATOM 5538 O O . ASP B 1 326 ? -12.977 38.469 -4.199 1 95.75 326 ASP B O 1
ATOM 5542 N N . LEU B 1 327 ? -10.93 38.375 -3.293 1 97.19 327 LEU B N 1
ATOM 5543 C CA . LEU B 1 327 ? -10.688 37.031 -3.785 1 97.19 327 LEU B CA 1
ATOM 5544 C C . LEU B 1 327 ? -10.961 36 -2.693 1 97.19 327 LEU B C 1
ATOM 5546 O O . LEU B 1 327 ? -10.633 36.219 -1.526 1 97.19 327 LEU B O 1
ATOM 5550 N N . ASP B 1 328 ? -11.594 34.875 -2.994 1 97.44 328 ASP B N 1
ATOM 5551 C CA . ASP B 1 328 ? -11.539 33.719 -2.078 1 97.44 328 ASP B CA 1
ATOM 5552 C C . ASP B 1 328 ? -10.156 33.094 -2.082 1 97.44 328 ASP B C 1
ATOM 5554 O O . ASP B 1 328 ? -9.273 33.5 -2.836 1 97.44 328 ASP B O 1
ATOM 5558 N N . ASP B 1 329 ? -9.961 32.156 -1.216 1 97.69 329 ASP B N 1
ATOM 5559 C CA . ASP B 1 329 ? -8.602 31.672 -1.01 1 97.69 329 ASP B CA 1
ATOM 5560 C C . ASP B 1 329 ? -8.133 30.812 -2.186 1 97.69 329 ASP B C 1
ATOM 5562 O O . ASP B 1 329 ? -6.934 30.672 -2.424 1 97.69 329 ASP B O 1
ATOM 5566 N N . VAL B 1 330 ? -9.062 30.188 -2.965 1 97.62 330 VAL B N 1
ATOM 5567 C CA . VAL B 1 330 ? -8.672 29.469 -4.176 1 97.62 330 VAL B CA 1
ATOM 5568 C C . VAL B 1 330 ? -8.172 30.469 -5.223 1 97.62 330 VAL B C 1
ATOM 5570 O O . VAL B 1 330 ? -7.086 30.297 -5.781 1 97.62 330 VAL B O 1
ATOM 5573 N N . GLU B 1 331 ? -8.93 31.469 -5.465 1 97.69 331 GLU B N 1
ATOM 5574 C CA . GLU B 1 331 ? -8.539 32.5 -6.402 1 97.69 331 GLU B CA 1
ATOM 5575 C C . GLU B 1 331 ? -7.242 33.188 -5.965 1 97.69 331 GLU B C 1
ATOM 5577 O O . GLU B 1 331 ? -6.402 33.531 -6.801 1 97.69 331 GLU B O 1
ATOM 5582 N N . MET B 1 332 ? -7.129 33.438 -4.688 1 98.25 332 MET B N 1
ATOM 5583 C CA . MET B 1 332 ? -5.914 34.031 -4.152 1 98.25 332 MET B CA 1
ATOM 5584 C C . MET B 1 332 ? -4.699 33.156 -4.445 1 98.25 332 MET B C 1
ATOM 5586 O O . MET B 1 332 ? -3.648 33.656 -4.852 1 98.25 332 MET B O 1
ATOM 5590 N N . SER B 1 333 ? -4.805 31.859 -4.195 1 98.38 333 SER B N 1
ATOM 5591 C CA . SER B 1 333 ? -3.705 30.938 -4.449 1 98.38 333 SER B CA 1
ATOM 5592 C C . SER B 1 333 ? -3.305 30.953 -5.922 1 98.38 333 SER B C 1
ATOM 5594 O O . SER B 1 333 ? -2.115 30.938 -6.246 1 98.38 333 SER B O 1
ATOM 5596 N N . LEU B 1 334 ? -4.328 30.969 -6.805 1 98.12 334 LEU B N 1
ATOM 5597 C CA . LEU B 1 334 ? -4.059 31.062 -8.234 1 98.12 334 LEU B CA 1
ATOM 5598 C C . LEU B 1 334 ? -3.359 32.375 -8.586 1 98.12 334 LEU B C 1
ATOM 5600 O O . LEU B 1 334 ? -2.385 32.375 -9.336 1 98.12 334 LEU B O 1
ATOM 5604 N N . TRP B 1 335 ? -3.867 33.438 -8.055 1 98.12 335 TRP B N 1
ATOM 5605 C CA . TRP B 1 335 ? -3.33 34.75 -8.312 1 98.12 335 TRP B CA 1
ATOM 5606 C C . TRP B 1 335 ? -1.887 34.875 -7.832 1 98.12 335 TRP B C 1
ATOM 5608 O O . TRP B 1 335 ? -1.021 35.375 -8.555 1 98.12 335 TRP B O 1
ATOM 5618 N N . LEU B 1 336 ? -1.566 34.406 -6.621 1 98.38 336 LEU B N 1
ATOM 5619 C CA . LEU B 1 336 ? -0.213 34.438 -6.078 1 98.38 336 LEU B CA 1
ATOM 5620 C C . LEU B 1 336 ? 0.743 33.656 -6.957 1 98.38 336 LEU B C 1
ATOM 5622 O O . LEU B 1 336 ? 1.887 34.062 -7.172 1 98.38 336 LEU B O 1
ATOM 5626 N N . THR B 1 337 ? 0.26 32.531 -7.418 1 98.38 337 THR B N 1
ATOM 5627 C CA . THR B 1 337 ? 1.095 31.641 -8.227 1 98.38 337 THR B CA 1
ATOM 5628 C C . THR B 1 337 ? 1.382 32.281 -9.586 1 98.38 337 THR B C 1
ATOM 5630 O O . THR B 1 337 ? 2.535 32.344 -10.023 1 98.38 337 THR B O 1
ATOM 5633 N N . ARG B 1 338 ? 0.388 32.812 -10.234 1 97.88 338 ARG B N 1
ATOM 5634 C CA . ARG B 1 338 ? 0.505 33.312 -11.602 1 97.88 338 ARG B CA 1
ATOM 5635 C C . ARG B 1 338 ? 1.166 34.688 -11.625 1 97.88 338 ARG B C 1
ATOM 5637 O O . ARG B 1 338 ? 2.029 34.969 -12.469 1 97.88 338 ARG B O 1
ATOM 5644 N N . GLU B 1 339 ? 0.791 35.5 -10.758 1 97.62 339 GLU B N 1
ATOM 5645 C CA . GLU B 1 339 ? 1.167 36.906 -10.859 1 97.62 339 GLU B CA 1
ATOM 5646 C C . GLU B 1 339 ? 2.389 37.219 -9.992 1 97.62 339 GLU B C 1
ATOM 5648 O O . GLU B 1 339 ? 3.131 38.156 -10.273 1 97.62 339 GLU B O 1
ATOM 5653 N N . HIS B 1 340 ? 2.602 36.406 -8.938 1 97.81 340 HIS B N 1
ATOM 5654 C CA . HIS B 1 340 ? 3.678 36.75 -8.016 1 97.81 340 HIS B CA 1
ATOM 5655 C C . HIS B 1 340 ? 4.684 35.594 -7.898 1 97.81 340 HIS B C 1
ATOM 5657 O O . HIS B 1 340 ? 5.719 35.75 -7.246 1 97.81 340 HIS B O 1
ATOM 5663 N N . GLY B 1 341 ? 4.367 34.469 -8.398 1 98.31 341 GLY B N 1
ATOM 5664 C CA . GLY B 1 341 ? 5.34 33.406 -8.57 1 98.31 341 GLY B CA 1
ATOM 5665 C C . GLY B 1 341 ? 5.531 32.562 -7.324 1 98.31 341 GLY B C 1
ATOM 5666 O O . GLY B 1 341 ? 6.609 32.031 -7.098 1 98.31 341 GLY B O 1
ATOM 5667 N N . VAL B 1 342 ? 4.594 32.562 -6.445 1 98.62 342 VAL B N 1
ATOM 5668 C CA . VAL B 1 342 ? 4.641 31.703 -5.27 1 98.62 342 VAL B CA 1
ATOM 5669 C C . VAL B 1 342 ? 3.357 30.875 -5.172 1 98.62 342 VAL B C 1
ATOM 5671 O O . VAL B 1 342 ? 2.264 31.438 -5.066 1 98.62 342 VAL B O 1
ATOM 5674 N N . ALA B 1 343 ? 3.523 29.578 -5.234 1 98.56 343 ALA B N 1
ATOM 5675 C CA . ALA B 1 343 ? 2.377 28.672 -5.137 1 98.56 343 ALA B CA 1
ATOM 5676 C C . ALA B 1 343 ? 2.043 28.359 -3.682 1 98.56 343 ALA B C 1
ATOM 5678 O O . ALA B 1 343 ? 2.936 28.078 -2.881 1 98.56 343 ALA B O 1
ATOM 5679 N N . THR B 1 344 ? 0.804 28.453 -3.348 1 98.12 344 THR B N 1
ATOM 5680 C CA . THR B 1 344 ? 0.286 28.188 -2.014 1 98.12 344 THR B CA 1
ATOM 5681 C C . THR B 1 344 ? -0.947 27.281 -2.088 1 98.12 344 THR B C 1
ATOM 5683 O O . THR B 1 344 ? -1.398 26.938 -3.18 1 98.12 344 THR B O 1
ATOM 5686 N N . ILE B 1 345 ? -1.464 26.859 -0.914 1 97.81 345 ILE B N 1
ATOM 5687 C CA . ILE B 1 345 ? -2.646 26.016 -0.85 1 97.81 345 ILE B CA 1
ATOM 5688 C C . ILE B 1 345 ? -3.791 26.766 -0.18 1 97.81 345 ILE B C 1
ATOM 5690 O O . ILE B 1 345 ? -3.617 27.344 0.894 1 97.81 345 ILE B O 1
ATOM 5694 N N . PRO B 1 346 ? -4.973 26.859 -0.895 1 98.12 346 PRO B N 1
ATOM 5695 C CA . PRO B 1 346 ? -6.145 27.391 -0.197 1 98.12 346 PRO B CA 1
ATOM 5696 C C . PRO B 1 346 ? -6.621 26.484 0.934 1 98.12 346 PRO B C 1
ATOM 5698 O O . PRO B 1 346 ? -6.68 25.25 0.767 1 98.12 346 PRO B O 1
ATOM 5701 N N . VAL B 1 347 ? -6.949 27 2.062 1 98 347 VAL B N 1
ATOM 5702 C CA . VAL B 1 347 ? -7.332 26.234 3.236 1 98 347 VAL B CA 1
ATOM 5703 C C . VAL B 1 347 ? -8.781 25.781 3.105 1 98 347 VAL B C 1
ATOM 5705 O O . VAL B 1 347 ? -9.172 24.75 3.654 1 98 347 VAL B O 1
ATOM 5708 N N . SER B 1 348 ? -9.594 26.484 2.297 1 97.56 348 SER B N 1
ATOM 5709 C CA . SER B 1 348 ? -11.023 26.234 2.154 1 97.56 348 SER B CA 1
ATOM 5710 C C . SER B 1 348 ? -11.297 24.844 1.583 1 97.56 348 SER B C 1
ATOM 5712 O O . SER B 1 348 ? -12.328 24.234 1.872 1 97.56 348 SER B O 1
ATOM 5714 N N . VAL B 1 349 ? -10.344 24.328 0.839 1 96.38 349 VAL B N 1
ATOM 5715 C CA . VAL B 1 349 ? -10.562 23.078 0.126 1 96.38 349 VAL B CA 1
ATOM 5716 C C . VAL B 1 349 ? -10.555 21.906 1.114 1 96.38 349 VAL B C 1
ATOM 5718 O O . VAL B 1 349 ? -10.969 20.797 0.776 1 96.38 349 VAL B O 1
ATOM 5721 N N . PHE B 1 350 ? -10.172 22.156 2.385 1 97.31 350 PHE B N 1
ATOM 5722 C CA . PHE B 1 350 ? -10.109 21.125 3.402 1 97.31 350 PHE B CA 1
ATOM 5723 C C . PHE B 1 350 ? -11.352 21.141 4.281 1 97.31 350 PHE B C 1
ATOM 5725 O O . PHE B 1 350 ? -11.406 20.453 5.305 1 97.31 350 PHE B O 1
ATOM 5732 N N . TYR B 1 351 ? -12.352 22 3.883 1 97.69 351 TYR B N 1
ATOM 5733 C CA . TYR B 1 351 ? -13.641 22.078 4.555 1 97.69 351 TYR B CA 1
ATOM 5734 C C . TYR B 1 351 ? -14.727 21.422 3.725 1 97.69 351 TYR B C 1
ATOM 5736 O O . TYR B 1 351 ? -14.695 21.453 2.492 1 97.69 351 TYR B O 1
ATOM 5744 N N . GLN B 1 352 ? -15.641 20.766 4.457 1 96.62 352 GLN B N 1
ATOM 5745 C CA . GLN B 1 352 ? -16.891 20.469 3.766 1 96.62 352 GLN B CA 1
ATOM 5746 C C . GLN B 1 352 ? -17.656 21.75 3.416 1 96.62 352 GLN B C 1
ATOM 5748 O O . GLN B 1 352 ? -18.141 21.906 2.293 1 96.62 352 GLN B O 1
ATOM 5753 N N . SER B 1 353 ? -17.734 22.672 4.41 1 96.81 353 SER B N 1
ATOM 5754 C CA . SER B 1 353 ? -18.328 23.984 4.27 1 96.81 353 SER B CA 1
ATOM 5755 C C . SER B 1 353 ? -17.438 25.062 4.887 1 96.81 353 SER B C 1
ATOM 5757 O O . SER B 1 353 ? -17.562 25.375 6.07 1 96.81 353 SER B O 1
ATOM 5759 N N . PRO B 1 354 ? -16.609 25.641 4.055 1 96.88 354 PRO B N 1
ATOM 5760 C CA . PRO B 1 354 ? -15.703 26.641 4.609 1 96.88 354 PRO B CA 1
ATOM 5761 C C . PRO B 1 354 ? -16.438 27.828 5.215 1 96.88 354 PRO B C 1
ATOM 5763 O O . PRO B 1 354 ? -17.469 28.266 4.684 1 96.88 354 PRO B O 1
ATOM 5766 N N . PRO B 1 355 ? -15.953 28.344 6.363 1 94.94 355 PRO B N 1
ATOM 5767 C CA . PRO B 1 355 ? -16.547 29.562 6.906 1 94.94 355 PRO B CA 1
ATOM 5768 C C . PRO B 1 355 ? -16.547 30.719 5.902 1 94.94 355 PRO B C 1
ATOM 5770 O O . PRO B 1 355 ? -15.594 30.875 5.137 1 94.94 355 PRO B O 1
ATOM 5773 N N . ALA B 1 356 ? -17.609 31.484 6.137 1 90.31 356 ALA B N 1
ATOM 5774 C CA . ALA B 1 356 ? -17.688 32.656 5.277 1 90.31 356 ALA B CA 1
ATOM 5775 C C . ALA B 1 356 ? -16.531 33.625 5.543 1 90.31 356 ALA B C 1
ATOM 5777 O O . ALA B 1 356 ? -16.156 33.844 6.695 1 90.31 356 ALA B O 1
ATOM 5778 N N . GLY B 1 357 ? -15.859 34.094 4.582 1 91.38 357 GLY B N 1
ATOM 5779 C CA . GLY B 1 357 ? -14.828 35.094 4.734 1 91.38 357 GLY B CA 1
ATOM 5780 C C . GLY B 1 357 ? -13.461 34.5 5.012 1 91.38 357 GLY B C 1
ATOM 5781 O O . GLY B 1 357 ? -12.523 35.219 5.352 1 91.38 357 GLY B O 1
ATOM 5782 N N . LEU B 1 358 ? -13.383 33.156 5.055 1 94.75 358 LEU B N 1
ATOM 5783 C CA . LEU B 1 358 ? -12.086 32.531 5.238 1 94.75 358 LEU B CA 1
ATOM 5784 C C . LEU B 1 358 ? -11.078 33.062 4.223 1 94.75 358 LEU B C 1
ATOM 5786 O O . LEU B 1 358 ? -11.297 32.969 3.014 1 94.75 358 LEU B O 1
ATOM 5790 N N . ARG B 1 359 ? -10.086 33.75 4.648 1 97.31 359 ARG B N 1
ATOM 5791 C CA . ARG B 1 359 ? -9.039 34.312 3.807 1 97.31 359 ARG B CA 1
ATOM 5792 C C . ARG B 1 359 ? -7.66 33.812 4.227 1 97.31 359 ARG B C 1
ATOM 5794 O O . ARG B 1 359 ? -6.766 34.625 4.512 1 97.31 359 ARG B O 1
ATOM 5801 N N . LEU B 1 360 ? -7.496 32.5 4.219 1 98.06 360 LEU B N 1
ATOM 5802 C CA . LEU B 1 360 ? -6.246 31.859 4.633 1 98.06 360 LEU B CA 1
ATOM 5803 C C . LEU B 1 360 ? -5.609 31.109 3.475 1 98.06 360 LEU B C 1
ATOM 5805 O O . LEU B 1 360 ? -6.312 30.453 2.697 1 98.06 360 LEU B O 1
ATOM 5809 N N . VAL B 1 361 ? -4.348 31.266 3.316 1 98.38 361 VAL B N 1
ATOM 5810 C CA . VAL B 1 361 ? -3.533 30.422 2.451 1 98.38 361 VAL B CA 1
ATOM 5811 C C . VAL B 1 361 ? -2.443 29.734 3.271 1 98.38 361 VAL B C 1
ATOM 5813 O O . VAL B 1 361 ? -2.066 30.219 4.34 1 98.38 361 VAL B O 1
ATOM 5816 N N . ARG B 1 362 ? -2 28.594 2.818 1 98.56 362 ARG B N 1
ATOM 5817 C CA . ARG B 1 362 ? -1.014 27.781 3.523 1 98.56 362 ARG B CA 1
ATOM 5818 C C . ARG B 1 362 ? 0.292 27.703 2.738 1 98.56 362 ARG B C 1
ATOM 5820 O O . ARG B 1 362 ? 0.283 27.422 1.538 1 98.56 362 ARG B O 1
ATOM 5827 N N . PHE B 1 363 ? 1.369 27.984 3.412 1 98.44 363 PHE B N 1
ATOM 5828 C CA . PHE B 1 363 ? 2.713 27.875 2.857 1 98.44 363 PHE B CA 1
ATOM 5829 C C . PHE B 1 363 ? 3.469 26.719 3.512 1 98.44 363 PHE B C 1
ATOM 5831 O O . PHE B 1 363 ? 3.371 26.516 4.723 1 98.44 363 PHE B O 1
ATOM 5838 N N . CYS B 1 364 ? 4.191 25.953 2.752 1 98.19 364 CYS B N 1
ATOM 5839 C CA . CYS B 1 364 ? 5.094 24.922 3.266 1 98.19 364 CYS B CA 1
ATOM 5840 C C . CYS B 1 364 ? 6.496 25.484 3.465 1 98.19 364 CYS B C 1
ATOM 5842 O O . CYS B 1 364 ? 7.148 25.8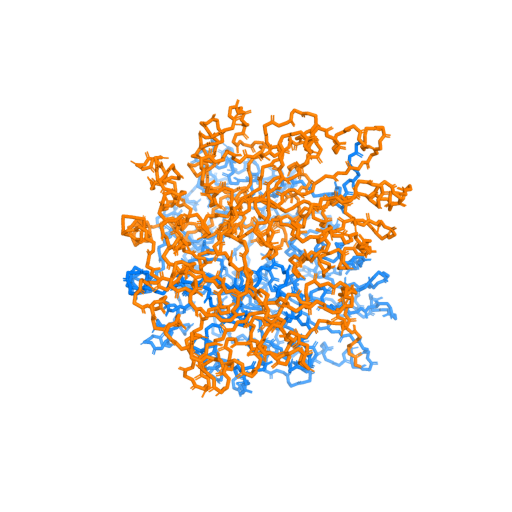91 2.502 1 98.19 364 CYS B O 1
ATOM 5844 N N . PHE B 1 365 ? 7.016 25.453 4.684 1 98.31 365 PHE B N 1
ATOM 5845 C CA . PHE B 1 365 ? 8.312 26.062 4.93 1 98.31 365 PHE B CA 1
ATOM 5846 C C . PHE B 1 365 ? 9.398 25 5.051 1 98.31 365 PHE B C 1
ATOM 5848 O O . PHE B 1 365 ? 10.547 25.312 5.387 1 98.31 365 PHE B O 1
ATOM 5855 N N . ALA B 1 366 ? 9.055 23.703 4.824 1 97.69 366 ALA B N 1
ATOM 5856 C CA . ALA B 1 366 ? 10.055 22.641 4.762 1 97.69 366 ALA B CA 1
ATOM 5857 C C . ALA B 1 366 ? 10.883 22.734 3.484 1 97.69 366 ALA B C 1
ATOM 5859 O O . ALA B 1 366 ? 10.859 21.828 2.65 1 97.69 366 ALA B O 1
ATOM 5860 N N . LYS B 1 367 ? 11.57 23.844 3.332 1 98.25 367 LYS B N 1
ATOM 5861 C CA . LYS B 1 367 ? 12.352 24.172 2.145 1 98.25 367 LYS B CA 1
ATOM 5862 C C . LYS B 1 367 ? 13.742 24.672 2.525 1 98.25 367 LYS B C 1
ATOM 5864 O O . LYS B 1 367 ? 13.992 25.016 3.686 1 98.25 367 LY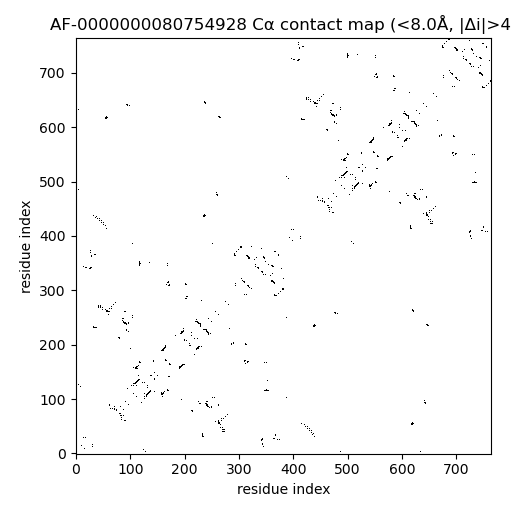S B O 1
ATOM 5869 N N . ARG B 1 368 ? 14.656 24.75 1.532 1 97.44 368 ARG B N 1
ATOM 5870 C CA . ARG B 1 368 ? 15.961 25.375 1.694 1 97.44 368 ARG B CA 1
ATOM 5871 C C . ARG B 1 368 ? 15.828 26.859 2.004 1 97.44 368 ARG B C 1
ATOM 5873 O O . ARG B 1 368 ? 14.859 27.5 1.587 1 97.44 368 ARG B O 1
ATOM 5880 N N . GLU B 1 369 ? 16.766 27.266 2.719 1 98.12 369 GLU B N 1
ATOM 5881 C CA . GLU B 1 369 ? 16.766 28.672 3.1 1 98.12 369 GLU B CA 1
ATOM 5882 C C . GLU B 1 369 ? 16.641 29.578 1.874 1 98.12 369 GLU B C 1
ATOM 5884 O O . GLU B 1 369 ? 15.898 30.562 1.886 1 98.12 369 GLU B O 1
ATOM 5889 N N . GLU B 1 370 ? 17.375 29.266 0.864 1 98.25 370 GLU B N 1
ATOM 5890 C CA . GLU B 1 370 ? 17.344 30.047 -0.366 1 98.25 370 GLU B CA 1
ATOM 5891 C C . GLU B 1 370 ? 15.93 30.109 -0.946 1 98.25 370 GLU B C 1
ATOM 5893 O O . GLU B 1 370 ? 15.477 31.172 -1.389 1 98.25 370 GLU B O 1
ATOM 5898 N N . THR B 1 371 ? 15.281 28.969 -0.928 1 98.12 371 THR B N 1
ATOM 5899 C CA . THR B 1 371 ? 13.914 28.891 -1.43 1 98.12 371 THR B CA 1
ATOM 5900 C C . THR B 1 371 ? 12.984 29.766 -0.599 1 98.12 371 THR B C 1
ATOM 5902 O O . THR B 1 371 ? 12.172 30.516 -1.147 1 98.12 371 THR B O 1
ATOM 5905 N N . LEU B 1 372 ? 13.133 29.781 0.712 1 98.38 372 LEU B N 1
ATOM 5906 C CA . LEU B 1 372 ? 12.289 30.547 1.615 1 98.38 372 LEU B CA 1
ATOM 5907 C C . LEU B 1 372 ? 12.531 32.031 1.441 1 98.38 372 LEU B C 1
ATOM 5909 O O . LEU B 1 372 ? 11.586 32.844 1.443 1 98.38 372 LEU B O 1
ATOM 5913 N N . ARG B 1 373 ? 13.773 32.438 1.279 1 98.56 373 ARG B N 1
ATOM 5914 C CA . ARG B 1 373 ? 14.125 33.812 1.1 1 98.56 373 ARG B CA 1
ATOM 5915 C C . ARG B 1 373 ? 13.547 34.375 -0.205 1 98.56 373 ARG B C 1
ATOM 5917 O O . ARG B 1 373 ? 12.984 35.469 -0.233 1 98.56 373 ARG B O 1
ATOM 5924 N N . GLN B 1 374 ? 13.664 33.594 -1.259 1 98.5 374 GLN B N 1
ATOM 5925 C CA . GLN B 1 374 ? 13.133 34 -2.551 1 98.5 374 GLN B CA 1
ATOM 5926 C C . GLN B 1 374 ? 11.609 34.125 -2.51 1 98.5 374 GLN B C 1
ATOM 5928 O O . GLN B 1 374 ? 11.039 35.062 -3.053 1 98.5 374 GLN B O 1
ATOM 5933 N N . ALA B 1 375 ? 10.977 33.188 -1.917 1 98.5 375 ALA B N 1
ATOM 5934 C CA . ALA B 1 375 ? 9.523 33.219 -1.803 1 98.5 375 ALA B CA 1
ATOM 5935 C C . ALA B 1 375 ? 9.062 34.438 -1.006 1 98.5 375 ALA B C 1
ATOM 5937 O O . ALA B 1 375 ? 8.117 35.125 -1.405 1 98.5 375 ALA B O 1
ATOM 5938 N N . ALA B 1 376 ? 9.719 34.688 0.101 1 98.38 376 ALA B N 1
ATOM 5939 C CA . ALA B 1 376 ? 9.359 35.781 0.961 1 98.38 376 ALA B CA 1
ATOM 5940 C C . ALA B 1 376 ? 9.555 37.125 0.242 1 98.38 376 ALA B C 1
ATOM 5942 O O . ALA B 1 376 ? 8.758 38.062 0.404 1 98.38 376 ALA B O 1
ATOM 5943 N N . GLU B 1 377 ? 10.641 37.188 -0.474 1 98.19 377 GLU B N 1
ATOM 5944 C CA . GLU B 1 377 ? 10.898 38.406 -1.249 1 98.19 377 GLU B CA 1
ATOM 5945 C C . GLU B 1 377 ? 9.742 38.719 -2.199 1 98.19 377 GLU B C 1
ATOM 5947 O O . GLU B 1 377 ? 9.289 39.844 -2.293 1 98.19 377 GLU B O 1
ATOM 5952 N N . ARG B 1 378 ? 9.266 37.75 -2.871 1 98.06 378 ARG B N 1
ATOM 5953 C CA . ARG B 1 378 ? 8.156 37.906 -3.809 1 98.06 378 ARG B CA 1
ATOM 5954 C C . ARG B 1 378 ? 6.863 38.25 -3.076 1 98.06 378 ARG B C 1
ATOM 5956 O O . ARG B 1 378 ? 6.09 39.094 -3.523 1 98.06 378 ARG B O 1
ATOM 5963 N N . LEU B 1 379 ? 6.645 37.625 -1.978 1 98.31 379 LEU B N 1
ATOM 5964 C CA . LEU B 1 379 ? 5.414 37.812 -1.213 1 98.31 379 LEU B CA 1
ATOM 5965 C C . LEU B 1 379 ? 5.367 39.188 -0.579 1 98.31 379 LEU B C 1
ATOM 5967 O O . LEU B 1 379 ? 4.293 39.781 -0.441 1 98.31 379 LEU B O 1
ATOM 5971 N N . CYS B 1 380 ? 6.496 39.688 -0.197 1 97.81 380 CYS B N 1
ATOM 5972 C CA . CYS B 1 380 ? 6.562 41 0.437 1 97.81 380 CYS B CA 1
ATOM 5973 C C . CYS B 1 380 ? 6.281 42.094 -0.572 1 97.81 380 CYS B C 1
ATOM 5975 O O . CYS B 1 380 ? 5.988 43.25 -0.189 1 97.81 380 CYS B O 1
ATOM 5977 N N . ARG B 1 381 ? 6.305 41.75 -1.797 1 95.88 381 ARG B N 1
ATOM 5978 C CA . ARG B 1 381 ? 6.055 42.75 -2.846 1 95.88 381 ARG B CA 1
ATOM 5979 C C . ARG B 1 381 ? 4.574 42.781 -3.203 1 95.88 381 ARG B C 1
ATOM 5981 O O . ARG B 1 381 ? 4.141 43.688 -3.941 1 95.88 381 ARG B O 1
ATOM 5988 N N . VAL B 1 382 ? 3.877 41.906 -2.723 1 95.62 382 VAL B N 1
ATOM 5989 C CA . VAL B 1 382 ? 2.447 41.875 -3.016 1 95.62 382 VAL B CA 1
ATOM 5990 C C . VAL B 1 382 ? 1.737 43.031 -2.354 1 95.62 382 VAL B C 1
ATOM 5992 O O . VAL B 1 382 ? 1.976 43.344 -1.181 1 95.62 382 VAL B O 1
#